Protein 1QU9 (pdb70)

B-factor: mean 9.74, std 7.06, range [3.25, 44.44]

Organism: Escherichia coli (strain K12) (NCBI:txid83333)

Secondary structure (DSSP, 8-state):
-EEE--TTS----SS-BSEEE-SSEEEEPPB-S--TTT----SSHHHHHHHHHHHHHHHHHHTT--GGGEEEEEEEES-GGGHHHHHHHHHHHHHHTT-PPPEE--B-SB-GGG-SEEEEEEEE--/-EEE--TTS----SS-BSEEE-SSEEEEPPB-S--TTT----SSHHHHHHHHHHHHHHHHHHTT--GGGEEEEEEEES-GGGHHHHHHHHHHHHHHTT-PPPEE--B-SB-GGG-SEEEEEEEE--/-EEE--TTS----SS-BSEEE-SSEEEEPPB-S--TTT----SSHHHHHHHHHHHHHHHHHHTT--GGGEEEEEEEES-GGGHHHHHHHHHHHHHHTT-PPPEE--B-SB-GGG-SEEEEEEEE--

GO terms:
  GO:0005829 cytosol (C, IDA)
  GO:0009636 response to toxic substance (P, IDA)
  GO:0032991 protein-containing complex (C, IDA)
  GO:0042802 identical protein binding (F, IDA)
  GO:0070207 protein homotrimerization (P, IDA)
  GO:0019239 deaminase activity (F, IDA)
  GO:0016020 membrane (C, HDA)

Foldseek 3Di:
DDAQADLQAAQDPPDDGQWDDPDFKIKGDWFWQQGSVPRDHDPDLLSRLVSQVSNQQRRQVSNVHGPQQWAEKEKEFQDCVCVVSSVVSLVVVCVVRVHDDHHYYYYDNADPPRTGIIMITMGGPD/DDAQADLQAAQDPPDDGQWDDPDFKIKGDWFWQQGSVPRDHDPDLLSRLVSQVSNQQRRQVSNVHGPQQWAEKEKEFQDCVCVVSSVVSLVVVCVVRVHDDHHYYYYDNADPPRTGIIMITMGGPD/DDAQADLQAAQDPPDDGQWDDPDFKIKGDWFWQQGSVPRDHDPDLLSRLVSQVSNQQRRQVSNVHGPQQWAEKEKEFQDCVCVVSSVVSLVVVCVVRVHDDHHYYYYDNADPPRTGIIMITMGGPD

Structure (mmCIF, N/CA/C/O backbone):
data_1QU9
#
_entry.id   1QU9
#
_cell.length_a   72.22
_cell.length_b   72.22
_cell.length_c   72.22
_cell.angle_alpha   90.00
_cell.angle_beta   90.00
_cell.angle_gamma   90.00
#
_symmetry.space_group_name_H-M   'P 2 2 2'
#
loop_
_entity.id
_entity.type
_entity.pdbx_description
1 polymer 'YJGF PROTEIN'
2 water water
#
loop_
_atom_site.group_PDB
_atom_site.id
_atom_site.type_symbol
_atom_site.label_atom_id
_atom_site.label_alt_id
_atom_site.label_comp_id
_atom_site.label_asym_id
_atom_site.label_entity_id
_atom_site.label_seq_id
_atom_site.pdbx_PDB_ins_code
_atom_site.Cartn_x
_atom_site.Cartn_y
_atom_site.Cartn_z
_atom_site.occupancy
_atom_site.B_iso_or_equiv
_atom_site.auth_seq_id
_atom_site.auth_comp_id
_atom_site.auth_asym_id
_atom_site.auth_atom_id
_atom_site.pdbx_PDB_model_num
ATOM 1 N N . SER A 1 2 ? 59.687 62.109 75.379 1.00 16.24 2 SER A N 1
ATOM 2 C CA . SER A 1 2 ? 58.545 61.990 74.424 1.00 15.30 2 SER A CA 1
ATOM 3 C C . SER A 1 2 ? 57.256 61.682 75.199 1.00 13.90 2 SER A C 1
ATOM 4 O O . SER A 1 2 ? 57.298 61.094 76.306 1.00 15.02 2 SER A O 1
ATOM 7 N N . LYS A 1 3 ? 56.142 62.095 74.598 1.00 12.13 3 LYS A N 1
ATOM 8 C CA . LYS A 1 3 ? 54.855 61.881 75.274 1.00 11.35 3 LYS A CA 1
ATOM 9 C C . LYS A 1 3 ? 53.732 61.619 74.285 1.00 8.65 3 LYS A C 1
ATOM 10 O O . LYS A 1 3 ? 53.724 61.974 73.102 1.00 7.83 3 LYS A O 1
ATOM 16 N N . THR A 1 4 ? 52.734 60.953 74.837 1.00 7.14 4 THR A N 1
ATOM 17 C CA . THR A 1 4 ? 51.526 60.662 74.068 1.00 6.44 4 THR A CA 1
ATOM 18 C C . THR A 1 4 ? 50.711 61.943 73.856 1.00 5.57 4 THR A C 1
ATOM 19 O O . THR A 1 4 ? 50.616 62.800 74.785 1.00 6.47 4 THR A O 1
ATOM 23 N N . ILE A 1 5 ? 50.115 62.056 72.684 1.00 4.90 5 ILE A N 1
ATOM 24 C CA . ILE A 1 5 ? 49.139 63.114 72.395 1.00 5.03 5 ILE A CA 1
ATOM 25 C C . ILE A 1 5 ? 47.762 62.401 72.500 1.00 5.26 5 ILE A C 1
ATOM 26 O O . ILE A 1 5 ? 47.535 61.375 71.875 1.00 5.95 5 ILE A O 1
ATOM 31 N N . ALA A 1 6 ? 46.901 62.990 73.340 1.00 5.80 6 ALA A N 1
ATOM 32 C CA . ALA A 1 6 ? 45.548 62.428 73.548 1.00 7.32 6 ALA A CA 1
ATOM 33 C C . ALA A 1 6 ? 44.573 63.599 73.578 1.00 7.57 6 ALA A C 1
ATOM 34 O O . ALA A 1 6 ? 44.680 64.516 74.414 1.00 10.07 6 ALA A O 1
ATOM 36 N N . THR A 1 7 ? 43.666 63.612 72.613 1.00 6.19 7 THR A N 1
ATOM 37 C CA . THR A 1 7 ? 42.676 64.681 72.481 1.00 6.55 7 THR A CA 1
ATOM 38 C C . THR A 1 7 ? 41.286 64.145 72.188 1.00 5.76 7 THR A C 1
ATOM 39 O O . THR A 1 7 ? 41.146 63.171 71.468 1.00 6.20 7 THR A O 1
ATOM 43 N N . GLU A 1 8 ? 40.282 64.754 72.807 1.00 6.37 8 GLU A N 1
ATOM 44 C CA . GLU A 1 8 ? 38.895 64.376 72.568 1.00 6.48 8 GLU A CA 1
ATOM 45 C C . GLU A 1 8 ? 38.497 64.803 71.162 1.00 6.14 8 GLU A C 1
ATOM 46 O O . GLU A 1 8 ? 37.460 64.341 70.650 1.00 6.07 8 GLU A O 1
ATOM 52 N N . ASN A 1 9 ? 39.286 65.675 70.529 1.00 6.75 9 ASN A N 1
ATOM 53 C CA . ASN A 1 9 ? 38.967 66.220 69.204 1.00 7.05 9 ASN A CA 1
ATOM 54 C C . ASN A 1 9 ? 39.238 65.308 68.025 1.00 7.06 9 ASN A C 1
ATOM 55 O O . ASN A 1 9 ? 38.959 65.680 66.872 1.00 6.95 9 ASN A O 1
ATOM 60 N N . ALA A 1 10 ? 39.839 64.140 68.250 1.00 5.82 10 ALA A N 1
ATOM 61 C CA . ALA A 1 10 ? 40.069 63.131 67.198 1.00 5.77 10 ALA A CA 1
ATOM 62 C C . ALA A 1 10 ? 39.464 61.835 67.795 1.00 6.13 10 ALA A C 1
ATOM 63 O O . ALA A 1 10 ? 39.310 61.744 69.012 1.00 5.80 10 ALA A O 1
ATOM 65 N N . PRO A 1 11 ? 39.127 60.887 66.939 1.00 6.62 11 PRO A N 1
ATOM 66 C CA . PRO A 1 11 ? 38.556 59.626 67.427 1.00 6.86 11 PRO A CA 1
ATOM 67 C C . PRO A 1 11 ? 39.432 58.991 68.470 1.00 6.78 11 PRO A C 1
ATOM 68 O O . PRO A 1 11 ? 40.681 58.925 68.299 1.00 6.19 11 PRO A O 1
ATOM 72 N N . ALA A 1 12 ? 38.830 58.469 69.527 1.00 8.21 12 ALA A N 1
ATOM 73 C CA . ALA A 1 12 ? 39.572 57.836 70.624 1.00 9.55 12 ALA A CA 1
ATOM 74 C C . ALA A 1 12 ? 40.348 56.629 70.099 1.00 10.63 12 ALA A C 1
ATOM 75 O O . ALA A 1 12 ? 39.905 55.909 69.197 1.00 9.79 12 ALA A O 1
ATOM 77 N N . ALA A 1 13 ? 41.520 56.468 70.685 1.00 11.95 13 ALA A N 1
ATOM 78 C CA . ALA A 1 13 ? 42.435 55.363 70.356 1.00 14.35 13 ALA A CA 1
ATOM 79 C C . ALA A 1 13 ? 42.006 54.159 71.201 1.00 15.86 13 ALA A C 1
ATOM 80 O O . ALA A 1 13 ? 42.446 54.077 72.361 1.00 17.22 13 ALA A O 1
ATOM 82 N N . ILE A 1 14 ? 41.192 53.335 70.571 1.00 16.89 14 ILE A N 1
ATOM 83 C CA . ILE A 1 14 ? 40.701 52.121 71.268 1.00 18.21 14 ILE A CA 1
ATOM 84 C C . ILE A 1 14 ? 41.712 50.983 71.151 1.00 18.11 14 ILE A C 1
ATOM 85 O O . ILE A 1 14 ? 42.096 50.420 72.218 1.00 19.37 14 ILE A O 1
ATOM 90 N N . GLY A 1 15 ? 42.164 50.671 69.955 1.00 17.28 15 GLY A N 1
ATOM 91 C CA . GLY A 1 15 ? 43.173 49.589 69.783 1.00 15.10 15 GLY A CA 1
ATOM 92 C C . GLY A 1 15 ? 44.499 49.929 70.474 1.00 13.16 15 GLY A C 1
ATOM 93 O O . GLY A 1 15 ? 44.655 50.901 71.233 1.00 14.07 15 GLY A O 1
ATOM 94 N N . PRO A 1 16 ? 45.491 49.082 70.180 1.00 11.29 16 PRO A N 1
ATOM 95 C CA . PRO A 1 16 ? 46.834 49.214 70.743 1.00 9.14 16 PRO A CA 1
ATOM 96 C C . PRO A 1 16 ? 47.663 50.263 70.025 1.00 8.00 16 PRO A C 1
ATOM 97 O O . PRO A 1 16 ? 48.680 49.940 69.393 1.00 6.68 16 PRO A O 1
ATOM 101 N N . TYR A 1 17 ? 47.238 51.512 70.158 1.00 6.92 17 TYR A N 1
ATOM 102 C CA . TYR A 1 17 ? 47.969 52.643 69.552 1.00 6.14 17 TYR A CA 1
ATOM 103 C C . TYR A 1 17 ? 47.559 53.900 70.301 1.00 5.54 17 TYR A C 1
ATOM 104 O O . TYR A 1 17 ? 46.568 53.863 71.069 1.00 7.15 17 TYR A O 1
ATOM 113 N N . VAL A 1 18 ? 48.285 54.974 70.101 1.00 5.53 18 VAL A N 1
ATOM 114 C CA . VAL A 1 18 ? 47.936 56.302 70.616 1.00 5.01 18 VAL A CA 1
ATOM 115 C C . VAL A 1 18 ? 47.657 57.143 69.366 1.00 5.01 18 VAL A C 1
ATOM 116 O O . VAL A 1 18 ? 48.112 56.823 68.264 1.00 5.04 18 VAL A O 1
ATOM 120 N N . GLN A 1 19 ? 46.945 58.244 69.553 1.00 4.48 19 GLN A N 1
ATOM 121 C CA . GLN A 1 19 ? 46.600 59.142 68.446 1.00 4.00 19 GLN A CA 1
ATOM 122 C C . GLN A 1 19 ? 47.834 59.775 67.805 1.00 3.80 19 GLN A C 1
ATOM 123 O O . GLN A 1 19 ? 47.857 60.035 66.598 1.00 3.75 19 GLN A O 1
ATOM 129 N N . GLY A 1 20 ? 48.826 60.101 68.629 1.00 4.08 20 GLY A N 1
ATOM 130 C CA . GLY A 1 20 ? 50.054 60.731 68.083 1.00 3.84 20 GLY A CA 1
ATOM 131 C C . GLY A 1 20 ? 51.077 60.795 69.194 1.00 3.63 20 GLY A C 1
ATOM 132 O O . GLY A 1 20 ? 50.763 60.515 70.366 1.00 3.92 20 GLY A O 1
ATOM 133 N N . VAL A 1 21 ? 52.293 61.175 68.820 1.00 3.33 21 VAL A N 1
ATOM 134 C CA . VAL A 1 21 ? 53.390 61.313 69.766 1.00 3.95 21 VAL A CA 1
ATOM 135 C C . VAL A 1 21 ? 54.047 62.676 69.576 1.00 3.79 21 VAL A C 1
ATOM 136 O O . VAL A 1 21 ? 54.224 63.146 68.449 1.00 4.94 21 VAL A O 1
ATOM 140 N N . ASP A 1 22 ? 54.402 63.260 70.702 1.00 4.14 22 ASP A N 1
ATOM 141 C CA . ASP A 1 22 ? 55.097 64.566 70.749 1.00 4.70 22 ASP A CA 1
ATOM 142 C C . ASP A 1 22 ? 56.528 64.213 71.148 1.00 4.45 22 ASP A C 1
ATOM 143 O O . ASP A 1 22 ? 56.763 63.839 72.315 1.00 5.58 22 ASP A O 1
ATOM 148 N N . LEU A 1 23 ? 57.471 64.305 70.241 1.00 4.71 23 LEU A N 1
ATOM 149 C CA . LEU A 1 23 ? 58.871 63.966 70.471 1.00 5.58 23 LEU A CA 1
ATOM 150 C C . LEU A 1 23 ? 59.745 65.149 70.823 1.00 6.38 23 LEU A C 1
ATOM 151 O O . LEU A 1 23 ? 60.979 64.983 70.882 1.00 8.55 23 LEU A O 1
ATOM 156 N N . GLY A 1 24 ? 59.166 66.286 71.039 1.00 6.72 24 GLY A N 1
ATOM 157 C CA . GLY A 1 24 ? 59.920 67.523 71.338 1.00 7.67 24 GLY A CA 1
ATOM 158 C C . GLY A 1 24 ? 59.707 68.400 70.084 1.00 7.60 24 GLY A C 1
ATOM 159 O O . GLY A 1 24 ? 58.600 68.942 69.915 1.00 8.31 24 GLY A O 1
ATOM 160 N N . ASN A 1 25 ? 60.704 68.474 69.248 1.00 7.01 25 ASN A N 1
ATOM 161 C CA . ASN A 1 25 ? 60.524 69.301 68.036 1.00 7.87 25 ASN A CA 1
ATOM 162 C C . ASN A 1 25 ? 59.570 68.622 67.049 1.00 7.17 25 ASN A C 1
ATOM 163 O O . ASN A 1 25 ? 58.790 69.317 66.371 1.00 7.79 25 ASN A O 1
ATOM 168 N N . MET A 1 26 ? 59.596 67.320 66.912 1.00 6.21 26 MET A N 1
ATOM 169 C CA . MET A 1 26 ? 58.766 66.599 65.949 1.00 5.60 26 MET A CA 1
ATOM 170 C C . MET A 1 26 ? 57.556 65.937 66.583 1.00 5.14 26 MET A C 1
ATOM 171 O O . MET A 1 26 ? 57.663 65.301 67.653 1.00 5.60 26 MET A O 1
ATOM 176 N N . ILE A 1 27 ? 56.435 66.080 65.904 1.00 4.19 27 ILE A N 1
ATOM 177 C CA . ILE A 1 27 ? 55.172 65.439 66.272 1.00 4.28 27 ILE A CA 1
ATOM 178 C C . ILE A 1 27 ? 54.845 64.446 65.142 1.00 3.82 27 ILE A C 1
ATOM 179 O O . ILE A 1 27 ? 54.992 64.828 63.960 1.00 3.92 27 ILE A O 1
ATOM 184 N N . ILE A 1 28 ? 54.416 63.256 65.496 1.00 3.50 28 ILE A N 1
ATOM 185 C CA . ILE A 1 28 ? 54.000 62.289 64.494 1.00 3.86 28 ILE A CA 1
ATOM 186 C C . ILE A 1 28 ? 52.595 61.811 64.841 1.00 3.50 28 ILE A C 1
ATOM 187 O O . ILE A 1 28 ? 52.349 61.387 66.009 1.00 4.39 28 ILE A O 1
ATOM 192 N N . THR A 1 29 ? 51.698 61.836 63.885 1.00 3.96 29 THR A N 1
ATOM 193 C CA . THR A 1 29 ? 50.363 61.295 64.117 1.00 4.14 29 THR A CA 1
ATOM 194 C C . THR A 1 29 ? 50.241 59.858 63.625 1.00 3.59 29 THR A C 1
ATOM 195 O O . THR A 1 29 ? 50.957 59.398 62.751 1.00 4.36 29 THR A O 1
ATOM 199 N N . SER A 1 30 ? 49.245 59.184 64.195 1.00 3.82 30 SER A N 1
ATOM 200 C CA . SER A 1 30 ? 48.819 57.896 63.673 1.00 3.64 30 SER A CA 1
ATOM 201 C C . SER A 1 30 ? 48.083 58.225 62.342 1.00 3.76 30 SER A C 1
ATOM 202 O O . SER A 1 30 ? 47.678 59.377 62.094 1.00 4.49 30 SER A O 1
ATOM 205 N N . GLY A 1 31 ? 47.915 57.202 61.521 1.00 3.83 31 GLY A N 1
ATOM 206 C CA . GLY A 1 31 ? 47.176 57.299 60.254 1.00 4.29 31 GLY A CA 1
ATOM 207 C C . GLY A 1 31 ? 45.727 57.583 60.617 1.00 4.32 31 GLY A C 1
ATOM 208 O O . GLY A 1 31 ? 45.108 56.714 61.268 1.00 6.10 31 GLY A O 1
ATOM 209 N N . GLN A 1 32 ? 45.164 58.708 60.248 1.00 3.41 32 GLN A N 1
ATOM 210 C CA . GLN A 1 32 ? 43.789 59.085 60.581 1.00 3.93 32 GLN A CA 1
ATOM 211 C C . GLN A 1 32 ? 42.841 58.647 59.469 1.00 3.99 32 GLN A C 1
ATOM 212 O O . GLN A 1 32 ? 43.019 58.943 58.292 1.00 4.71 32 GLN A O 1
ATOM 218 N N . ILE A 1 33 ? 41.772 58.014 59.924 1.00 5.20 33 ILE A N 1
ATOM 219 C CA . ILE A 1 33 ? 40.684 57.594 59.037 1.00 5.52 33 ILE A CA 1
ATOM 220 C C . ILE A 1 33 ? 39.527 58.558 59.277 1.00 5.61 33 ILE A C 1
ATOM 221 O O . ILE A 1 33 ? 39.471 59.271 60.308 1.00 5.33 33 ILE A O 1
ATOM 226 N N . PRO A 1 34 ? 38.606 58.600 58.333 1.00 5.57 34 PRO A N 1
ATOM 227 C CA . PRO A 1 34 ? 37.522 59.576 58.367 1.00 5.47 34 PRO A CA 1
ATOM 228 C C . PRO A 1 34 ? 36.371 59.282 59.321 1.00 5.79 34 PRO A C 1
ATOM 229 O O . PRO A 1 34 ? 35.192 59.360 58.907 1.00 7.27 34 PRO A O 1
ATOM 233 N N . VAL A 1 35 ? 36.721 58.985 60.555 1.00 5.68 35 VAL A N 1
ATOM 234 C CA . VAL A 1 35 ? 35.706 58.775 61.601 1.00 6.40 35 VAL A CA 1
ATOM 235 C C . VAL A 1 35 ? 35.492 60.117 62.295 1.00 5.88 35 VAL A C 1
ATOM 236 O O . VAL A 1 35 ? 36.425 60.824 62.677 1.00 5.93 35 VAL A O 1
ATOM 240 N N . ASN A 1 36 ? 34.209 60.449 62.453 1.00 6.56 36 ASN A N 1
ATOM 241 C CA . ASN A 1 36 ? 33.832 61.711 63.134 1.00 7.61 36 ASN A CA 1
ATOM 242 C C . ASN A 1 36 ? 34.009 61.509 64.632 1.00 7.47 36 ASN A C 1
ATOM 243 O O . ASN A 1 36 ? 33.398 60.575 65.195 1.00 8.51 36 ASN A O 1
ATOM 248 N N . PRO A 1 37 ? 34.757 62.330 65.329 1.00 7.10 37 PRO A N 1
ATOM 249 C CA . PRO A 1 37 ? 34.975 62.151 66.766 1.00 8.07 37 PRO A CA 1
ATOM 250 C C . PRO A 1 37 ? 33.759 62.412 67.622 1.00 8.69 37 PRO A C 1
ATOM 251 O O . PRO A 1 37 ? 33.731 62.001 68.790 1.00 9.39 37 PRO A O 1
ATOM 255 N N . LYS A 1 38 ? 32.797 63.140 67.088 1.00 9.24 38 LYS A N 1
ATOM 256 C CA . LYS A 1 38 ? 31.560 63.446 67.841 1.00 11.17 38 LYS A CA 1
ATOM 257 C C . LYS A 1 38 ? 30.604 62.270 67.772 1.00 11.35 38 LYS A C 1
ATOM 258 O O . LYS A 1 38 ? 30.007 61.908 68.821 1.00 12.18 38 LYS A O 1
ATOM 264 N N . THR A 1 39 ? 30.410 61.667 66.605 1.00 11.29 39 THR A N 1
ATOM 265 C CA . THR A 1 39 ? 29.447 60.585 66.426 1.00 11.38 39 THR A CA 1
ATOM 266 C C . THR A 1 39 ? 29.945 59.192 66.161 1.00 11.67 39 THR A C 1
ATOM 267 O O . THR A 1 39 ? 29.146 58.231 66.283 1.00 12.12 39 THR A O 1
ATOM 271 N N . GLY A 1 40 ? 31.191 59.069 65.724 1.00 11.14 40 GLY A N 1
ATOM 272 C CA . GLY A 1 40 ? 31.757 57.763 65.397 1.00 11.25 40 GLY A CA 1
ATOM 273 C C . GLY A 1 40 ? 31.414 57.343 63.969 1.00 11.36 40 GLY A C 1
ATOM 274 O O . GLY A 1 40 ? 31.858 56.264 63.543 1.00 12.70 40 GLY A O 1
ATOM 275 N N . GLU A 1 41 ? 30.667 58.149 63.248 1.00 11.11 41 GLU A N 1
ATOM 276 C CA . GLU A 1 41 ? 30.278 57.815 61.871 1.00 11.71 41 GLU A CA 1
ATOM 277 C C . GLU A 1 41 ? 31.296 58.245 60.833 1.00 10.19 41 GLU A C 1
ATOM 278 O O . GLU A 1 41 ? 32.099 59.139 61.111 1.00 10.11 41 GLU A O 1
ATOM 284 N N . VAL A 1 42 ? 31.202 57.633 59.670 1.00 9.39 42 VAL A N 1
ATOM 285 C CA . VAL A 1 42 ? 32.092 57.933 58.529 1.00 8.66 42 VAL A CA 1
ATOM 286 C C . VAL A 1 42 ? 31.207 58.479 57.415 1.00 8.84 42 VAL A C 1
ATOM 287 O O . VAL A 1 42 ? 30.227 57.758 57.073 1.00 8.91 42 VAL A O 1
ATOM 291 N N . PRO A 1 43 ? 31.514 59.617 56.877 1.00 8.44 43 PRO A N 1
ATOM 292 C CA . PRO A 1 43 ? 30.715 60.210 55.791 1.00 9.28 43 PRO A CA 1
ATOM 293 C C . PRO A 1 43 ? 30.918 59.367 54.546 1.00 9.79 43 PRO A C 1
ATOM 294 O O . PRO A 1 43 ? 32.000 58.768 54.342 1.00 9.85 43 PRO A O 1
ATOM 298 N N . ALA A 1 44 ? 29.882 59.303 53.711 1.00 11.00 44 ALA A N 1
ATOM 299 C CA . ALA A 1 44 ? 29.932 58.508 52.480 1.00 11.90 44 ALA A CA 1
ATOM 300 C C . ALA A 1 44 ? 30.874 59.042 51.404 1.00 12.03 44 ALA A C 1
ATOM 301 O O . ALA A 1 44 ? 31.691 58.329 50.802 1.00 13.47 44 ALA A O 1
ATOM 303 N N . ASP A 1 45 ? 30.762 60.303 51.148 1.00 11.52 45 ASP A N 1
ATOM 304 C CA . ASP A 1 45 ? 31.428 61.135 50.149 1.00 11.81 45 ASP A CA 1
ATOM 305 C C . ASP A 1 45 ? 32.946 61.109 50.292 1.00 10.80 45 ASP A C 1
ATOM 306 O O . ASP A 1 45 ? 33.415 61.365 51.424 1.00 9.73 45 ASP A O 1
ATOM 311 N N . VAL A 1 46 ? 33.695 60.863 49.235 1.00 10.67 46 VAL A N 1
ATOM 312 C CA . VAL A 1 46 ? 35.167 60.837 49.368 1.00 9.52 46 VAL A CA 1
ATOM 313 C C . VAL A 1 46 ? 35.756 62.188 49.754 1.00 7.84 46 VAL A C 1
ATOM 314 O O . VAL A 1 46 ? 36.743 62.245 50.509 1.00 7.66 46 VAL A O 1
ATOM 318 N N . ALA A 1 47 ? 35.185 63.265 49.237 1.00 7.55 47 ALA A N 1
ATOM 319 C CA . ALA A 1 47 ? 35.697 64.600 49.612 1.00 7.95 47 ALA A CA 1
ATOM 320 C C . ALA A 1 47 ? 35.497 64.795 51.114 1.00 7.45 47 ALA A C 1
ATOM 321 O O . ALA A 1 47 ? 36.408 65.283 51.831 1.00 7.40 47 ALA A O 1
ATOM 323 N N . ALA A 1 48 ? 34.327 64.432 51.602 1.00 6.86 48 ALA A N 1
ATOM 324 C CA . ALA A 1 48 ? 34.040 64.567 53.034 1.00 6.14 48 ALA A CA 1
ATOM 325 C C . ALA A 1 48 ? 34.976 63.666 53.826 1.00 5.74 48 ALA A C 1
ATOM 326 O O . ALA A 1 48 ? 35.401 64.063 54.919 1.00 5.87 48 ALA A O 1
ATOM 328 N N . GLN A 1 49 ? 35.270 62.494 53.331 1.00 5.59 49 GLN A N 1
ATOM 329 C CA . GLN A 1 49 ? 36.209 61.597 54.043 1.00 5.03 49 GLN A CA 1
ATOM 330 C C . GLN A 1 49 ? 37.590 62.247 54.116 1.00 4.68 49 GLN A C 1
ATOM 331 O O . GLN A 1 49 ? 38.233 62.234 55.172 1.00 5.23 49 GLN A O 1
ATOM 337 N N . ALA A 1 50 ? 38.029 62.786 52.982 1.00 4.71 50 ALA A N 1
ATOM 338 C CA . ALA A 1 50 ? 39.364 63.431 53.010 1.00 4.54 50 ALA A CA 1
ATOM 339 C C . ALA A 1 50 ? 39.396 64.554 54.046 1.00 4.94 50 ALA A C 1
ATOM 340 O O . ALA A 1 50 ? 40.349 64.694 54.833 1.00 4.87 50 ALA A O 1
ATOM 342 N N . ARG A 1 51 ? 38.327 65.338 54.078 1.00 5.38 51 ARG A N 1
ATOM 343 C CA . ARG A 1 51 ? 38.260 66.439 55.051 1.00 5.49 51 ARG A CA 1
ATOM 344 C C . ARG A 1 51 ? 38.200 65.950 56.478 1.00 5.04 51 ARG A C 1
ATOM 345 O O . ARG A 1 51 ? 38.845 66.565 57.349 1.00 6.12 51 ARG A O 1
ATOM 353 N N . GLN A 1 52 ? 37.460 64.896 56.762 1.00 4.75 52 GLN A N 1
ATOM 354 C CA . GLN A 1 52 ? 37.375 64.365 58.134 1.00 4.61 52 GLN A CA 1
ATOM 355 C C . GLN A 1 52 ? 38.755 63.848 58.546 1.00 4.34 52 GLN A C 1
ATOM 356 O O . GLN A 1 52 ? 39.161 64.060 59.715 1.00 4.87 52 GLN A O 1
ATOM 362 N N . SER A 1 53 ? 39.438 63.125 57.667 1.00 4.36 53 SER A N 1
ATOM 363 C CA . SER A 1 53 ? 40.796 62.658 58.016 1.00 4.64 53 SER A CA 1
ATOM 364 C C . SER A 1 53 ? 41.730 63.831 58.319 1.00 4.34 53 SER A C 1
ATOM 365 O O . SER A 1 53 ? 42.486 63.783 59.298 1.00 4.42 53 SER A O 1
ATOM 368 N N . LEU A 1 54 ? 41.672 64.858 57.494 1.00 4.12 54 LEU A N 1
ATOM 369 C CA . LEU A 1 54 ? 42.501 66.053 57.715 1.00 4.70 54 LEU A CA 1
ATOM 370 C C . LEU A 1 54 ? 42.130 66.747 59.020 1.00 3.93 54 LEU A C 1
ATOM 371 O O . LEU A 1 54 ? 43.026 67.222 59.740 1.00 4.71 54 LEU A O 1
ATOM 376 N N . ASP A 1 55 ? 40.853 66.819 59.334 1.00 4.46 55 ASP A N 1
ATOM 377 C CA . ASP A 1 55 ? 40.440 67.461 60.595 1.00 4.76 55 ASP A CA 1
ATOM 378 C C . ASP A 1 55 ? 40.976 66.648 61.777 1.00 5.09 55 ASP A C 1
ATOM 379 O O . ASP A 1 55 ? 41.316 67.240 62.801 1.00 4.83 55 ASP A O 1
ATOM 384 N N . ASN A 1 56 ? 40.966 65.338 61.607 1.00 4.45 56 ASN A N 1
ATOM 385 C CA . ASN A 1 56 ? 41.477 64.473 62.713 1.00 3.71 56 ASN A CA 1
ATOM 386 C C . ASN A 1 56 ? 42.971 64.745 62.874 1.00 3.25 56 ASN A C 1
ATOM 387 O O . ASN A 1 56 ? 43.473 64.821 64.018 1.00 4.24 56 ASN A O 1
ATOM 392 N N . VAL A 1 57 ? 43.710 64.803 61.766 1.00 4.41 57 VAL A N 1
ATOM 393 C CA . VAL A 1 57 ? 45.156 65.125 61.842 1.00 4.09 57 VAL A CA 1
ATOM 394 C C . VAL A 1 57 ? 45.322 66.462 62.535 1.00 3.73 57 VAL A C 1
ATOM 395 O O . VAL A 1 57 ? 46.150 66.644 63.454 1.00 4.05 57 VAL A O 1
ATOM 399 N N . LYS A 1 58 ? 44.563 67.461 62.121 1.00 3.78 58 LYS A N 1
ATOM 400 C CA . LYS A 1 58 ? 44.626 68.814 62.701 1.00 4.51 58 LYS A CA 1
ATOM 401 C C . LYS A 1 58 ? 44.385 68.786 64.200 1.00 4.64 58 LYS A C 1
ATOM 402 O O . LYS A 1 58 ? 45.078 69.453 64.970 1.00 4.91 58 LYS A O 1
ATOM 408 N N . ALA A 1 59 ? 43.393 68.027 64.648 1.00 4.57 59 ALA A N 1
ATOM 409 C CA . ALA A 1 59 ? 43.097 67.955 66.089 1.00 4.83 59 ALA A CA 1
ATOM 410 C C . ALA A 1 59 ? 44.313 67.483 66.884 1.00 4.63 59 ALA A C 1
ATOM 411 O O . ALA A 1 59 ? 44.584 67.996 67.993 1.00 4.41 59 ALA A O 1
ATOM 413 N N . ILE A 1 60 ? 45.015 66.485 66.365 1.00 4.27 60 ILE A N 1
ATOM 414 C CA . ILE A 1 60 ? 46.183 65.916 67.056 1.00 4.66 60 ILE A CA 1
ATOM 415 C C . ILE A 1 60 ? 47.337 66.898 67.056 1.00 3.81 60 ILE A C 1
ATOM 416 O O . ILE A 1 60 ? 48.023 67.079 68.071 1.00 4.20 60 ILE A O 1
ATOM 421 N N . VAL A 1 61 ? 47.603 67.504 65.896 1.00 3.65 61 VAL A N 1
ATOM 422 C CA . VAL A 1 61 ? 48.677 68.511 65.787 1.00 4.56 61 VAL A CA 1
ATOM 423 C C . VAL A 1 61 ? 48.400 69.698 66.702 1.00 4.22 61 VAL A C 1
ATOM 424 O O . VAL A 1 61 ? 49.299 70.160 67.411 1.00 4.43 61 VAL A O 1
ATOM 428 N N . GLU A 1 62 ? 47.153 70.151 66.723 1.00 4.43 62 GLU A N 1
ATOM 429 C CA . GLU A 1 62 ? 46.812 71.288 67.592 1.00 4.95 62 GLU A CA 1
ATOM 430 C C . GLU A 1 62 ? 46.887 70.885 69.052 1.00 5.30 62 GLU A C 1
ATOM 431 O O . GLU A 1 62 ? 47.256 71.723 69.907 1.00 5.38 62 GLU A O 1
ATOM 437 N N . ALA A 1 63 ? 46.584 69.650 69.401 1.00 5.02 63 ALA A N 1
ATOM 438 C CA . ALA A 1 63 ? 46.655 69.190 70.802 1.00 4.80 63 ALA A CA 1
ATOM 439 C C . ALA A 1 63 ? 48.101 69.229 71.281 1.00 4.67 63 ALA A C 1
ATOM 440 O O . ALA A 1 63 ? 48.351 69.284 72.498 1.00 5.23 63 ALA A O 1
ATOM 442 N N . ALA A 1 64 ? 49.063 69.195 70.374 1.00 4.95 64 ALA A N 1
ATOM 443 C CA . ALA A 1 64 ? 50.469 69.277 70.725 1.00 5.12 64 ALA A CA 1
ATOM 444 C C . ALA A 1 64 ? 50.966 70.720 70.686 1.00 5.56 64 ALA A C 1
ATOM 445 O O . ALA A 1 64 ? 52.193 70.916 70.844 1.00 6.36 64 ALA A O 1
ATOM 447 N N . GLY A 1 65 ? 50.111 71.682 70.458 1.00 5.32 65 GLY A N 1
ATOM 448 C CA . GLY A 1 65 ? 50.514 73.092 70.438 1.00 5.69 65 GLY A CA 1
ATOM 449 C C . GLY A 1 65 ? 50.980 73.563 69.073 1.00 5.00 65 GLY A C 1
ATOM 450 O O . GLY A 1 65 ? 51.580 74.662 69.029 1.00 6.60 65 GLY A O 1
ATOM 451 N N . LEU A 1 66 ? 50.731 72.813 68.006 1.00 4.89 66 LEU A N 1
ATOM 452 C CA . LEU A 1 66 ? 51.180 73.201 66.660 1.00 5.10 66 LEU A CA 1
ATOM 453 C C . LEU A 1 66 ? 49.989 73.579 65.820 1.00 5.52 66 LEU A C 1
ATOM 454 O O . LEU A 1 66 ? 48.832 73.428 66.215 1.00 6.12 66 LEU A O 1
ATOM 459 N N . LYS A 1 67 ? 50.268 74.007 64.601 1.00 5.84 67 LYS A N 1
ATOM 460 C CA . LYS A 1 67 ? 49.228 74.408 63.637 1.00 6.22 67 LYS A CA 1
ATOM 461 C C . LYS A 1 67 ? 49.343 73.532 62.402 1.00 5.40 67 LYS A C 1
ATOM 462 O O . LYS A 1 67 ? 50.377 72.892 62.130 1.00 5.50 67 LYS A O 1
ATOM 468 N N . VAL A 1 68 ? 48.260 73.571 61.611 1.00 5.45 68 VAL A N 1
ATOM 469 C CA . VAL A 1 68 ? 48.274 72.874 60.318 1.00 5.05 68 VAL A CA 1
ATOM 470 C C . VAL A 1 68 ? 49.501 73.341 59.513 1.00 5.56 68 VAL A C 1
ATOM 471 O O . VAL A 1 68 ? 50.091 72.512 58.804 1.00 5.83 68 VAL A O 1
ATOM 475 N N . GLY A 1 69 ? 49.861 74.607 59.620 1.00 5.71 69 GLY A N 1
ATOM 476 C CA . GLY A 1 69 ? 51.014 75.148 58.890 1.00 6.22 69 GLY A CA 1
ATOM 477 C C . GLY A 1 69 ? 52.347 74.533 59.314 1.00 5.67 69 GLY A C 1
ATOM 478 O O . GLY A 1 69 ? 53.347 74.754 58.601 1.00 6.75 69 GLY A O 1
ATOM 479 N N . ASP A 1 70 ? 52.380 73.824 60.435 1.00 4.83 70 ASP A N 1
ATOM 480 C CA . ASP A 1 70 ? 53.599 73.148 60.912 1.00 5.11 70 ASP A CA 1
ATOM 481 C C . ASP A 1 70 ? 53.725 71.723 60.358 1.00 4.14 70 ASP A C 1
ATOM 482 O O . ASP A 1 70 ? 54.733 71.075 60.662 1.00 4.50 70 ASP A O 1
ATOM 487 N N . ILE A 1 71 ? 52.727 71.273 59.653 1.00 4.31 71 ILE A N 1
ATOM 488 C CA . ILE A 1 71 ? 52.803 69.910 59.080 1.00 4.32 71 ILE A CA 1
ATOM 489 C C . ILE A 1 71 ? 53.793 69.964 57.903 1.00 3.98 71 ILE A C 1
ATOM 490 O O . ILE A 1 71 ? 53.583 70.796 57.004 1.00 5.01 71 ILE A O 1
ATOM 495 N N . VAL A 1 72 ? 54.776 69.082 57.918 1.00 3.47 72 VAL A N 1
ATOM 496 C CA . VAL A 1 72 ? 55.822 69.101 56.889 1.00 3.99 72 VAL A CA 1
ATOM 497 C C . VAL A 1 72 ? 55.826 67.872 56.023 1.00 3.90 72 VAL A C 1
ATOM 498 O O . VAL A 1 72 ? 56.434 67.929 54.930 1.00 4.27 72 VAL A O 1
ATOM 502 N N . LYS A 1 73 ? 55.155 66.779 56.414 1.00 3.52 73 LYS A N 1
ATOM 503 C CA . LYS A 1 73 ? 55.125 65.579 55.571 1.00 4.16 73 LYS A CA 1
ATOM 504 C C . LYS A 1 73 ? 53.841 64.797 55.868 1.00 4.31 73 LYS A C 1
ATOM 505 O O . LYS A 1 73 ? 53.541 64.631 57.077 1.00 4.84 73 LYS A O 1
ATOM 511 N N . THR A 1 74 ? 53.193 64.350 54.825 1.00 3.73 74 THR A N 1
ATOM 512 C CA . THR A 1 74 ? 52.052 63.456 55.013 1.00 3.85 74 THR A CA 1
ATOM 513 C C . THR A 1 74 ? 52.262 62.249 54.103 1.00 3.84 74 THR A C 1
ATOM 514 O O . THR A 1 74 ? 53.017 62.260 53.119 1.00 3.85 74 THR A O 1
ATOM 518 N N . THR A 1 75 ? 51.537 61.192 54.460 1.00 3.73 75 THR A N 1
ATOM 519 C CA . THR A 1 75 ? 51.389 60.053 53.559 1.00 4.09 75 THR A CA 1
ATOM 520 C C . THR A 1 75 ? 49.849 59.881 53.439 1.00 4.02 75 THR A C 1
ATOM 521 O O . THR A 1 75 ? 49.180 59.787 54.483 1.00 4.60 75 THR A O 1
ATOM 525 N N . VAL A 1 76 ? 49.388 59.859 52.221 1.00 3.79 76 VAL A N 1
ATOM 526 C CA . VAL A 1 76 ? 47.970 59.705 51.923 1.00 4.37 76 VAL A CA 1
ATOM 527 C C . VAL A 1 76 ? 47.772 58.362 51.232 1.00 4.23 76 VAL A C 1
ATOM 528 O O . VAL A 1 76 ? 48.259 58.120 50.109 1.00 5.09 76 VAL A O 1
ATOM 532 N N . PHE A 1 77 ? 47.079 57.500 51.943 1.00 3.73 77 PHE A N 1
ATOM 533 C CA . PHE A 1 77 ? 46.755 56.152 51.434 1.00 4.03 77 PHE A CA 1
ATOM 534 C C . PHE A 1 77 ? 45.307 56.221 50.948 1.00 3.31 77 PHE A C 1
ATOM 535 O O . PHE A 1 77 ? 44.458 56.607 51.785 1.00 5.04 77 PHE A O 1
ATOM 543 N N . VAL A 1 78 ? 45.018 55.872 49.713 1.00 3.70 78 VAL A N 1
ATOM 544 C CA . VAL A 1 78 ? 43.641 55.909 49.221 1.00 4.71 78 VAL A CA 1
ATOM 545 C C . VAL A 1 78 ? 43.220 54.528 48.751 1.00 4.55 78 VAL A C 1
ATOM 546 O O . VAL A 1 78 ? 44.038 53.710 48.352 1.00 4.79 78 VAL A O 1
ATOM 550 N N . LYS A 1 79 ? 41.906 54.334 48.753 1.00 5.21 79 LYS A N 1
ATOM 551 C CA . LYS A 1 79 ? 41.315 53.107 48.222 1.00 5.74 79 LYS A CA 1
ATOM 552 C C . LYS A 1 79 ? 41.199 53.200 46.696 1.00 6.17 79 LYS A C 1
ATOM 553 O O . LYS A 1 79 ? 41.240 52.134 46.034 1.00 6.76 79 LYS A O 1
ATOM 559 N N . ASP A 1 80 ? 41.078 54.376 46.123 1.00 6.31 80 ASP A N 1
ATOM 560 C CA . ASP A 1 80 ? 40.898 54.487 44.661 1.00 6.74 80 ASP A CA 1
ATOM 561 C C . ASP A 1 80 ? 41.474 55.764 44.088 1.00 6.52 80 ASP A C 1
ATOM 562 O O . ASP A 1 80 ? 40.896 56.841 44.340 1.00 7.52 80 ASP A O 1
ATOM 567 N N . LEU A 1 81 ? 42.574 55.668 43.364 1.00 6.91 81 LEU A N 1
ATOM 568 C CA . LEU A 1 81 ? 43.190 56.846 42.760 1.00 8.19 81 LEU A CA 1
ATOM 569 C C . LEU A 1 81 ? 42.250 57.501 41.754 1.00 8.43 81 LEU A C 1
ATOM 570 O O . LEU A 1 81 ? 42.540 58.657 41.386 1.00 9.36 81 LEU A O 1
ATOM 575 N N . ASN A 1 82 ? 41.191 56.839 41.326 1.00 8.67 82 ASN A N 1
ATOM 576 C CA . ASN A 1 82 ? 40.271 57.540 40.394 1.00 9.87 82 ASN A CA 1
ATOM 577 C C . ASN A 1 82 ? 39.557 58.691 41.113 1.00 10.44 82 ASN A C 1
ATOM 578 O O . ASN A 1 82 ? 39.033 59.592 40.434 1.00 11.63 82 ASN A O 1
ATOM 583 N N . ASP A 1 83 ? 39.542 58.688 42.430 1.00 10.73 83 ASP A N 1
ATOM 584 C CA . ASP A 1 83 ? 38.901 59.787 43.195 1.00 11.58 83 ASP A CA 1
ATOM 585 C C . ASP A 1 83 ? 39.956 60.809 43.606 1.00 11.57 83 ASP A C 1
ATOM 586 O O . ASP A 1 83 ? 39.650 61.760 44.366 1.00 11.86 83 ASP A O 1
ATOM 591 N N . PHE A 1 84 ? 41.173 60.688 43.112 1.00 11.64 84 PHE A N 1
ATOM 592 C CA . PHE A 1 84 ? 42.211 61.630 43.566 1.00 12.27 84 PHE A CA 1
ATOM 593 C C . PHE A 1 84 ? 42.034 63.088 43.200 1.00 11.14 84 PHE A C 1
ATOM 594 O O . PHE A 1 84 ? 42.522 63.933 43.995 1.00 10.67 84 PHE A O 1
ATOM 602 N N . ALA A 1 85 ? 41.392 63.448 42.102 1.00 10.77 85 ALA A N 1
ATOM 603 C CA . ALA A 1 85 ? 41.220 64.879 41.794 1.00 10.60 85 ALA A CA 1
ATOM 604 C C . ALA A 1 85 ? 40.407 65.535 42.914 1.00 9.89 85 ALA A C 1
ATOM 605 O O . ALA A 1 85 ? 40.689 66.653 43.346 1.00 9.55 85 ALA A O 1
ATOM 607 N N . THR A 1 86 ? 39.403 64.784 43.359 1.00 10.27 86 THR A N 1
ATOM 608 C CA . THR A 1 86 ? 38.507 65.263 44.420 1.00 10.82 86 THR A CA 1
ATOM 609 C C . THR A 1 86 ? 39.247 65.418 45.740 1.00 9.25 86 THR A C 1
ATOM 610 O O . THR A 1 86 ? 39.123 66.418 46.473 1.00 8.54 86 THR A O 1
ATOM 614 N N . VAL A 1 87 ? 40.011 64.392 46.057 1.00 8.71 87 VAL A N 1
ATOM 615 C CA . VAL A 1 87 ? 40.822 64.395 47.289 1.00 8.40 87 VAL A CA 1
ATOM 616 C C . VAL A 1 87 ? 41.809 65.555 47.232 1.00 7.98 87 VAL A C 1
ATOM 617 O O . VAL A 1 87 ? 41.965 66.265 48.236 1.00 8.35 87 VAL A O 1
ATOM 621 N N . ASN A 1 88 ? 42.472 65.711 46.109 1.00 7.83 88 ASN A N 1
ATOM 622 C CA . ASN A 1 88 ? 43.463 66.775 45.933 1.00 9.07 88 ASN A CA 1
ATOM 623 C C . ASN A 1 88 ? 42.851 68.144 46.146 1.00 8.46 88 ASN A C 1
ATOM 624 O O . ASN A 1 88 ? 43.450 69.026 46.768 1.00 7.86 88 ASN A O 1
ATOM 629 N N . ALA A 1 89 ? 41.664 68.340 45.587 1.00 7.67 89 ALA A N 1
ATOM 630 C CA . ALA A 1 89 ? 40.975 69.637 45.742 1.00 7.58 89 ALA A CA 1
ATOM 631 C C . ALA A 1 89 ? 40.678 69.934 47.212 1.00 6.88 89 ALA A C 1
ATOM 632 O O . ALA A 1 89 ? 40.867 71.066 47.682 1.00 7.11 89 ALA A O 1
ATOM 634 N N . THR A 1 90 ? 40.173 68.916 47.898 1.00 7.04 90 THR A N 1
ATOM 635 C CA . THR A 1 90 ? 39.858 69.089 49.326 1.00 7.07 90 THR A CA 1
ATOM 636 C C . THR A 1 90 ? 41.132 69.328 50.133 1.00 6.37 90 THR A C 1
ATOM 637 O O . THR A 1 90 ? 41.163 70.183 51.031 1.00 6.22 90 THR A O 1
ATOM 641 N N . TYR A 1 91 ? 42.164 68.549 49.837 1.00 6.16 91 TYR A N 1
ATOM 642 C CA . TYR A 1 91 ? 43.451 68.653 50.539 1.00 5.79 91 TYR A CA 1
ATOM 643 C C . TYR A 1 91 ? 44.026 70.048 50.341 1.00 5.81 91 TYR A C 1
ATOM 644 O O . TYR A 1 91 ? 44.488 70.724 51.278 1.00 6.66 91 TYR A O 1
ATOM 653 N N . GLU A 1 92 ? 44.002 70.502 49.095 1.00 6.05 92 GLU A N 1
ATOM 654 C CA . GLU A 1 92 ? 44.514 71.841 48.771 1.00 6.75 92 GLU A CA 1
ATOM 655 C C . GLU A 1 92 ? 43.765 72.917 49.548 1.00 6.71 92 GLU A C 1
ATOM 656 O O . GLU A 1 92 ? 44.350 73.846 50.151 1.00 7.08 92 GLU A O 1
ATOM 662 N N . ALA A 1 93 ? 42.434 72.824 49.534 1.00 6.56 93 ALA A N 1
ATOM 663 C CA . ALA A 1 93 ? 41.573 73.786 50.239 1.00 7.09 93 ALA A CA 1
ATOM 664 C C . ALA A 1 93 ? 41.900 73.817 51.726 1.00 6.90 93 ALA A C 1
ATOM 665 O O . ALA A 1 93 ? 42.030 74.895 52.313 1.00 7.00 93 ALA A O 1
ATOM 667 N N . PHE A 1 94 ? 42.042 72.618 52.302 1.00 6.67 94 PHE A N 1
ATOM 668 C CA . PHE A 1 94 ? 42.332 72.516 53.752 1.00 6.61 94 PHE A CA 1
ATOM 669 C C . PHE A 1 94 ? 43.597 73.288 54.131 1.00 5.97 94 PHE A C 1
ATOM 670 O O . PHE A 1 94 ? 43.607 74.054 55.105 1.00 6.59 94 PHE A O 1
ATOM 678 N N . PHE A 1 95 ? 44.675 73.086 53.389 1.00 5.98 95 PHE A N 1
ATOM 679 C CA . PHE A 1 95 ? 45.951 73.781 53.651 1.00 6.00 95 PHE A CA 1
ATOM 680 C C . PHE A 1 95 ? 45.784 75.281 53.417 1.00 6.18 95 PHE A C 1
ATOM 681 O O . PHE A 1 95 ? 46.266 76.101 54.226 1.00 6.81 95 PHE A O 1
ATOM 689 N N . THR A 1 96 ? 45.112 75.622 52.319 1.00 6.49 96 THR A N 1
ATOM 690 C CA . THR A 1 96 ? 44.897 77.053 52.019 1.00 8.11 96 THR A CA 1
ATOM 691 C C . THR A 1 96 ? 44.112 77.732 53.131 1.00 7.33 96 THR A C 1
ATOM 692 O O . THR A 1 96 ? 44.429 78.891 53.504 1.00 7.70 96 THR A O 1
ATOM 696 N N . GLU A 1 97 ? 43.106 77.060 53.665 1.00 7.31 97 GLU A N 1
ATOM 697 C CA . GLU A 1 97 ? 42.266 77.615 54.743 1.00 8.29 97 GLU A CA 1
ATOM 698 C C . GLU A 1 97 ? 43.102 77.942 55.957 1.00 7.86 97 GLU A C 1
ATOM 699 O O . GLU A 1 97 ? 42.748 78.850 56.745 1.00 9.08 97 GLU A O 1
ATOM 705 N N . HIS A 1 98 ? 44.220 77.252 56.159 1.00 7.67 98 HIS A N 1
ATOM 706 C CA . HIS A 1 98 ? 45.097 77.458 57.305 1.00 7.40 98 HIS A CA 1
ATOM 707 C C . HIS A 1 98 ? 46.321 78.282 56.958 1.00 7.94 98 HIS A C 1
ATOM 708 O O . HIS A 1 98 ? 47.288 78.280 57.751 1.00 8.19 98 HIS A O 1
ATOM 715 N N . ASN A 1 99 ? 46.291 78.931 55.806 1.00 8.01 99 ASN A N 1
ATOM 716 C CA . ASN A 1 99 ? 47.423 79.752 55.341 1.00 8.93 99 ASN A CA 1
ATOM 717 C C . ASN A 1 99 ? 48.728 78.974 55.499 1.00 7.82 99 ASN A C 1
ATOM 718 O O . ASN A 1 99 ? 49.777 79.517 55.928 1.00 8.81 99 ASN A O 1
ATOM 723 N N . ALA A 1 100 ? 48.690 77.711 55.106 1.00 7.10 100 ALA A N 1
ATOM 724 C CA . ALA A 1 100 ? 49.808 76.792 55.270 1.00 7.43 100 ALA A CA 1
ATOM 725 C C . ALA A 1 100 ? 50.563 76.441 54.005 1.00 8.24 100 ALA A C 1
ATOM 726 O O . ALA A 1 100 ? 49.904 76.191 52.988 1.00 9.53 100 ALA A O 1
ATOM 728 N N . THR A 1 101 ? 51.880 76.411 54.110 1.00 7.83 101 THR A N 1
ATOM 729 C CA . THR A 1 101 ? 52.694 75.927 52.985 1.00 8.26 101 THR A CA 1
ATOM 730 C C . THR A 1 101 ? 52.331 74.436 52.883 1.00 7.07 101 THR A C 1
ATOM 731 O O . THR A 1 101 ? 52.184 73.774 53.936 1.00 7.16 101 THR A O 1
ATOM 735 N N . PHE A 1 102 ? 52.245 73.911 51.687 1.00 6.83 102 PHE A N 1
ATOM 736 C CA . PHE A 1 102 ? 51.894 72.488 51.556 1.00 6.82 102 PHE A CA 1
ATOM 737 C C . PHE A 1 102 ? 53.025 71.584 52.049 1.00 6.10 102 PHE A C 1
ATOM 738 O O . PHE A 1 102 ? 54.203 71.847 51.781 1.00 6.28 102 PHE A O 1
ATOM 746 N N . PRO A 1 103 ? 52.655 70.515 52.750 1.00 6.23 103 PRO A N 1
ATOM 747 C CA . PRO A 1 103 ? 53.723 69.588 53.188 1.00 6.02 103 PRO A CA 1
ATOM 748 C C . PRO A 1 103 ? 54.299 68.798 52.008 1.00 4.53 103 PRO A C 1
ATOM 749 O O . PRO A 1 103 ? 53.729 68.719 50.898 1.00 4.36 103 PRO A O 1
ATOM 753 N N . ALA A 1 104 ? 55.432 68.152 52.268 1.00 4.08 104 ALA A N 1
ATOM 754 C CA . ALA A 1 104 ? 55.928 67.093 51.379 1.00 3.99 104 ALA A CA 1
ATOM 755 C C . ALA A 1 104 ? 54.866 65.961 51.514 1.00 3.68 104 ALA A C 1
ATOM 756 O O . ALA A 1 104 ? 54.135 65.862 52.531 1.00 4.10 104 ALA A O 1
ATOM 758 N N . ARG A 1 105 ? 54.754 65.116 50.488 1.00 4.14 105 ARG A N 1
ATOM 759 C CA . ARG A 1 105 ? 53.701 64.091 50.483 1.00 4.07 105 ARG A CA 1
ATOM 760 C C . ARG A 1 105 ? 54.037 62.865 49.676 1.00 3.75 105 ARG A C 1
ATOM 761 O O . ARG A 1 105 ? 54.784 62.974 48.671 1.00 3.67 105 ARG A O 1
ATOM 769 N N . SER A 1 106 ? 53.519 61.735 50.143 1.00 3.97 106 SER A N 1
ATOM 770 C CA . SER A 1 106 ? 53.565 60.496 49.356 1.00 4.51 106 SER A CA 1
ATOM 771 C C . SER A 1 106 ? 52.082 60.072 49.212 1.00 4.12 106 SER A C 1
ATOM 772 O O . SER A 1 106 ? 51.289 60.266 50.144 1.00 4.73 106 SER A O 1
ATOM 787 N N . VAL A 1 108 ? 49.572 56.859 47.551 1.00 4.59 108 VAL A N 1
ATOM 788 C CA . VAL A 1 108 ? 49.485 55.529 46.918 1.00 4.55 108 VAL A CA 1
ATOM 789 C C . VAL A 1 108 ? 48.074 55.005 47.075 1.00 4.55 108 VAL A C 1
ATOM 790 O O . VAL A 1 108 ? 47.373 55.353 48.046 1.00 4.69 108 VAL A O 1
ATOM 794 N N . GLU A 1 109 ? 47.680 54.097 46.183 1.00 4.88 109 GLU A N 1
ATOM 795 C CA . GLU A 1 109 ? 46.413 53.393 46.293 1.00 4.49 109 GLU A CA 1
ATOM 796 C C . GLU A 1 109 ? 46.709 52.038 46.954 1.00 4.13 109 GLU A C 1
ATOM 797 O O . GLU A 1 109 ? 47.528 51.280 46.405 1.00 5.16 109 GLU A O 1
ATOM 803 N N . VAL A 1 110 ? 46.081 51.785 48.087 1.00 4.12 110 VAL A N 1
ATOM 804 C CA . VAL A 1 110 ? 46.266 50.496 48.778 1.00 5.16 110 VAL A CA 1
ATOM 805 C C . VAL A 1 110 ? 45.106 49.561 48.429 1.00 4.97 110 VAL A C 1
ATOM 806 O O . VAL A 1 110 ? 44.159 49.994 47.748 1.00 5.83 110 VAL A O 1
ATOM 810 N N . ALA A 1 111 ? 45.198 48.309 48.840 1.00 5.19 111 ALA A N 1
ATOM 811 C CA . ALA A 1 111 ? 44.126 47.352 48.558 1.00 5.46 111 ALA A CA 1
ATOM 812 C C . ALA A 1 111 ? 42.900 47.562 49.429 1.00 5.34 111 ALA A C 1
ATOM 813 O O . ALA A 1 111 ? 41.750 47.334 48.964 1.00 6.46 111 ALA A O 1
ATOM 815 N N . ARG A 1 112 ? 43.091 47.959 50.685 1.00 5.42 112 ARG A N 1
ATOM 816 C CA . ARG A 1 112 ? 41.972 48.127 51.619 1.00 5.97 112 ARG A CA 1
ATOM 817 C C . ARG A 1 112 ? 42.478 48.900 52.817 1.00 5.15 112 ARG A C 1
ATOM 818 O O . ARG A 1 112 ? 43.687 48.874 53.130 1.00 5.33 112 ARG A O 1
ATOM 826 N N . LEU A 1 113 ? 41.571 49.596 53.475 1.00 5.16 113 LEU A N 1
ATOM 827 C CA . LEU A 1 113 ? 41.860 50.392 54.662 1.00 5.23 113 LEU A CA 1
ATOM 828 C C . LEU A 1 113 ? 40.958 49.961 55.800 1.00 5.70 113 LEU A C 1
ATOM 829 O O . LEU A 1 113 ? 39.890 49.350 55.580 1.00 6.10 113 LEU A O 1
ATOM 834 N N . PRO A 1 114 ? 41.361 50.268 57.024 1.00 6.67 114 PRO A N 1
ATOM 835 C CA . PRO A 1 114 ? 40.539 49.934 58.195 1.00 7.38 114 PRO A CA 1
ATOM 836 C C . PRO A 1 114 ? 39.124 50.475 57.984 1.00 7.04 114 PRO A C 1
ATOM 837 O O . PRO A 1 114 ? 38.861 51.586 57.489 1.00 7.08 114 PRO A O 1
ATOM 841 N N . LYS A 1 115 ? 38.152 49.650 58.370 1.00 7.96 115 LYS A N 1
ATOM 842 C CA . LYS A 1 115 ? 36.717 49.953 58.299 1.00 9.22 115 LYS A CA 1
ATOM 843 C C . LYS A 1 115 ? 36.276 50.209 56.876 1.00 9.21 115 LYS A C 1
ATOM 844 O O . LYS A 1 115 ? 35.203 50.835 56.725 1.00 9.21 115 LYS A O 1
ATOM 850 N N . ASP A 1 116 ? 37.020 49.783 55.882 1.00 8.41 116 ASP A N 1
ATOM 851 C CA . ASP A 1 116 ? 36.653 50.010 54.481 1.00 8.14 116 ASP A CA 1
ATOM 852 C C . ASP A 1 116 ? 36.537 51.491 54.137 1.00 7.11 116 ASP A C 1
ATOM 853 O O . ASP A 1 116 ? 35.783 51.846 53.192 1.00 8.04 116 ASP A O 1
ATOM 858 N N . VAL A 1 117 ? 37.303 52.340 54.811 1.00 6.39 117 VAL A N 1
ATOM 859 C CA . VAL A 1 117 ? 37.277 53.781 54.470 1.00 5.93 117 VAL A CA 1
ATOM 860 C C . VAL A 1 117 ? 37.988 53.972 53.123 1.00 5.45 117 VAL A C 1
ATOM 861 O O . VAL A 1 117 ? 38.671 53.077 52.615 1.00 5.92 117 VAL A O 1
ATOM 865 N N . LYS A 1 118 ? 37.861 55.159 52.599 1.00 5.60 118 LYS A N 1
ATOM 866 C CA . LYS A 1 118 ? 38.448 55.494 51.309 1.00 5.78 118 LYS A CA 1
ATOM 867 C C . LYS A 1 118 ? 39.794 56.190 51.421 1.00 5.20 118 LYS A C 1
ATOM 868 O O . LYS A 1 118 ? 40.449 56.351 50.398 1.00 4.89 118 LYS A O 1
ATOM 874 N N . ILE A 1 119 ? 40.201 56.595 52.620 1.00 4.72 119 ILE A N 1
ATOM 875 C CA . ILE A 1 119 ? 41.442 57.347 52.805 1.00 4.45 119 ILE A CA 1
ATOM 876 C C . ILE A 1 119 ? 41.948 57.236 54.233 1.00 4.59 119 ILE A C 1
ATOM 877 O O . ILE A 1 119 ? 41.151 57.090 55.158 1.00 4.61 119 ILE A O 1
ATOM 882 N N . GLU A 1 120 ? 43.266 57.294 54.361 1.00 4.02 120 GLU A N 1
ATOM 883 C CA . GLU A 1 120 ? 43.938 57.295 55.668 1.00 3.81 120 GLU A CA 1
ATOM 884 C C . GLU A 1 120 ? 45.119 58.249 55.491 1.00 3.77 120 GLU A C 1
ATOM 885 O O . GLU A 1 120 ? 45.874 58.112 54.507 1.00 4.01 120 GLU A O 1
ATOM 891 N N . ILE A 1 121 ? 45.302 59.173 56.418 1.00 3.35 121 ILE A N 1
ATOM 892 C CA . ILE A 1 121 ? 46.382 60.161 56.304 1.00 3.57 121 ILE A CA 1
ATOM 893 C C . ILE A 1 121 ? 47.173 60.255 57.596 1.00 3.38 121 ILE A C 1
ATOM 894 O O . ILE A 1 121 ? 46.614 60.488 58.665 1.00 3.55 121 ILE A O 1
ATOM 899 N N . GLU A 1 122 ? 48.487 60.086 57.456 1.00 3.62 122 GLU A N 1
ATOM 900 C CA . GLU A 1 122 ? 49.396 60.249 58.594 1.00 3.82 122 GLU A CA 1
ATOM 901 C C . GLU A 1 122 ? 50.201 61.524 58.342 1.00 3.47 122 GLU A C 1
ATOM 902 O O . GLU A 1 122 ? 50.402 61.924 57.176 1.00 3.81 122 GLU A O 1
ATOM 908 N N . ALA A 1 123 ? 50.651 62.151 59.418 1.00 4.17 123 ALA A N 1
ATOM 909 C CA . ALA A 1 123 ? 51.377 63.409 59.272 1.00 4.16 123 ALA A CA 1
ATOM 910 C C . ALA A 1 123 ? 52.493 63.570 60.271 1.00 3.85 123 ALA A C 1
ATOM 911 O O . ALA A 1 123 ? 52.469 62.978 61.371 1.00 4.0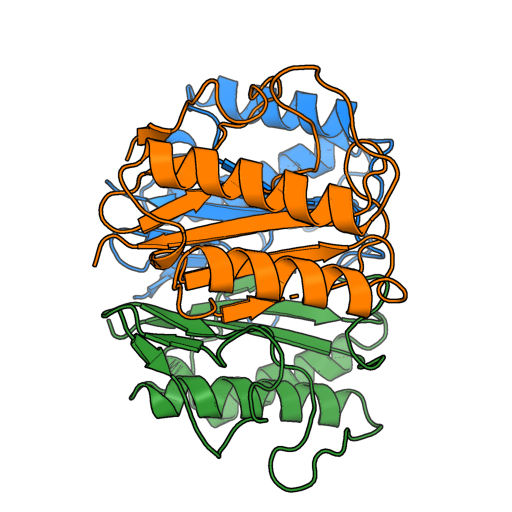5 123 ALA A O 1
ATOM 913 N N . ILE A 1 124 ? 53.494 64.325 59.869 1.00 3.64 124 ILE A N 1
ATOM 914 C CA . ILE A 1 124 ? 54.631 64.724 60.674 1.00 4.00 124 ILE A CA 1
ATOM 915 C C . ILE A 1 124 ? 54.613 66.259 60.714 1.00 3.37 124 ILE A C 1
ATOM 916 O O . ILE A 1 124 ? 54.497 66.855 59.620 1.00 3.97 124 ILE A O 1
ATOM 921 N N . ALA A 1 125 ? 54.752 66.842 61.880 1.00 3.70 125 ALA A N 1
ATOM 922 C CA . ALA A 1 125 ? 54.808 68.301 62.068 1.00 4.32 125 ALA A CA 1
ATOM 923 C C . ALA A 1 125 ? 56.028 68.635 62.930 1.00 3.88 125 ALA A C 1
ATOM 924 O O . ALA A 1 125 ? 56.523 67.777 63.665 1.00 4.96 125 ALA A O 1
ATOM 926 N N . VAL A 1 126 ? 56.521 69.872 62.787 1.00 4.73 126 VAL A N 1
ATOM 927 C CA . VAL A 1 126 ? 57.683 70.287 63.588 1.00 5.32 126 VAL A CA 1
ATOM 928 C C . VAL A 1 126 ? 57.397 71.648 64.218 1.00 5.65 126 VAL A C 1
ATOM 929 O O . VAL A 1 126 ? 56.687 72.479 63.670 1.00 6.01 126 VAL A O 1
ATOM 933 N N . ARG A 1 127 ? 58.004 71.813 65.384 1.00 5.90 127 ARG A N 1
ATOM 934 C CA . ARG A 1 127 ? 57.867 73.105 66.095 1.00 8.86 127 ARG A CA 1
ATOM 935 C C . ARG A 1 127 ? 58.748 74.200 65.483 1.00 10.67 127 ARG A C 1
ATOM 936 O O . ARG A 1 127 ? 58.297 75.374 65.521 1.00 12.25 127 ARG A O 1
ATOM 944 N N . ARG A 1 128 ? 59.905 73.836 65.001 1.00 12.46 128 ARG A N 1
ATOM 945 C CA . ARG A 1 128 ? 60.872 74.766 64.407 1.00 14.89 128 ARG A CA 1
ATOM 946 C C . ARG A 1 128 ? 61.127 74.505 62.918 1.00 16.10 128 ARG A C 1
ATOM 947 O O . ARG A 1 128 ? 61.112 73.288 62.583 1.00 17.58 128 ARG A O 1
ATOM 950 N N . SER B 1 2 ? 62.109 75.379 59.687 1.00 16.24 2 SER B N 1
ATOM 951 C CA . SER B 1 2 ? 61.990 74.424 58.545 1.00 15.30 2 SER B CA 1
ATOM 952 C C . SER B 1 2 ? 61.682 75.199 57.256 1.00 13.90 2 SER B C 1
ATOM 953 O O . SER B 1 2 ? 61.094 76.306 57.298 1.00 15.02 2 SER B O 1
ATOM 956 N N . LYS B 1 3 ? 62.095 74.598 56.142 1.00 12.13 3 LYS B N 1
ATOM 957 C CA . LYS B 1 3 ? 61.881 75.274 54.855 1.00 11.35 3 LYS B CA 1
ATOM 958 C C . LYS B 1 3 ? 61.619 74.285 53.732 1.00 8.65 3 LYS B C 1
ATOM 959 O O . LYS B 1 3 ? 61.974 73.102 53.724 1.00 7.83 3 LYS B O 1
ATOM 965 N N . THR B 1 4 ? 60.953 74.837 52.734 1.00 7.14 4 THR B N 1
ATOM 966 C CA . THR B 1 4 ? 60.662 74.068 51.526 1.00 6.44 4 THR B CA 1
ATOM 967 C C . THR B 1 4 ? 61.943 73.856 50.711 1.00 5.57 4 THR B C 1
ATOM 968 O O . THR B 1 4 ? 62.800 74.785 50.616 1.00 6.47 4 THR B O 1
ATOM 972 N N . ILE B 1 5 ? 62.056 72.684 50.115 1.00 4.90 5 ILE B N 1
ATOM 973 C CA . ILE B 1 5 ? 63.114 72.395 49.139 1.00 5.03 5 ILE B CA 1
ATOM 974 C C . ILE B 1 5 ? 62.401 72.500 47.762 1.00 5.26 5 ILE B C 1
ATOM 975 O O . ILE B 1 5 ? 61.375 71.875 47.535 1.00 5.95 5 ILE B O 1
ATOM 980 N N . ALA B 1 6 ? 62.990 73.340 46.901 1.00 5.80 6 ALA B N 1
ATOM 981 C CA . ALA B 1 6 ? 62.428 73.548 45.548 1.00 7.32 6 ALA B CA 1
ATOM 982 C C . ALA B 1 6 ? 63.599 73.578 44.573 1.00 7.57 6 ALA B C 1
ATOM 983 O O . ALA B 1 6 ? 64.516 74.414 44.680 1.00 10.07 6 ALA B O 1
ATOM 985 N N . THR B 1 7 ? 63.612 72.613 43.666 1.00 6.19 7 THR B N 1
ATOM 986 C CA . THR B 1 7 ? 64.681 72.481 42.676 1.00 6.55 7 THR B CA 1
ATOM 987 C C . THR B 1 7 ? 64.145 72.188 41.286 1.00 5.76 7 THR B C 1
ATOM 988 O O . THR B 1 7 ? 63.171 71.468 41.146 1.00 6.20 7 THR B O 1
ATOM 992 N N . GLU B 1 8 ? 64.754 72.807 40.282 1.00 6.37 8 GLU B N 1
ATOM 993 C CA . GLU B 1 8 ? 64.376 72.568 38.895 1.00 6.48 8 GLU B CA 1
ATOM 994 C C . GLU B 1 8 ? 64.803 71.162 38.497 1.00 6.14 8 GLU B C 1
ATOM 995 O O . GLU B 1 8 ? 64.341 70.650 37.460 1.00 6.07 8 GLU B O 1
ATOM 1001 N N . ASN B 1 9 ? 65.675 70.529 39.286 1.00 6.75 9 ASN B N 1
ATOM 1002 C CA . ASN B 1 9 ? 66.220 69.204 38.967 1.00 7.05 9 ASN B CA 1
ATOM 1003 C C . ASN B 1 9 ? 65.308 68.025 39.238 1.00 7.06 9 ASN B C 1
ATOM 1004 O O . ASN B 1 9 ? 65.680 66.872 38.959 1.00 6.95 9 ASN B O 1
ATOM 1009 N N . ALA B 1 10 ? 64.140 68.250 39.839 1.00 5.82 10 ALA B N 1
ATOM 1010 C CA . ALA B 1 10 ? 63.131 67.198 40.069 1.00 5.77 10 ALA B CA 1
ATOM 1011 C C . ALA B 1 10 ? 61.835 67.795 39.464 1.00 6.13 10 ALA B C 1
ATOM 1012 O O . ALA B 1 10 ? 61.744 69.012 39.310 1.00 5.80 10 ALA B O 1
ATOM 1014 N N . PRO B 1 11 ? 60.887 66.939 39.127 1.00 6.62 11 PRO B N 1
ATOM 1015 C CA . PRO B 1 11 ? 59.626 67.427 38.556 1.00 6.86 11 PRO B CA 1
ATOM 1016 C C . PRO B 1 11 ? 58.991 68.470 39.432 1.00 6.78 11 PRO B C 1
ATOM 1017 O O . PRO B 1 11 ? 58.925 68.299 40.681 1.00 6.19 11 PRO B O 1
ATOM 1021 N N . ALA B 1 12 ? 58.469 69.527 38.830 1.00 8.21 12 ALA B N 1
ATOM 1022 C CA . ALA B 1 12 ? 57.836 70.624 39.572 1.00 9.55 12 ALA B CA 1
ATOM 1023 C C . ALA B 1 12 ? 56.629 70.099 40.348 1.00 10.63 12 ALA B C 1
ATOM 1024 O O . ALA B 1 12 ? 55.909 69.197 39.905 1.00 9.79 12 ALA B O 1
ATOM 1026 N N . ALA B 1 13 ? 56.468 70.685 41.520 1.00 11.95 13 ALA B N 1
ATOM 1027 C CA . ALA B 1 13 ? 55.363 70.356 42.435 1.00 14.35 13 ALA B CA 1
ATOM 1028 C C . ALA B 1 13 ? 54.159 71.201 42.006 1.00 15.86 13 ALA B C 1
ATOM 1029 O O . ALA B 1 13 ? 54.077 72.361 42.446 1.00 17.22 13 ALA B O 1
ATOM 1031 N N . ILE B 1 14 ? 53.335 70.571 41.192 1.00 16.89 14 ILE B N 1
ATOM 1032 C CA . ILE B 1 14 ? 52.121 71.268 40.701 1.00 18.21 14 ILE B CA 1
ATOM 1033 C C . ILE B 1 14 ? 50.983 71.151 41.712 1.00 18.11 14 ILE B C 1
ATOM 1034 O O . ILE B 1 14 ? 50.420 72.218 42.096 1.00 19.37 14 ILE B O 1
ATOM 1039 N N . GLY B 1 15 ? 50.671 69.955 42.164 1.00 17.28 15 GLY B N 1
ATOM 1040 C CA . GLY B 1 15 ? 49.589 69.783 43.173 1.00 15.10 15 GLY B CA 1
ATOM 1041 C C . GLY B 1 15 ? 49.929 70.474 44.499 1.00 13.16 15 GLY B C 1
ATOM 1042 O O . GLY B 1 15 ? 50.901 71.233 44.655 1.00 14.07 15 GLY B O 1
ATOM 1043 N N . PRO B 1 16 ? 49.082 70.180 45.491 1.00 11.29 16 PRO B N 1
ATOM 1044 C CA . PRO B 1 16 ? 49.214 70.743 46.834 1.00 9.14 16 PRO B CA 1
ATOM 1045 C C . PRO B 1 16 ? 50.263 70.025 47.663 1.00 8.00 16 PRO B C 1
ATOM 1046 O O . PRO B 1 16 ? 49.940 69.393 48.680 1.00 6.68 16 PRO B O 1
ATOM 1050 N N . TYR B 1 17 ? 51.512 70.158 47.238 1.00 6.92 17 TYR B N 1
ATOM 1051 C CA . TYR B 1 17 ? 52.643 69.552 47.969 1.00 6.14 17 TYR B CA 1
ATOM 1052 C C . TYR B 1 17 ? 53.900 70.301 47.559 1.00 5.54 17 TYR B C 1
ATOM 1053 O O . TYR B 1 17 ? 53.863 71.069 46.568 1.00 7.15 17 TYR B O 1
ATOM 1062 N N . VAL B 1 18 ? 54.974 70.101 48.285 1.00 5.53 18 VAL B N 1
ATOM 1063 C CA . VAL B 1 18 ? 56.302 70.616 47.936 1.00 5.01 18 VAL B CA 1
ATOM 1064 C C . VAL B 1 18 ? 57.143 69.366 47.657 1.00 5.01 18 VAL B C 1
ATOM 1065 O O . VAL B 1 18 ? 56.823 68.264 48.112 1.00 5.04 18 VAL B O 1
ATOM 1069 N N . GLN B 1 19 ? 58.244 69.553 46.945 1.00 4.48 19 GLN B N 1
ATOM 1070 C CA . GLN B 1 19 ? 59.142 68.446 46.600 1.00 4.00 19 GLN B CA 1
ATOM 1071 C C . GLN B 1 19 ? 59.775 67.805 47.834 1.00 3.80 19 GLN B C 1
ATOM 1072 O O . GLN B 1 19 ? 60.035 66.598 47.857 1.00 3.75 19 GLN B O 1
ATOM 1078 N N . GLY B 1 20 ? 60.101 68.629 48.826 1.00 4.08 20 GLY B N 1
ATOM 1079 C CA . GLY B 1 20 ? 60.731 68.083 50.054 1.00 3.84 20 GLY B CA 1
ATOM 1080 C C . GLY B 1 20 ? 60.795 69.194 51.077 1.00 3.63 20 GLY B C 1
ATOM 1081 O O . GLY B 1 20 ? 60.515 70.366 50.763 1.00 3.92 20 GLY B O 1
ATOM 1082 N N . VAL B 1 21 ? 61.175 68.820 52.293 1.00 3.33 21 VAL B N 1
ATOM 1083 C CA . VAL B 1 21 ? 61.313 69.766 53.390 1.00 3.95 21 VAL B CA 1
ATOM 1084 C C . VAL B 1 21 ? 62.676 69.576 54.047 1.00 3.79 21 VAL B C 1
ATOM 1085 O O . VAL B 1 21 ? 63.146 68.449 54.224 1.00 4.94 21 VAL B O 1
ATOM 1089 N N . ASP B 1 22 ? 63.260 70.702 54.402 1.00 4.14 22 ASP B N 1
ATOM 1090 C CA . ASP B 1 22 ? 64.566 70.749 55.097 1.00 4.70 22 ASP B CA 1
ATOM 1091 C C . ASP B 1 22 ? 64.213 71.148 56.528 1.00 4.45 22 ASP B C 1
ATOM 1092 O O . ASP B 1 22 ? 63.839 72.315 56.763 1.00 5.58 22 ASP B O 1
ATOM 1097 N N . LEU B 1 23 ? 64.305 70.241 57.471 1.00 4.71 23 LEU B N 1
ATOM 1098 C CA . LEU B 1 23 ? 63.966 70.471 58.871 1.00 5.58 23 LEU B CA 1
ATOM 1099 C C . LEU B 1 23 ? 65.149 70.823 59.745 1.00 6.38 23 LEU B C 1
ATOM 1100 O O . LEU B 1 23 ? 64.983 70.882 60.979 1.00 8.55 23 LEU B O 1
ATOM 1105 N N . GLY B 1 24 ? 66.286 71.039 59.166 1.00 6.72 24 GLY B N 1
ATOM 1106 C CA . GLY B 1 24 ? 67.523 71.338 59.920 1.00 7.67 24 GLY B CA 1
ATOM 1107 C C . GLY B 1 24 ? 68.400 70.084 59.707 1.00 7.60 24 GLY B C 1
ATOM 1108 O O . GLY B 1 24 ? 68.942 69.915 58.600 1.00 8.31 24 GLY B O 1
ATOM 1109 N N . ASN B 1 25 ? 68.474 69.248 60.704 1.00 7.01 25 ASN B N 1
ATOM 1110 C CA . ASN B 1 25 ? 69.301 68.036 60.524 1.00 7.87 25 ASN B CA 1
ATOM 1111 C C . ASN B 1 25 ? 68.622 67.049 59.570 1.00 7.17 25 ASN B C 1
ATOM 1112 O O . ASN B 1 25 ? 69.317 66.371 58.790 1.00 7.79 25 ASN B O 1
ATOM 1117 N N . MET B 1 26 ? 67.320 66.912 59.596 1.00 6.21 26 MET B N 1
ATOM 1118 C CA . MET B 1 26 ? 66.599 65.949 58.766 1.00 5.60 26 MET B CA 1
ATOM 1119 C C . MET B 1 26 ? 65.937 66.583 57.556 1.00 5.14 26 MET B C 1
ATOM 1120 O O . MET B 1 26 ? 65.301 67.653 57.663 1.00 5.60 26 MET B O 1
ATOM 1125 N N . ILE B 1 27 ? 66.080 65.904 56.435 1.00 4.19 27 ILE B N 1
ATOM 1126 C CA . ILE B 1 27 ? 65.439 66.272 55.172 1.00 4.28 27 ILE B CA 1
ATOM 1127 C C . ILE B 1 27 ? 64.446 65.142 54.845 1.00 3.82 27 ILE B C 1
ATOM 1128 O O . ILE B 1 27 ? 64.828 63.960 54.992 1.00 3.92 27 ILE B O 1
ATOM 1133 N N . ILE B 1 28 ? 63.256 65.496 54.416 1.00 3.50 28 ILE B N 1
ATOM 1134 C CA . ILE B 1 28 ? 62.289 64.494 54.000 1.00 3.86 28 ILE B CA 1
ATOM 1135 C C . ILE B 1 28 ? 61.811 64.841 52.595 1.00 3.50 28 ILE B C 1
ATOM 1136 O O . ILE B 1 28 ? 61.387 66.009 52.349 1.00 4.39 28 ILE B O 1
ATOM 1141 N N . THR B 1 29 ? 61.836 63.885 51.698 1.00 3.96 29 THR B N 1
ATOM 1142 C CA . THR B 1 29 ? 61.295 64.117 50.363 1.00 4.14 29 THR B CA 1
ATOM 1143 C C . THR B 1 29 ? 59.858 63.625 50.241 1.00 3.59 29 THR B C 1
ATOM 1144 O O . THR B 1 29 ? 59.398 62.751 50.957 1.00 4.36 29 THR B O 1
ATOM 1148 N N . SER B 1 30 ? 59.184 64.195 49.245 1.00 3.82 30 SER B N 1
ATOM 1149 C CA . SER B 1 30 ? 57.896 63.673 48.819 1.00 3.64 30 SER B CA 1
ATOM 1150 C C . SER B 1 30 ? 58.225 62.342 48.083 1.00 3.76 30 SER B C 1
ATOM 1151 O O . SER B 1 30 ? 59.377 62.094 47.678 1.00 4.49 30 SER B O 1
ATOM 1154 N N . GLY B 1 31 ? 57.202 61.521 47.915 1.00 3.83 31 GLY B N 1
ATOM 1155 C CA . GLY B 1 31 ? 57.299 60.254 47.176 1.00 4.29 31 GLY B CA 1
ATOM 1156 C C . GLY B 1 31 ? 57.583 60.617 45.727 1.00 4.32 31 GLY B C 1
ATOM 1157 O O . GLY B 1 31 ? 56.714 61.268 45.108 1.00 6.10 31 GLY B O 1
ATOM 1158 N N . GLN B 1 32 ? 58.708 60.248 45.164 1.00 3.41 32 GLN B N 1
ATOM 1159 C CA . GLN B 1 32 ? 59.085 60.581 43.789 1.00 3.93 32 GLN B CA 1
ATOM 1160 C C . GLN B 1 32 ? 58.647 59.469 42.841 1.00 3.99 32 GLN B C 1
ATOM 1161 O O . GLN B 1 32 ? 58.943 58.292 43.019 1.00 4.71 32 GLN B O 1
ATOM 1167 N N . ILE B 1 33 ? 58.014 59.924 41.772 1.00 5.20 33 ILE B N 1
ATOM 1168 C CA . ILE B 1 33 ? 57.594 59.037 40.684 1.00 5.52 33 ILE B CA 1
ATOM 1169 C C . ILE B 1 33 ? 58.558 59.277 39.527 1.00 5.61 33 ILE B C 1
ATOM 1170 O O . ILE B 1 33 ? 59.271 60.308 39.471 1.00 5.33 33 ILE B O 1
ATOM 1175 N N . PRO B 1 34 ? 58.600 58.333 38.606 1.00 5.57 34 PRO B N 1
ATOM 1176 C CA . PRO B 1 34 ? 59.576 58.367 37.522 1.00 5.47 34 PRO B CA 1
ATOM 1177 C C . PRO B 1 34 ? 59.282 59.321 36.371 1.00 5.79 34 PRO B C 1
ATOM 1178 O O . PRO B 1 34 ? 59.360 58.907 35.192 1.00 7.27 34 PRO B O 1
ATOM 1182 N N . VAL B 1 35 ? 58.985 60.555 36.721 1.00 5.68 35 VAL B N 1
ATOM 1183 C CA . VAL B 1 35 ? 58.775 61.601 35.706 1.00 6.40 35 VAL B CA 1
ATOM 1184 C C . VAL B 1 35 ? 60.117 62.295 35.492 1.00 5.88 35 VAL B C 1
ATOM 1185 O O . VAL B 1 35 ? 60.824 62.677 36.425 1.00 5.93 35 VAL B O 1
ATOM 1189 N N . ASN B 1 36 ? 60.449 62.453 34.209 1.00 6.56 36 ASN B N 1
ATOM 1190 C CA . ASN B 1 36 ? 61.711 63.134 33.832 1.00 7.61 36 ASN B CA 1
ATOM 1191 C C . ASN B 1 36 ? 61.509 64.632 34.009 1.00 7.47 36 ASN B C 1
ATOM 1192 O O . ASN B 1 36 ? 60.575 65.195 33.398 1.00 8.51 36 ASN B O 1
ATOM 1197 N N . PRO B 1 37 ? 62.330 65.329 34.757 1.00 7.10 37 PRO B N 1
ATOM 1198 C CA . PRO B 1 37 ? 62.151 66.766 34.975 1.00 8.07 37 PRO B CA 1
ATOM 1199 C C . PRO B 1 37 ? 62.412 67.622 33.759 1.00 8.69 37 PRO B C 1
ATOM 1200 O O . PRO B 1 37 ? 62.001 68.790 33.731 1.00 9.39 37 PRO B O 1
ATOM 1204 N N . LYS B 1 38 ? 63.140 67.088 32.797 1.00 9.24 38 LYS B N 1
ATOM 1205 C CA . LYS B 1 38 ? 63.446 67.841 31.560 1.00 11.17 38 LYS B CA 1
ATOM 1206 C C . LYS B 1 38 ? 62.270 67.772 30.604 1.00 11.35 38 LYS B C 1
ATOM 1207 O O . LYS B 1 38 ? 61.908 68.821 30.007 1.00 12.18 38 LYS B O 1
ATOM 1213 N N . THR B 1 39 ? 61.667 66.605 30.410 1.00 11.29 39 THR B N 1
ATOM 1214 C CA . THR B 1 39 ? 60.585 66.426 29.447 1.00 11.38 39 THR B CA 1
ATOM 1215 C C . THR B 1 39 ? 59.192 66.161 29.945 1.00 11.67 39 THR B C 1
ATOM 1216 O O . THR B 1 39 ? 58.231 66.283 29.146 1.00 12.12 39 THR B O 1
ATOM 1220 N N . GLY B 1 40 ? 59.069 65.724 31.191 1.00 11.14 40 GLY B N 1
ATOM 1221 C CA . GLY B 1 40 ? 57.763 65.397 31.757 1.00 11.25 40 GLY B CA 1
ATOM 1222 C C . GLY B 1 40 ? 57.343 63.969 31.414 1.00 11.36 40 GLY B C 1
ATOM 1223 O O . GLY B 1 40 ? 56.264 63.543 31.858 1.00 12.70 40 GLY B O 1
ATOM 1224 N N . GLU B 1 41 ? 58.149 63.248 30.667 1.00 11.11 41 GLU B N 1
ATOM 1225 C CA . GLU B 1 41 ? 57.815 61.871 30.278 1.00 11.71 41 GLU B CA 1
ATOM 1226 C C . GLU B 1 41 ? 58.245 60.833 31.296 1.00 10.19 41 GLU B C 1
ATOM 1227 O O . GLU B 1 41 ? 59.139 61.111 32.099 1.00 10.11 41 GLU B O 1
ATOM 1233 N N . VAL B 1 42 ? 57.633 59.670 31.202 1.00 9.39 42 VAL B N 1
ATOM 1234 C CA . VAL B 1 42 ? 57.933 58.529 32.092 1.00 8.66 42 VAL B CA 1
ATOM 1235 C C . VAL B 1 42 ? 58.479 57.415 31.207 1.00 8.84 42 VAL B C 1
ATOM 1236 O O . VAL B 1 42 ? 57.758 57.073 30.227 1.00 8.91 42 VAL B O 1
ATOM 1240 N N . PRO B 1 43 ? 59.617 56.877 31.514 1.00 8.44 43 PRO B N 1
ATOM 1241 C CA . PRO B 1 43 ? 60.210 55.791 30.715 1.00 9.28 43 PRO B CA 1
ATOM 1242 C C . PRO B 1 43 ? 59.367 54.546 30.918 1.00 9.79 43 PRO B C 1
ATOM 1243 O O . PRO B 1 43 ? 58.768 54.342 32.000 1.00 9.85 43 PRO B O 1
ATOM 1247 N N . ALA B 1 44 ? 59.303 53.711 29.882 1.00 11.00 44 ALA B N 1
ATOM 1248 C CA . ALA B 1 44 ? 58.508 52.480 29.932 1.00 11.90 44 ALA B CA 1
ATOM 1249 C C . ALA B 1 44 ? 59.042 51.404 30.874 1.00 12.03 44 ALA B C 1
ATOM 1250 O O . ALA B 1 44 ? 58.329 50.802 31.691 1.00 13.47 44 ALA B O 1
ATOM 1252 N N . ASP B 1 45 ? 60.303 51.148 30.762 1.00 11.52 45 ASP B N 1
ATOM 1253 C CA . ASP B 1 45 ? 61.135 50.149 31.428 1.00 11.81 45 ASP B CA 1
ATOM 1254 C C . ASP B 1 45 ? 61.109 50.292 32.946 1.00 10.80 45 ASP B C 1
ATOM 1255 O O . ASP B 1 45 ? 61.365 51.424 33.415 1.00 9.73 45 ASP B O 1
ATOM 1260 N N . VAL B 1 46 ? 60.863 49.235 33.695 1.00 10.67 46 VAL B N 1
ATOM 1261 C CA . VAL B 1 46 ? 60.837 49.368 35.167 1.00 9.52 46 VAL B CA 1
ATOM 1262 C C . VAL B 1 46 ? 62.188 49.754 35.756 1.00 7.84 46 VAL B C 1
ATOM 1263 O O . VAL B 1 46 ? 62.245 50.509 36.743 1.00 7.66 46 VAL B O 1
ATOM 1267 N N . ALA B 1 47 ? 63.265 49.237 35.185 1.00 7.55 47 ALA B N 1
ATOM 1268 C CA . ALA B 1 47 ? 64.600 49.612 35.697 1.00 7.95 47 ALA B CA 1
ATOM 1269 C C . ALA B 1 47 ? 64.795 51.114 35.497 1.00 7.45 47 ALA B C 1
ATOM 1270 O O . ALA B 1 47 ? 65.283 51.831 36.408 1.00 7.40 47 ALA B O 1
ATOM 1272 N N . ALA B 1 48 ? 64.432 51.602 34.327 1.00 6.86 48 ALA B N 1
ATOM 1273 C CA . ALA B 1 48 ? 64.567 53.034 34.040 1.00 6.14 48 ALA B CA 1
ATOM 1274 C C . ALA B 1 48 ? 63.666 53.826 34.976 1.00 5.74 48 ALA B C 1
ATOM 1275 O O . ALA B 1 48 ? 64.063 54.919 35.401 1.00 5.87 48 ALA B O 1
ATOM 1277 N N . GLN B 1 49 ? 62.494 53.331 35.270 1.00 5.59 49 GLN B N 1
ATOM 1278 C CA . GLN B 1 49 ? 61.597 54.043 36.209 1.00 5.03 49 GLN B CA 1
ATOM 1279 C C . GLN B 1 49 ? 62.247 54.116 37.590 1.00 4.68 49 GLN B C 1
ATOM 1280 O O . GLN B 1 49 ? 62.234 55.172 38.233 1.00 5.23 49 GLN B O 1
ATOM 1286 N N . ALA B 1 50 ? 62.786 52.982 38.029 1.00 4.71 50 ALA B N 1
ATOM 1287 C CA . ALA B 1 50 ? 63.431 53.010 39.364 1.00 4.54 50 ALA B CA 1
ATOM 1288 C C . ALA B 1 50 ? 64.554 54.046 39.396 1.00 4.94 50 ALA B C 1
ATOM 1289 O O . ALA B 1 50 ? 64.694 54.833 40.349 1.00 4.87 50 ALA B O 1
ATOM 1291 N N . ARG B 1 51 ? 65.338 54.078 38.327 1.00 5.38 51 ARG B N 1
ATOM 1292 C CA . ARG B 1 51 ? 66.439 55.051 38.260 1.00 5.49 51 ARG B CA 1
ATOM 1293 C C . ARG B 1 51 ? 65.950 56.478 38.200 1.00 5.04 51 ARG B C 1
ATOM 1294 O O . ARG B 1 51 ? 66.565 57.349 38.845 1.00 6.12 51 ARG B O 1
ATOM 1302 N N . GLN B 1 52 ? 64.896 56.762 37.460 1.00 4.75 52 GLN B N 1
ATOM 1303 C CA . GLN B 1 52 ? 64.365 58.134 37.375 1.00 4.61 52 GLN B CA 1
ATOM 1304 C C . GLN B 1 52 ? 63.848 58.546 38.755 1.00 4.34 52 GLN B C 1
ATOM 1305 O O . GLN B 1 52 ? 64.060 59.715 39.161 1.00 4.87 52 GLN B O 1
ATOM 1311 N N . SER B 1 53 ? 63.125 57.667 39.438 1.00 4.36 53 SER B N 1
ATOM 1312 C CA . SER B 1 53 ? 62.658 58.016 40.796 1.00 4.64 53 SER B CA 1
ATOM 1313 C C . SER B 1 53 ? 63.831 58.319 41.730 1.00 4.34 53 SER B C 1
ATOM 1314 O O . SER B 1 53 ? 63.783 59.298 42.486 1.00 4.42 53 SER B O 1
ATOM 1317 N N . LEU B 1 54 ? 64.858 57.494 41.672 1.00 4.12 54 LEU B N 1
ATOM 1318 C CA . LEU B 1 54 ? 66.053 57.715 42.501 1.00 4.70 54 LEU B CA 1
ATOM 1319 C C . LEU B 1 54 ? 66.747 59.020 42.130 1.00 3.93 54 LEU B C 1
ATOM 1320 O O . LEU B 1 54 ? 67.222 59.740 43.026 1.00 4.71 54 LEU B O 1
ATOM 1325 N N . ASP B 1 55 ? 66.819 59.334 40.853 1.00 4.46 55 ASP B N 1
ATOM 1326 C CA . ASP B 1 55 ? 67.461 60.595 40.440 1.00 4.76 55 ASP B CA 1
ATOM 1327 C C . ASP B 1 55 ? 66.648 61.777 40.976 1.00 5.09 55 ASP B C 1
ATOM 1328 O O . ASP B 1 55 ? 67.240 62.801 41.316 1.00 4.83 55 ASP B O 1
ATOM 1333 N N . ASN B 1 56 ? 65.338 61.607 40.966 1.00 4.45 56 ASN B N 1
ATOM 1334 C CA . ASN B 1 56 ? 64.473 62.713 41.477 1.00 3.71 56 ASN B CA 1
ATOM 1335 C C . ASN B 1 56 ? 64.745 62.874 42.971 1.00 3.25 56 ASN B C 1
ATOM 1336 O O . ASN B 1 56 ? 64.821 64.018 43.473 1.00 4.24 56 ASN B O 1
ATOM 1341 N N . VAL B 1 57 ? 64.803 61.766 43.710 1.00 4.41 57 VAL B N 1
ATOM 1342 C CA . VAL B 1 57 ? 65.125 61.842 45.156 1.00 4.09 57 VAL B CA 1
ATOM 1343 C C . VAL B 1 57 ? 66.462 62.535 45.322 1.00 3.73 57 VAL B C 1
ATOM 1344 O O . VAL B 1 57 ? 66.644 63.454 46.150 1.00 4.05 57 VAL B O 1
ATOM 1348 N N . LYS B 1 58 ? 67.461 62.121 44.563 1.00 3.78 58 LYS B N 1
ATOM 1349 C CA . LYS B 1 58 ? 68.814 62.701 44.626 1.00 4.51 58 LYS B CA 1
ATOM 1350 C C . LYS B 1 58 ? 68.786 64.200 44.385 1.00 4.64 58 LYS B C 1
ATOM 1351 O O . LYS B 1 58 ? 69.453 64.970 45.078 1.00 4.91 58 LYS B O 1
ATOM 1357 N N . ALA B 1 59 ? 68.027 64.648 43.393 1.00 4.57 59 ALA B N 1
ATOM 1358 C CA . ALA B 1 59 ? 67.955 66.089 43.097 1.00 4.83 59 ALA B CA 1
ATOM 1359 C C . ALA B 1 59 ? 67.483 66.884 44.313 1.00 4.63 59 ALA B C 1
ATOM 1360 O O . ALA B 1 59 ? 67.996 67.993 44.584 1.00 4.41 59 ALA B O 1
ATOM 1362 N N . ILE B 1 60 ? 66.485 66.365 45.015 1.00 4.27 60 ILE B N 1
ATOM 1363 C CA . ILE B 1 60 ? 65.916 67.056 46.183 1.00 4.66 60 ILE B CA 1
ATOM 1364 C C . ILE B 1 60 ? 66.898 67.056 47.337 1.00 3.81 60 ILE B C 1
ATOM 1365 O O . ILE B 1 60 ? 67.079 68.071 48.023 1.00 4.20 60 ILE B O 1
ATOM 1370 N N . VAL B 1 61 ? 67.504 65.896 47.603 1.00 3.65 61 VAL B N 1
ATOM 1371 C CA . VAL B 1 61 ? 68.511 65.787 48.677 1.00 4.56 61 VAL B CA 1
ATOM 1372 C C . VAL B 1 61 ? 69.698 66.702 48.400 1.00 4.22 61 VAL B C 1
ATOM 1373 O O . VAL B 1 61 ? 70.160 67.411 49.299 1.00 4.43 61 VAL B O 1
ATOM 1377 N N . GLU B 1 62 ? 70.151 66.723 47.153 1.00 4.43 62 GLU B N 1
ATOM 1378 C CA . GLU B 1 62 ? 71.288 67.592 46.812 1.00 4.95 62 GLU B CA 1
ATOM 1379 C C . GLU B 1 62 ? 70.885 69.052 46.887 1.00 5.30 62 GLU B C 1
ATOM 1380 O O . GLU B 1 62 ? 71.723 69.907 47.256 1.00 5.38 62 GLU B O 1
ATOM 1386 N N . ALA B 1 63 ? 69.650 69.401 46.584 1.00 5.02 63 ALA B N 1
ATOM 1387 C CA . ALA B 1 63 ? 69.190 70.802 46.655 1.00 4.80 63 ALA B CA 1
ATOM 1388 C C . ALA B 1 63 ? 69.229 71.281 48.101 1.00 4.67 63 ALA B C 1
ATOM 1389 O O . ALA B 1 63 ? 69.284 72.498 48.351 1.00 5.23 63 ALA B O 1
ATOM 1391 N N . ALA B 1 64 ? 69.195 70.374 49.063 1.00 4.95 64 ALA B N 1
ATOM 1392 C CA . ALA B 1 64 ? 69.277 70.725 50.469 1.00 5.12 64 ALA B CA 1
ATOM 1393 C C . ALA B 1 64 ? 70.720 70.686 50.966 1.00 5.56 64 ALA B C 1
ATOM 1394 O O . ALA B 1 64 ? 70.916 70.844 52.193 1.00 6.36 64 ALA B O 1
ATOM 1396 N N . GLY B 1 65 ? 71.682 70.458 50.111 1.00 5.32 65 GLY B N 1
ATOM 1397 C CA . GLY B 1 65 ? 73.092 70.438 50.514 1.00 5.69 65 GLY B CA 1
ATOM 1398 C C . GLY B 1 65 ? 73.563 69.073 50.980 1.00 5.00 65 GLY B C 1
ATOM 1399 O O . GLY B 1 65 ? 74.662 69.029 51.580 1.00 6.60 65 GLY B O 1
ATOM 1400 N N . LEU B 1 66 ? 72.813 68.006 50.731 1.00 4.89 66 LEU B N 1
ATOM 1401 C CA . LEU B 1 66 ? 73.201 66.660 51.180 1.00 5.10 66 LEU B CA 1
ATOM 1402 C C . LEU B 1 66 ? 73.579 65.820 49.989 1.00 5.52 66 LEU B C 1
ATOM 1403 O O . LEU B 1 66 ? 73.428 66.215 48.832 1.00 6.12 66 LEU B O 1
ATOM 1408 N N . LYS B 1 67 ? 74.007 64.601 50.268 1.00 5.84 67 LYS B N 1
ATOM 1409 C CA . LYS B 1 67 ? 74.408 63.637 49.228 1.00 6.22 67 LYS B CA 1
ATOM 1410 C C . LYS B 1 67 ? 73.532 62.402 49.343 1.00 5.40 67 LYS B C 1
ATOM 1411 O O . LYS B 1 67 ? 72.892 62.130 50.377 1.00 5.50 67 LYS B O 1
ATOM 1417 N N . VAL B 1 68 ? 73.571 61.611 48.260 1.00 5.45 68 VAL B N 1
ATOM 1418 C CA . VAL B 1 68 ? 72.874 60.318 48.274 1.00 5.05 68 VAL B CA 1
ATOM 1419 C C . VAL B 1 68 ? 73.341 59.513 49.501 1.00 5.56 68 VAL B C 1
ATOM 1420 O O . VAL B 1 68 ? 72.512 58.804 50.091 1.00 5.83 68 VAL B O 1
ATOM 1424 N N . GLY B 1 69 ? 74.607 59.620 49.861 1.00 5.71 69 GLY B N 1
ATOM 1425 C CA . GLY B 1 69 ? 75.148 58.890 51.014 1.00 6.22 69 GLY B CA 1
ATOM 1426 C C . GLY B 1 69 ? 74.533 59.314 52.347 1.00 5.67 69 GLY B C 1
ATOM 1427 O O . GLY B 1 69 ? 74.754 58.601 53.347 1.00 6.75 69 GLY B O 1
ATOM 1428 N N . ASP B 1 70 ? 73.824 60.435 52.380 1.00 4.83 70 ASP B N 1
ATOM 1429 C CA . ASP B 1 70 ? 73.148 60.912 53.599 1.00 5.11 70 ASP B CA 1
ATOM 1430 C C . ASP B 1 70 ? 71.723 60.358 53.725 1.00 4.14 70 ASP B C 1
ATOM 1431 O O . ASP B 1 70 ? 71.075 60.662 54.733 1.00 4.50 70 ASP B O 1
ATOM 1436 N N . ILE B 1 71 ? 71.273 59.653 52.727 1.00 4.31 71 ILE B N 1
ATOM 1437 C CA . ILE B 1 71 ? 69.910 59.080 52.803 1.00 4.32 71 ILE B CA 1
ATOM 1438 C C . ILE B 1 71 ? 69.964 57.903 53.793 1.00 3.98 71 ILE B C 1
ATOM 1439 O O . ILE B 1 71 ? 70.796 57.004 53.583 1.00 5.01 71 ILE B O 1
ATOM 1444 N N . VAL B 1 72 ? 69.082 57.918 54.776 1.00 3.47 72 VAL B N 1
ATOM 1445 C CA . VAL B 1 72 ? 69.101 56.889 55.822 1.00 3.99 72 VAL B CA 1
ATOM 1446 C C . VAL B 1 72 ? 67.872 56.023 55.826 1.00 3.90 72 VAL B C 1
ATOM 1447 O O . VAL B 1 72 ? 67.929 54.930 56.434 1.00 4.27 72 VAL B O 1
ATOM 1451 N N . LYS B 1 73 ? 66.779 56.414 55.155 1.00 3.52 73 LYS B N 1
ATOM 1452 C CA . LYS B 1 73 ? 65.579 55.571 55.125 1.00 4.16 73 LYS B CA 1
ATOM 1453 C C . LYS B 1 73 ? 64.797 55.868 53.841 1.00 4.31 73 LYS B C 1
ATOM 1454 O O . LYS B 1 73 ? 64.631 57.077 53.541 1.00 4.84 73 LYS B O 1
ATOM 1460 N N . THR B 1 74 ? 64.350 54.825 53.193 1.00 3.73 74 THR B N 1
ATOM 1461 C CA . THR B 1 74 ? 63.456 55.013 52.052 1.00 3.85 74 THR B CA 1
ATOM 1462 C C . THR B 1 74 ? 62.249 54.103 52.262 1.00 3.84 74 THR B C 1
ATOM 1463 O O . THR B 1 74 ? 62.260 53.119 53.017 1.00 3.85 74 THR B O 1
ATOM 1467 N N . THR B 1 75 ? 61.192 54.460 51.537 1.00 3.73 75 THR B N 1
ATOM 1468 C CA . THR B 1 75 ? 60.053 53.559 51.389 1.00 4.09 75 THR B CA 1
ATOM 1469 C C . THR B 1 75 ? 59.881 53.439 49.849 1.00 4.02 75 THR B C 1
ATOM 1470 O O . THR B 1 75 ? 59.787 54.483 49.180 1.00 4.60 75 THR B O 1
ATOM 1474 N N . VAL B 1 76 ? 59.859 52.221 49.388 1.00 3.79 76 VAL B N 1
ATOM 1475 C CA . VAL B 1 76 ? 59.705 51.923 47.970 1.00 4.37 76 VAL B CA 1
ATOM 1476 C C . VAL B 1 76 ? 58.362 51.232 47.772 1.00 4.23 76 VAL B C 1
ATOM 1477 O O . VAL B 1 76 ? 58.120 50.109 48.259 1.00 5.09 76 VAL B O 1
ATOM 1481 N N . PHE B 1 77 ? 57.500 51.943 47.079 1.00 3.73 77 PHE B N 1
ATOM 1482 C CA . PHE B 1 77 ? 56.152 51.434 46.755 1.00 4.03 77 PHE B CA 1
ATOM 1483 C C . PHE B 1 77 ? 56.221 50.948 45.307 1.00 3.31 77 PHE B C 1
ATOM 1484 O O . PHE B 1 77 ? 56.607 51.785 44.458 1.00 5.04 77 PHE B O 1
ATOM 1492 N N . VAL B 1 78 ? 55.872 49.713 45.018 1.00 3.70 78 VAL B N 1
ATOM 1493 C CA . VAL B 1 78 ? 55.909 49.221 43.641 1.00 4.71 78 VAL B CA 1
ATOM 1494 C C . VAL B 1 78 ? 54.528 48.751 43.220 1.00 4.55 78 VAL B C 1
ATOM 1495 O O . VAL B 1 78 ? 53.710 48.352 44.038 1.00 4.79 78 VAL B O 1
ATOM 1499 N N . LYS B 1 79 ? 54.334 48.753 41.906 1.00 5.21 79 LYS B N 1
ATOM 1500 C CA . LYS B 1 79 ? 53.107 48.222 41.315 1.00 5.74 79 LYS B CA 1
ATOM 1501 C C . LYS B 1 79 ? 53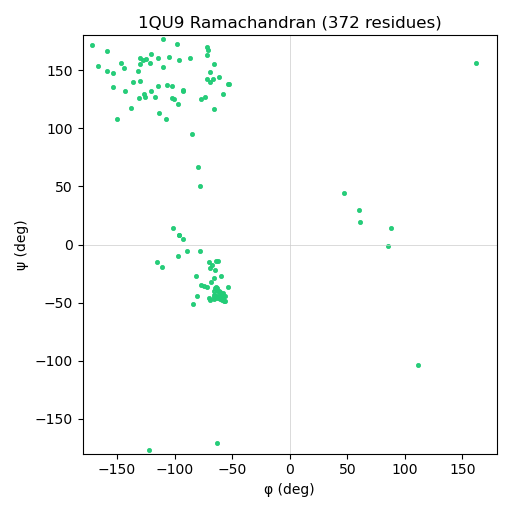.200 46.696 41.199 1.00 6.17 79 LYS B C 1
ATOM 1502 O O . LYS B 1 79 ? 52.134 46.034 41.240 1.00 6.76 79 LYS B O 1
ATOM 1508 N N . ASP B 1 80 ? 54.376 46.123 41.078 1.00 6.31 80 ASP B N 1
ATOM 1509 C CA . ASP B 1 80 ? 54.487 44.661 40.898 1.00 6.74 80 ASP B CA 1
ATOM 1510 C C . ASP B 1 80 ? 55.764 44.088 41.474 1.00 6.52 80 ASP B C 1
ATOM 1511 O O . ASP B 1 80 ? 56.841 44.340 40.896 1.00 7.52 80 ASP B O 1
ATOM 1516 N N . LEU B 1 81 ? 55.668 43.364 42.574 1.00 6.91 81 LEU B N 1
ATOM 1517 C CA . LEU B 1 81 ? 56.846 42.760 43.190 1.00 8.19 81 LEU B CA 1
ATOM 1518 C C . LEU B 1 81 ? 57.501 41.754 42.250 1.00 8.43 81 LEU B C 1
ATOM 1519 O O . LEU B 1 81 ? 58.657 41.386 42.540 1.00 9.36 81 LEU B O 1
ATOM 1524 N N . ASN B 1 82 ? 56.839 41.326 41.191 1.00 8.67 82 ASN B N 1
ATOM 1525 C CA . ASN B 1 82 ? 57.540 40.394 40.271 1.00 9.87 82 ASN B CA 1
ATOM 1526 C C . ASN B 1 82 ? 58.691 41.113 39.557 1.00 10.44 82 ASN B C 1
ATOM 1527 O O . ASN B 1 82 ? 59.592 40.434 39.033 1.00 11.63 82 ASN B O 1
ATOM 1532 N N . ASP B 1 83 ? 58.688 42.430 39.542 1.00 10.73 83 ASP B N 1
ATOM 1533 C CA . ASP B 1 83 ? 59.787 43.195 38.901 1.00 11.58 83 ASP B CA 1
ATOM 1534 C C . ASP B 1 83 ? 60.809 43.606 39.956 1.00 11.57 83 ASP B C 1
ATOM 1535 O O . ASP B 1 83 ? 61.760 44.366 39.650 1.00 11.86 83 ASP B O 1
ATOM 1540 N N . PHE B 1 84 ? 60.688 43.112 41.173 1.00 11.64 84 PHE B N 1
ATOM 1541 C CA . PHE B 1 84 ? 61.630 43.566 42.211 1.00 12.27 84 PHE B CA 1
ATOM 1542 C C . PHE B 1 84 ? 63.088 43.200 42.034 1.00 11.14 84 PHE B C 1
ATOM 1543 O O . PHE B 1 84 ? 63.933 43.995 42.522 1.00 10.67 84 PHE B O 1
ATOM 1551 N N . ALA B 1 85 ? 63.448 42.102 41.392 1.00 10.77 85 ALA B N 1
ATOM 1552 C CA . ALA B 1 85 ? 64.879 41.794 41.220 1.00 10.60 85 ALA B CA 1
ATOM 1553 C C . ALA B 1 85 ? 65.535 42.914 40.407 1.00 9.89 85 ALA B C 1
ATOM 1554 O O . ALA B 1 85 ? 66.653 43.346 40.689 1.00 9.55 85 ALA B O 1
ATOM 1556 N N . THR B 1 86 ? 64.784 43.359 39.403 1.00 10.27 86 THR B N 1
ATOM 1557 C CA . THR B 1 86 ? 65.263 44.420 38.507 1.00 10.82 86 THR B CA 1
ATOM 1558 C C . THR B 1 86 ? 65.418 45.740 39.247 1.00 9.25 86 THR B C 1
ATOM 1559 O O . THR B 1 86 ? 66.418 46.473 39.123 1.00 8.54 86 THR B O 1
ATOM 1563 N N . VAL B 1 87 ? 64.392 46.057 40.011 1.00 8.71 87 VAL B N 1
ATOM 1564 C CA . VAL B 1 87 ? 64.395 47.289 40.822 1.00 8.40 87 VAL B CA 1
ATOM 1565 C C . VAL B 1 87 ? 65.555 47.232 41.809 1.00 7.98 87 VAL B C 1
ATOM 1566 O O . VAL B 1 87 ? 66.265 48.236 41.965 1.00 8.35 87 VAL B O 1
ATOM 1570 N N . ASN B 1 88 ? 65.711 46.109 42.472 1.00 7.83 88 ASN B N 1
ATOM 1571 C CA . ASN B 1 88 ? 66.775 45.933 43.463 1.00 9.07 88 ASN B CA 1
ATOM 1572 C C . ASN B 1 88 ? 68.144 46.146 42.851 1.00 8.46 88 ASN B C 1
ATOM 1573 O O . ASN B 1 88 ? 69.026 46.768 43.450 1.00 7.86 88 ASN B O 1
ATOM 1578 N N . ALA B 1 89 ? 68.340 45.587 41.664 1.00 7.67 89 ALA B N 1
ATOM 1579 C CA . ALA B 1 89 ? 69.637 45.742 40.975 1.00 7.58 89 ALA B CA 1
ATOM 1580 C C . ALA B 1 89 ? 69.934 47.212 40.678 1.00 6.88 89 ALA B C 1
ATOM 1581 O O . ALA B 1 89 ? 71.066 47.682 40.867 1.00 7.11 89 ALA B O 1
ATOM 1583 N N . THR B 1 90 ? 68.916 47.898 40.173 1.00 7.04 90 THR B N 1
ATOM 1584 C CA . THR B 1 90 ? 69.089 49.326 39.858 1.00 7.07 90 THR B CA 1
ATOM 1585 C C . THR B 1 90 ? 69.328 50.133 41.132 1.00 6.37 90 THR B C 1
ATOM 1586 O O . THR B 1 90 ? 70.183 51.031 41.163 1.00 6.22 90 THR B O 1
ATOM 1590 N N . TYR B 1 91 ? 68.549 49.837 42.164 1.00 6.16 91 TYR B N 1
ATOM 1591 C CA . TYR B 1 91 ? 68.653 50.539 43.451 1.00 5.79 91 TYR B CA 1
ATOM 1592 C C . TYR B 1 91 ? 70.048 50.341 44.026 1.00 5.81 91 TYR B C 1
ATOM 1593 O O . TYR B 1 91 ? 70.724 51.278 44.488 1.00 6.66 91 TYR B O 1
ATOM 1602 N N . GLU B 1 92 ? 70.502 49.095 44.002 1.00 6.05 92 GLU B N 1
ATOM 1603 C CA . GLU B 1 92 ? 71.841 48.771 44.514 1.00 6.75 92 GLU B CA 1
ATOM 1604 C C . GLU B 1 92 ? 72.917 49.548 43.765 1.00 6.71 92 GLU B C 1
ATOM 1605 O O . GLU B 1 92 ? 73.846 50.151 44.350 1.00 7.08 92 GLU B O 1
ATOM 1611 N N . ALA B 1 93 ? 72.824 49.534 42.434 1.00 6.56 93 ALA B N 1
ATOM 1612 C CA . ALA B 1 93 ? 73.786 50.239 41.573 1.00 7.09 93 ALA B CA 1
ATOM 1613 C C . ALA B 1 93 ? 73.817 51.726 41.900 1.00 6.90 93 ALA B C 1
ATOM 1614 O O . ALA B 1 93 ? 74.895 52.313 42.030 1.00 7.00 93 ALA B O 1
ATOM 1616 N N . PHE B 1 94 ? 72.618 52.302 42.042 1.00 6.67 94 PHE B N 1
ATOM 1617 C CA . PHE B 1 94 ? 72.516 53.752 42.332 1.00 6.61 94 PHE B CA 1
ATOM 1618 C C . PHE B 1 94 ? 73.288 54.131 43.597 1.00 5.97 94 PHE B C 1
ATOM 1619 O O . PHE B 1 94 ? 74.054 55.105 43.607 1.00 6.59 94 PHE B O 1
ATOM 1627 N N . PHE B 1 95 ? 73.086 53.389 44.675 1.00 5.98 95 PHE B N 1
ATOM 1628 C CA . PHE B 1 95 ? 73.781 53.651 45.951 1.00 6.00 95 PHE B CA 1
ATOM 1629 C C . PHE B 1 95 ? 75.281 53.417 45.784 1.00 6.18 95 PHE B C 1
ATOM 1630 O O . PHE B 1 95 ? 76.101 54.226 46.266 1.00 6.81 95 PHE B O 1
ATOM 1638 N N . THR B 1 96 ? 75.622 52.319 45.112 1.00 6.49 96 THR B N 1
ATOM 1639 C CA . THR B 1 96 ? 77.053 52.019 44.897 1.00 8.11 96 THR B CA 1
ATOM 1640 C C . THR B 1 96 ? 77.732 53.131 44.112 1.00 7.33 96 THR B C 1
ATOM 1641 O O . THR B 1 96 ? 78.891 53.504 44.429 1.00 7.70 96 THR B O 1
ATOM 1645 N N . GLU B 1 97 ? 77.060 53.665 43.106 1.00 7.31 97 GLU B N 1
ATOM 1646 C CA . GLU B 1 97 ? 77.615 54.743 42.266 1.00 8.29 97 GLU B CA 1
ATOM 1647 C C . GLU B 1 97 ? 77.942 55.957 43.102 1.00 7.86 97 GLU B C 1
ATOM 1648 O O . GLU B 1 97 ? 78.850 56.745 42.748 1.00 9.08 97 GLU B O 1
ATOM 1654 N N . HIS B 1 98 ? 77.252 56.159 44.220 1.00 7.67 98 HIS B N 1
ATOM 1655 C CA . HIS B 1 98 ? 77.458 57.305 45.097 1.00 7.40 98 HIS B CA 1
ATOM 1656 C C . HIS B 1 98 ? 78.282 56.958 46.321 1.00 7.94 98 HIS B C 1
ATOM 1657 O O . HIS B 1 98 ? 78.280 57.751 47.288 1.00 8.19 98 HIS B O 1
ATOM 1664 N N . ASN B 1 99 ? 78.931 55.806 46.291 1.00 8.01 99 ASN B N 1
ATOM 1665 C CA . ASN B 1 99 ? 79.752 55.341 47.423 1.00 8.93 99 ASN B CA 1
ATOM 1666 C C . ASN B 1 99 ? 78.974 55.499 48.728 1.00 7.82 99 ASN B C 1
ATOM 1667 O O . ASN B 1 99 ? 79.517 55.928 49.777 1.00 8.81 99 ASN B O 1
ATOM 1672 N N . ALA B 1 100 ? 77.711 55.106 48.690 1.00 7.10 100 ALA B N 1
ATOM 1673 C CA . ALA B 1 100 ? 76.792 55.270 49.808 1.00 7.43 100 ALA B CA 1
ATOM 1674 C C . ALA B 1 100 ? 76.441 54.005 50.563 1.00 8.24 100 ALA B C 1
ATOM 1675 O O . ALA B 1 100 ? 76.191 52.988 49.904 1.00 9.53 100 ALA B O 1
ATOM 1677 N N . THR B 1 101 ? 76.411 54.110 51.880 1.00 7.83 101 THR B N 1
ATOM 1678 C CA . THR B 1 101 ? 75.927 52.985 52.694 1.00 8.26 101 THR B CA 1
ATOM 1679 C C . THR B 1 101 ? 74.436 52.883 52.331 1.00 7.07 101 THR B C 1
ATOM 1680 O O . THR B 1 101 ? 73.774 53.936 52.184 1.00 7.16 101 THR B O 1
ATOM 1684 N N . PHE B 1 102 ? 73.911 51.687 52.245 1.00 6.83 102 PHE B N 1
ATOM 1685 C CA . PHE B 1 102 ? 72.488 51.556 51.894 1.00 6.82 102 PHE B CA 1
ATOM 1686 C C . PHE B 1 102 ? 71.584 52.049 53.025 1.00 6.10 102 PHE B C 1
ATOM 1687 O O . PHE B 1 102 ? 71.847 51.781 54.203 1.00 6.28 102 PHE B O 1
ATOM 1695 N N . PRO B 1 103 ? 70.515 52.750 52.655 1.00 6.23 103 PRO B N 1
ATOM 1696 C CA . PRO B 1 103 ? 69.588 53.188 53.723 1.00 6.02 103 PRO B CA 1
ATOM 1697 C C . PRO B 1 103 ? 68.798 52.008 54.299 1.00 4.53 103 PRO B C 1
ATOM 1698 O O . PRO B 1 103 ? 68.719 50.898 53.729 1.00 4.36 103 PRO B O 1
ATOM 1702 N N . ALA B 1 104 ? 68.152 52.268 55.432 1.00 4.08 104 ALA B N 1
ATOM 1703 C CA . ALA B 1 104 ? 67.093 51.379 55.928 1.00 3.99 104 ALA B CA 1
ATOM 1704 C C . ALA B 1 104 ? 65.961 51.514 54.866 1.00 3.68 104 ALA B C 1
ATOM 1705 O O . ALA B 1 104 ? 65.862 52.531 54.135 1.00 4.10 104 ALA B O 1
ATOM 1707 N N . ARG B 1 105 ? 65.116 50.488 54.754 1.00 4.14 105 ARG B N 1
ATOM 1708 C CA . ARG B 1 105 ? 64.091 50.483 53.701 1.00 4.07 105 ARG B CA 1
ATOM 1709 C C . ARG B 1 105 ? 62.865 49.676 54.037 1.00 3.75 105 ARG B C 1
ATOM 1710 O O . ARG B 1 105 ? 62.974 48.671 54.784 1.00 3.67 105 ARG B O 1
ATOM 1718 N N . SER B 1 106 ? 61.735 50.143 53.519 1.00 3.97 106 SER B N 1
ATOM 1719 C CA . SER B 1 106 ? 60.496 49.356 53.565 1.00 4.51 106 SER B CA 1
ATOM 1720 C C . SER B 1 106 ? 60.072 49.212 52.082 1.00 4.12 106 SER B C 1
ATOM 1721 O O . SER B 1 106 ? 60.266 50.144 51.289 1.00 4.73 106 SER B O 1
ATOM 1736 N N . VAL B 1 108 ? 56.859 47.551 49.572 1.00 4.59 108 VAL B N 1
ATOM 1737 C CA . VAL B 1 108 ? 55.529 46.918 49.485 1.00 4.55 108 VAL B CA 1
ATOM 1738 C C . VAL B 1 108 ? 55.005 47.075 48.074 1.00 4.55 108 VAL B C 1
ATOM 1739 O O . VAL B 1 108 ? 55.353 48.046 47.373 1.00 4.69 108 VAL B O 1
ATOM 1743 N N . GLU B 1 109 ? 54.097 46.183 47.680 1.00 4.88 109 GLU B N 1
ATOM 1744 C CA . GLU B 1 109 ? 53.393 46.293 46.413 1.00 4.49 109 GLU B CA 1
ATOM 1745 C C . GLU B 1 109 ? 52.038 46.954 46.709 1.00 4.13 109 GLU B C 1
ATOM 1746 O O . GLU B 1 109 ? 51.280 46.405 47.528 1.00 5.16 109 GLU B O 1
ATOM 1752 N N . VAL B 1 110 ? 51.785 48.087 46.081 1.00 4.12 110 VAL B N 1
ATOM 1753 C CA . VAL B 1 110 ? 50.496 48.778 46.266 1.00 5.16 110 VAL B CA 1
ATOM 1754 C C . VAL B 1 110 ? 49.561 48.429 45.106 1.00 4.97 110 VAL B C 1
ATOM 1755 O O . VAL B 1 110 ? 49.994 47.748 44.159 1.00 5.83 110 VAL B O 1
ATOM 1759 N N . ALA B 1 111 ? 48.309 48.840 45.198 1.00 5.19 111 ALA B N 1
ATOM 1760 C CA . ALA B 1 111 ? 47.352 48.558 44.126 1.00 5.46 111 ALA B CA 1
ATOM 1761 C C . ALA B 1 111 ? 47.562 49.429 42.900 1.00 5.34 111 ALA B C 1
ATOM 1762 O O . ALA B 1 111 ? 47.334 48.964 41.750 1.00 6.46 111 ALA B O 1
ATOM 1764 N N . ARG B 1 112 ? 47.959 50.685 43.091 1.00 5.42 112 ARG B N 1
ATOM 1765 C CA . ARG B 1 112 ? 48.127 51.619 41.972 1.00 5.97 112 ARG B CA 1
ATOM 1766 C C . ARG B 1 112 ? 48.900 52.817 42.478 1.00 5.15 112 ARG B C 1
ATOM 1767 O O . ARG B 1 112 ? 48.874 53.130 43.687 1.00 5.33 112 ARG B O 1
ATOM 1775 N N . LEU B 1 113 ? 49.596 53.475 41.571 1.00 5.16 113 LEU B N 1
ATOM 1776 C CA . LEU B 1 113 ? 50.392 54.662 41.860 1.00 5.23 113 LEU B CA 1
ATOM 1777 C C . LEU B 1 113 ? 49.961 55.800 40.958 1.00 5.70 113 LEU B C 1
ATOM 1778 O O . LEU B 1 113 ? 49.350 55.580 39.890 1.00 6.10 113 LEU B O 1
ATOM 1783 N N . PRO B 1 114 ? 50.268 57.024 41.361 1.00 6.67 114 PRO B N 1
ATOM 1784 C CA . PRO B 1 114 ? 49.934 58.195 40.539 1.00 7.38 114 PRO B CA 1
ATOM 1785 C C . PRO B 1 114 ? 50.475 57.984 39.124 1.00 7.04 114 PRO B C 1
ATOM 1786 O O . PRO B 1 114 ? 51.586 57.489 38.861 1.00 7.08 114 PRO B O 1
ATOM 1790 N N . LYS B 1 115 ? 49.650 58.370 38.152 1.00 7.96 115 LYS B N 1
ATOM 1791 C CA . LYS B 1 115 ? 49.953 58.299 36.717 1.00 9.22 115 LYS B CA 1
ATOM 1792 C C . LYS B 1 115 ? 50.209 56.876 36.276 1.00 9.21 115 LYS B C 1
ATOM 1793 O O . LYS B 1 115 ? 50.835 56.725 35.203 1.00 9.21 115 LYS B O 1
ATOM 1799 N N . ASP B 1 116 ? 49.783 55.882 37.020 1.00 8.41 116 ASP B N 1
ATOM 1800 C CA . ASP B 1 116 ? 50.010 54.481 36.653 1.00 8.14 116 ASP B CA 1
ATOM 1801 C C . ASP B 1 116 ? 51.491 54.137 36.537 1.00 7.11 116 ASP B C 1
ATOM 1802 O O . ASP B 1 116 ? 51.846 53.192 35.783 1.00 8.04 116 ASP B O 1
ATOM 1807 N N . VAL B 1 117 ? 52.340 54.811 37.303 1.00 6.39 117 VAL B N 1
ATOM 1808 C CA . VAL B 1 117 ? 53.781 54.470 37.277 1.00 5.93 117 VAL B CA 1
ATOM 1809 C C . VAL B 1 117 ? 53.972 53.123 37.988 1.00 5.45 117 VAL B C 1
ATOM 1810 O O . VAL B 1 117 ? 53.077 52.615 38.671 1.00 5.92 117 VAL B O 1
ATOM 1814 N N . LYS B 1 118 ? 55.159 52.599 37.861 1.00 5.60 118 LYS B N 1
ATOM 1815 C CA . LYS B 1 118 ? 55.494 51.309 38.448 1.00 5.78 118 LYS B CA 1
ATOM 1816 C C . LYS B 1 118 ? 56.190 51.421 39.794 1.00 5.20 118 LYS B C 1
ATOM 1817 O O . LYS B 1 118 ? 56.351 50.398 40.449 1.00 4.89 118 LYS B O 1
ATOM 1823 N N . ILE B 1 119 ? 56.595 52.620 40.201 1.00 4.72 119 ILE B N 1
ATOM 1824 C CA . ILE B 1 119 ? 57.347 52.805 41.442 1.00 4.45 119 ILE B CA 1
ATOM 1825 C C . ILE B 1 119 ? 57.236 54.233 41.948 1.00 4.59 119 ILE B C 1
ATOM 1826 O O . ILE B 1 119 ? 57.090 55.158 41.151 1.00 4.61 119 ILE B O 1
ATOM 1831 N N . GLU B 1 120 ? 57.294 54.361 43.266 1.00 4.02 120 GLU B N 1
ATOM 1832 C CA . GLU B 1 120 ? 57.295 55.668 43.938 1.00 3.81 120 GLU B CA 1
ATOM 1833 C C . GLU B 1 120 ? 58.249 55.491 45.119 1.00 3.77 120 GLU B C 1
ATOM 1834 O O . GLU B 1 120 ? 58.112 54.507 45.874 1.00 4.01 120 GLU B O 1
ATOM 1840 N N . ILE B 1 121 ? 59.173 56.418 45.302 1.00 3.35 121 ILE B N 1
ATOM 1841 C CA . ILE B 1 121 ? 60.161 56.304 46.382 1.00 3.57 121 ILE B CA 1
ATOM 1842 C C . ILE B 1 121 ? 60.255 57.596 47.173 1.00 3.38 121 ILE B C 1
ATOM 1843 O O . ILE B 1 121 ? 60.488 58.665 46.614 1.00 3.55 121 ILE B O 1
ATOM 1848 N N . GLU B 1 122 ? 60.086 57.456 48.487 1.00 3.62 122 GLU B N 1
ATOM 1849 C CA . GLU B 1 122 ? 60.249 58.594 49.396 1.00 3.82 122 GLU B CA 1
ATOM 1850 C C . GLU B 1 122 ? 61.524 58.342 50.201 1.00 3.47 122 GLU B C 1
ATOM 1851 O O . GLU B 1 122 ? 61.924 57.176 50.402 1.00 3.81 122 GLU B O 1
ATOM 1857 N N . ALA B 1 123 ? 62.151 59.418 50.651 1.00 4.17 123 ALA B N 1
ATOM 1858 C CA . ALA B 1 123 ? 63.409 59.272 51.377 1.00 4.16 123 ALA B CA 1
ATOM 1859 C C . ALA B 1 123 ? 63.570 60.271 52.493 1.00 3.85 123 ALA B C 1
ATOM 1860 O O . ALA B 1 123 ? 62.978 61.371 52.469 1.00 4.05 123 ALA B O 1
ATOM 1862 N N . ILE B 1 124 ? 64.325 59.869 53.494 1.00 3.64 124 ILE B N 1
ATOM 1863 C CA . ILE B 1 124 ? 64.724 60.674 54.631 1.00 4.00 124 ILE B CA 1
ATOM 1864 C C . ILE B 1 124 ? 66.259 60.714 54.613 1.00 3.37 124 ILE B C 1
ATOM 1865 O O . ILE B 1 124 ? 66.855 59.620 54.497 1.00 3.97 124 ILE B O 1
ATOM 1870 N N . ALA B 1 125 ? 66.842 61.880 54.752 1.00 3.70 125 ALA B N 1
ATOM 1871 C CA . ALA B 1 125 ? 68.301 62.068 54.808 1.00 4.32 125 ALA B CA 1
ATOM 1872 C C . ALA B 1 125 ? 68.635 62.930 56.028 1.00 3.88 125 ALA B C 1
ATOM 1873 O O . ALA B 1 125 ? 67.777 63.665 56.523 1.00 4.96 125 ALA B O 1
ATOM 1875 N N . VAL B 1 126 ? 69.872 62.787 56.521 1.00 4.73 126 VAL B N 1
ATOM 1876 C CA . VAL B 1 126 ? 70.287 63.588 57.683 1.00 5.32 126 VAL B CA 1
ATOM 1877 C C . VAL B 1 126 ? 71.648 64.218 57.397 1.00 5.65 126 VAL B C 1
ATOM 1878 O O . VAL B 1 126 ? 72.479 63.670 56.687 1.00 6.01 126 VAL B O 1
ATOM 1882 N N . ARG B 1 127 ? 71.813 65.384 58.004 1.00 5.90 127 ARG B N 1
ATOM 1883 C CA . ARG B 1 127 ? 73.105 66.095 57.867 1.00 8.86 127 ARG B CA 1
ATOM 1884 C C . ARG B 1 127 ? 74.200 65.483 58.748 1.00 10.67 127 ARG B C 1
ATOM 1885 O O . ARG B 1 127 ? 75.374 65.521 58.297 1.00 12.25 127 ARG B O 1
ATOM 1893 N N . ARG B 1 128 ? 73.836 65.001 59.905 1.00 12.46 128 ARG B N 1
ATOM 1894 C CA . ARG B 1 128 ? 74.766 64.407 60.872 1.00 14.89 128 ARG B CA 1
ATOM 1895 C C . ARG B 1 128 ? 74.505 62.918 61.127 1.00 16.10 128 ARG B C 1
ATOM 1896 O O . ARG B 1 128 ? 73.288 62.583 61.112 1.00 17.58 128 ARG B O 1
ATOM 1899 N N . SER C 1 2 ? 75.379 59.687 62.109 1.00 16.24 2 SER C N 1
ATOM 1900 C CA . SER C 1 2 ? 74.424 58.545 61.990 1.00 15.30 2 SER C CA 1
ATOM 1901 C C . SER C 1 2 ? 75.199 57.256 61.682 1.00 13.90 2 SER C C 1
ATOM 1902 O O . SER C 1 2 ? 76.306 57.298 61.094 1.00 15.02 2 SER C O 1
ATOM 1905 N N . LYS C 1 3 ? 74.598 56.142 62.095 1.00 12.13 3 LYS C N 1
ATOM 1906 C CA . LYS C 1 3 ? 75.274 54.855 61.881 1.00 11.35 3 LYS C CA 1
ATOM 1907 C C . LYS C 1 3 ? 74.285 53.732 61.619 1.00 8.65 3 LYS C C 1
ATOM 1908 O O . LYS C 1 3 ? 73.102 53.724 61.974 1.00 7.83 3 LYS C O 1
ATOM 1914 N N . THR C 1 4 ? 74.837 52.734 60.953 1.00 7.14 4 THR C N 1
ATOM 1915 C CA . THR C 1 4 ? 74.068 51.526 60.662 1.00 6.44 4 THR C CA 1
ATOM 1916 C C . THR C 1 4 ? 73.856 50.711 61.943 1.00 5.57 4 THR C C 1
ATOM 1917 O O . THR C 1 4 ? 74.785 50.616 62.800 1.00 6.47 4 THR C O 1
ATOM 1921 N N . ILE C 1 5 ? 72.684 50.115 62.056 1.00 4.90 5 ILE C N 1
ATOM 1922 C CA . ILE C 1 5 ? 72.395 49.139 63.114 1.00 5.03 5 ILE C CA 1
ATOM 1923 C C . ILE C 1 5 ? 72.500 47.762 62.401 1.00 5.26 5 ILE C C 1
ATOM 1924 O O . ILE C 1 5 ? 71.875 47.535 61.375 1.00 5.95 5 ILE C O 1
ATOM 1929 N N . ALA C 1 6 ? 73.340 46.901 62.990 1.00 5.80 6 ALA C N 1
ATOM 1930 C CA . ALA C 1 6 ? 73.548 45.548 62.428 1.00 7.32 6 ALA C CA 1
ATOM 1931 C C . ALA C 1 6 ? 73.578 44.573 63.599 1.00 7.57 6 ALA C C 1
ATOM 1932 O O . ALA C 1 6 ? 74.414 44.680 64.516 1.00 10.07 6 ALA C O 1
ATOM 1934 N N . THR C 1 7 ? 72.613 43.666 63.612 1.00 6.19 7 THR C N 1
ATOM 1935 C CA . THR C 1 7 ? 72.481 42.676 64.681 1.00 6.55 7 THR C CA 1
ATOM 1936 C C . THR C 1 7 ? 72.188 41.286 64.145 1.00 5.76 7 THR C C 1
ATOM 1937 O O . THR C 1 7 ? 71.468 41.146 63.171 1.00 6.20 7 THR C O 1
ATOM 1941 N N . GLU C 1 8 ? 72.807 40.282 64.754 1.00 6.37 8 GLU C N 1
ATOM 1942 C CA . GLU C 1 8 ? 72.568 38.895 64.376 1.00 6.48 8 GLU C CA 1
ATOM 1943 C C . GLU C 1 8 ? 71.162 38.497 64.803 1.00 6.14 8 GLU C C 1
ATOM 1944 O O . GLU C 1 8 ? 70.650 37.460 64.341 1.00 6.07 8 GLU C O 1
ATOM 1950 N N . ASN C 1 9 ? 70.529 39.286 65.675 1.00 6.75 9 ASN C N 1
ATOM 1951 C CA . ASN C 1 9 ? 69.204 38.967 66.220 1.00 7.05 9 ASN C CA 1
ATOM 1952 C C . ASN C 1 9 ? 68.025 39.238 65.308 1.00 7.06 9 ASN C C 1
ATOM 1953 O O . ASN C 1 9 ? 66.872 38.959 65.680 1.00 6.95 9 ASN C O 1
ATOM 1958 N N . ALA C 1 10 ? 68.250 39.839 64.140 1.00 5.82 10 ALA C N 1
ATOM 1959 C CA . ALA C 1 10 ? 67.198 40.069 63.131 1.00 5.77 10 ALA C CA 1
ATOM 1960 C C . ALA C 1 10 ? 67.795 39.464 61.835 1.00 6.13 10 ALA C C 1
ATOM 1961 O O . ALA C 1 10 ? 69.012 39.310 61.744 1.00 5.80 10 ALA C O 1
ATOM 1963 N N . PRO C 1 11 ? 66.939 39.127 60.887 1.00 6.62 11 PRO C N 1
ATOM 1964 C CA . PRO C 1 11 ? 67.427 38.556 59.626 1.00 6.86 11 PRO C CA 1
ATOM 1965 C C . PRO C 1 11 ? 68.470 39.432 58.991 1.00 6.78 11 PRO C C 1
ATOM 1966 O O . PRO C 1 11 ? 68.299 40.681 58.925 1.00 6.19 11 PRO C O 1
ATOM 1970 N N . ALA C 1 12 ? 69.527 38.830 58.469 1.00 8.21 12 ALA C N 1
ATOM 1971 C CA . ALA C 1 12 ? 70.624 39.572 57.836 1.00 9.55 12 ALA C CA 1
ATOM 1972 C C . ALA C 1 12 ? 70.099 40.348 56.629 1.00 10.63 12 ALA C C 1
ATOM 1973 O O . ALA C 1 12 ? 69.197 39.905 55.909 1.00 9.79 12 ALA C O 1
ATOM 1975 N N . ALA C 1 13 ? 70.685 41.520 56.468 1.00 11.95 13 ALA C N 1
ATOM 1976 C CA . ALA C 1 13 ? 70.356 42.435 55.363 1.00 14.35 13 ALA C CA 1
ATOM 1977 C C . ALA C 1 13 ? 71.201 42.006 54.159 1.00 15.86 13 ALA C C 1
ATOM 1978 O O . ALA C 1 13 ? 72.361 42.446 54.077 1.00 17.22 13 ALA C O 1
ATOM 1980 N N . ILE C 1 14 ? 70.571 41.192 53.335 1.00 16.89 14 ILE C N 1
ATOM 1981 C CA . ILE C 1 14 ? 71.268 40.701 52.121 1.00 18.21 14 ILE C CA 1
ATOM 1982 C C . ILE C 1 14 ? 71.151 41.712 50.983 1.00 18.11 14 ILE C C 1
ATOM 1983 O O . ILE C 1 14 ? 72.218 42.096 50.420 1.00 19.37 14 ILE C O 1
ATOM 1988 N N . GLY C 1 15 ? 69.955 42.164 50.671 1.00 17.28 15 GLY C N 1
ATOM 1989 C CA . GLY C 1 15 ? 69.783 43.173 49.589 1.00 15.10 15 GLY C CA 1
ATOM 1990 C C . GLY C 1 15 ? 70.474 44.499 49.929 1.00 13.16 15 GLY C C 1
ATOM 1991 O O . GLY C 1 15 ? 71.233 44.655 50.901 1.00 14.07 15 GLY C O 1
ATOM 1992 N N . PRO C 1 16 ? 70.180 45.491 49.082 1.00 11.29 16 PRO C N 1
ATOM 1993 C CA . PRO C 1 16 ? 70.743 46.834 49.214 1.00 9.14 16 PRO C CA 1
ATOM 1994 C C . PRO C 1 16 ? 70.025 47.663 50.263 1.00 8.00 16 PRO C C 1
ATOM 1995 O O . PRO C 1 16 ? 69.393 48.680 49.940 1.00 6.68 16 PRO C O 1
ATOM 1999 N N . TYR C 1 17 ? 70.158 47.238 51.512 1.00 6.92 17 TYR C N 1
ATOM 2000 C CA . TYR C 1 17 ? 69.552 47.969 52.643 1.00 6.14 17 TYR C CA 1
ATOM 2001 C C . TYR C 1 17 ? 70.301 47.559 53.900 1.00 5.54 17 TYR C C 1
ATOM 2002 O O . TYR C 1 17 ? 71.069 46.568 53.863 1.00 7.15 17 TYR C O 1
ATOM 2011 N N . VAL C 1 18 ? 70.101 48.285 54.974 1.00 5.53 18 VAL C N 1
ATOM 2012 C CA . VAL C 1 18 ? 70.616 47.936 56.302 1.00 5.01 18 VAL C CA 1
ATOM 2013 C C . VAL C 1 18 ? 69.366 47.657 57.143 1.00 5.01 18 VAL C C 1
ATOM 2014 O O . VAL C 1 18 ? 68.264 48.112 56.823 1.00 5.04 18 VAL C O 1
ATOM 2018 N N . GLN C 1 19 ? 69.553 46.945 58.244 1.00 4.48 19 GLN C N 1
ATOM 2019 C CA . GLN C 1 19 ? 68.446 46.600 59.142 1.00 4.00 19 GLN C CA 1
ATOM 2020 C C . GLN C 1 19 ? 67.805 47.834 59.775 1.00 3.80 19 GLN C C 1
ATOM 2021 O O . GLN C 1 19 ? 66.598 47.857 60.035 1.00 3.75 19 GLN C O 1
ATOM 2027 N N . GLY C 1 20 ? 68.629 48.826 60.101 1.00 4.08 20 GLY C N 1
ATOM 2028 C CA . GLY C 1 20 ? 68.083 50.054 60.731 1.00 3.84 20 GLY C CA 1
ATOM 2029 C C . GLY C 1 20 ? 69.194 51.077 60.795 1.00 3.63 20 GLY C C 1
ATOM 2030 O O . GLY C 1 20 ? 70.366 50.763 60.515 1.00 3.92 20 GLY C O 1
ATOM 2031 N N . VAL C 1 21 ? 68.820 52.293 61.175 1.00 3.33 21 VAL C N 1
ATOM 2032 C CA . VAL C 1 21 ? 69.766 53.390 61.313 1.00 3.95 21 VAL C CA 1
ATOM 2033 C C . VAL C 1 21 ? 69.576 54.047 62.676 1.00 3.79 21 VAL C C 1
ATOM 2034 O O . VAL C 1 21 ? 68.449 54.224 63.146 1.00 4.94 21 VAL C O 1
ATOM 2038 N N . ASP C 1 22 ? 70.702 54.402 63.260 1.00 4.14 22 ASP C N 1
ATOM 2039 C CA . ASP C 1 22 ? 70.749 55.097 64.566 1.00 4.70 22 ASP C CA 1
ATOM 2040 C C . ASP C 1 22 ? 71.148 56.528 64.213 1.00 4.45 22 ASP C C 1
ATOM 2041 O O . ASP C 1 22 ? 72.315 56.763 63.839 1.00 5.58 22 ASP C O 1
ATOM 2046 N N . LEU C 1 23 ? 70.241 57.471 64.305 1.00 4.71 23 LEU C N 1
ATOM 2047 C CA . LEU C 1 23 ? 70.471 58.871 63.966 1.00 5.58 23 LEU C CA 1
ATOM 2048 C C . LEU C 1 23 ? 70.823 59.745 65.149 1.00 6.38 23 LEU C C 1
ATOM 2049 O O . LEU C 1 23 ? 70.882 60.979 64.983 1.00 8.55 23 LEU C O 1
ATOM 2054 N N . GLY C 1 24 ? 71.039 59.166 66.286 1.00 6.72 24 GLY C N 1
ATOM 2055 C CA . GLY C 1 24 ? 71.338 59.920 67.523 1.00 7.67 24 GLY C CA 1
ATOM 2056 C C . GLY C 1 24 ? 70.084 59.707 68.400 1.00 7.60 24 GLY C C 1
ATOM 2057 O O . GLY C 1 24 ? 69.915 58.600 68.942 1.00 8.31 24 GLY C O 1
ATOM 2058 N N . ASN C 1 25 ? 69.248 60.704 68.474 1.00 7.01 25 ASN C N 1
ATOM 2059 C CA . ASN C 1 25 ? 68.036 60.524 69.301 1.00 7.87 25 ASN C CA 1
ATOM 2060 C C . ASN C 1 25 ? 67.049 59.570 68.622 1.00 7.17 25 ASN C C 1
ATOM 2061 O O . ASN C 1 25 ? 66.371 58.790 69.317 1.00 7.79 25 ASN C O 1
ATOM 2066 N N . MET C 1 26 ? 66.912 59.596 67.320 1.00 6.21 26 MET C N 1
ATOM 2067 C CA . MET C 1 26 ? 65.949 58.766 66.599 1.00 5.60 26 MET C CA 1
ATOM 2068 C C . MET C 1 26 ? 66.583 57.556 65.937 1.00 5.14 26 MET C C 1
ATOM 2069 O O . MET C 1 26 ? 67.653 57.663 65.301 1.00 5.60 26 MET C O 1
ATOM 2074 N N . ILE C 1 27 ? 65.904 56.435 66.080 1.00 4.19 27 ILE C N 1
ATOM 2075 C CA . ILE C 1 27 ? 66.272 55.172 65.439 1.00 4.28 27 ILE C CA 1
ATOM 2076 C C . ILE C 1 27 ? 65.142 54.845 64.446 1.00 3.82 27 ILE C C 1
ATOM 2077 O O . ILE C 1 27 ? 63.960 54.992 64.828 1.00 3.92 27 ILE C O 1
ATOM 2082 N N . ILE C 1 28 ? 65.496 54.416 63.256 1.00 3.50 28 ILE C N 1
ATOM 2083 C CA . ILE C 1 28 ? 64.494 54.000 62.289 1.00 3.86 28 ILE C CA 1
ATOM 2084 C C . ILE C 1 28 ? 64.841 52.595 61.811 1.00 3.50 28 ILE C C 1
ATOM 2085 O O . ILE C 1 28 ? 66.009 52.349 61.387 1.00 4.39 28 ILE C O 1
ATOM 2090 N N . THR C 1 29 ? 63.885 51.698 61.836 1.00 3.96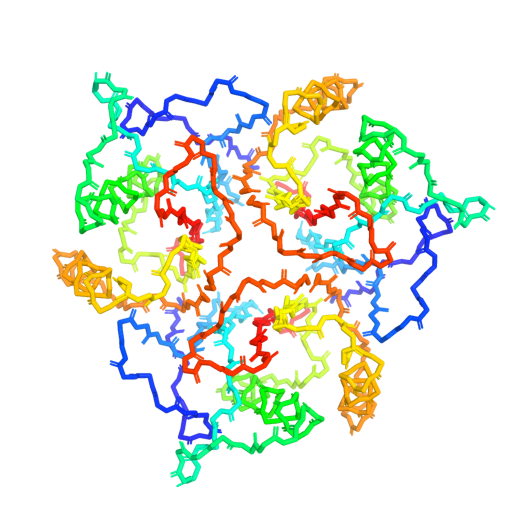 29 THR C N 1
ATOM 2091 C CA . THR C 1 29 ? 64.117 50.363 61.295 1.00 4.14 29 THR C CA 1
ATOM 2092 C C . THR C 1 29 ? 63.625 50.241 59.858 1.00 3.59 29 THR C C 1
ATOM 2093 O O . THR C 1 29 ? 62.751 50.957 59.398 1.00 4.36 29 THR C O 1
ATOM 2097 N N . SER C 1 30 ? 64.195 49.245 59.184 1.00 3.82 30 SER C N 1
ATOM 2098 C CA . SER C 1 30 ? 63.673 48.819 57.896 1.00 3.64 30 SER C CA 1
ATOM 2099 C C . SER C 1 30 ? 62.342 48.083 58.225 1.00 3.76 30 SER C C 1
ATOM 2100 O O . SER C 1 30 ? 62.094 47.678 59.377 1.00 4.49 30 SER C O 1
ATOM 2103 N N . GLY C 1 31 ? 61.521 47.915 57.202 1.00 3.83 31 GLY C N 1
ATOM 2104 C CA . GLY C 1 31 ? 60.254 47.176 57.299 1.00 4.29 31 GLY C CA 1
ATOM 2105 C C . GLY C 1 31 ? 60.617 45.727 57.583 1.00 4.32 31 GLY C C 1
ATOM 2106 O O . GLY C 1 31 ? 61.268 45.108 56.714 1.00 6.10 31 GLY C O 1
ATOM 2107 N N . GLN C 1 32 ? 60.248 45.164 58.708 1.00 3.41 32 GLN C N 1
ATOM 2108 C CA . GLN C 1 32 ? 60.581 43.789 59.085 1.00 3.93 32 GLN C CA 1
ATOM 2109 C C . GLN C 1 32 ? 59.469 42.841 58.647 1.00 3.99 32 GLN C C 1
ATOM 2110 O O . GLN C 1 32 ? 58.292 43.019 58.943 1.00 4.71 32 GLN C O 1
ATOM 2116 N N . ILE C 1 33 ? 59.924 41.772 58.014 1.00 5.20 33 ILE C N 1
ATOM 2117 C CA . ILE C 1 33 ? 59.037 40.684 57.594 1.00 5.52 33 ILE C CA 1
ATOM 2118 C C . ILE C 1 33 ? 59.277 39.527 58.558 1.00 5.61 33 ILE C C 1
ATOM 2119 O O . ILE C 1 33 ? 60.308 39.471 59.271 1.00 5.33 33 ILE C O 1
ATOM 2124 N N . PRO C 1 34 ? 58.333 38.606 58.600 1.00 5.57 34 PRO C N 1
ATOM 2125 C CA . PRO C 1 34 ? 58.367 37.522 59.576 1.00 5.47 34 PRO C CA 1
ATOM 2126 C C . PRO C 1 34 ? 59.321 36.371 59.282 1.00 5.79 34 PRO C C 1
ATOM 2127 O O . PRO C 1 34 ? 58.907 35.192 59.360 1.00 7.27 34 PRO C O 1
ATOM 2131 N N . VAL C 1 35 ? 60.555 36.721 58.985 1.00 5.68 35 VAL C N 1
ATOM 2132 C CA . VAL C 1 35 ? 61.601 35.706 58.775 1.00 6.40 35 VAL C CA 1
ATOM 2133 C C . VAL C 1 35 ? 62.295 35.492 60.117 1.00 5.88 35 VAL C C 1
ATOM 2134 O O . VAL C 1 35 ? 62.677 36.425 60.824 1.00 5.93 35 VAL C O 1
ATOM 2138 N N . ASN C 1 36 ? 62.453 34.209 60.449 1.00 6.56 36 ASN C N 1
ATOM 2139 C CA . ASN C 1 36 ? 63.134 33.832 61.711 1.00 7.61 36 ASN C CA 1
ATOM 2140 C C . ASN C 1 36 ? 64.632 34.009 61.509 1.00 7.47 36 ASN C C 1
ATOM 2141 O O . ASN C 1 36 ? 65.195 33.398 60.575 1.00 8.51 36 ASN C O 1
ATOM 2146 N N . PRO C 1 37 ? 65.329 34.757 62.330 1.00 7.10 37 PRO C N 1
ATOM 2147 C CA . PRO C 1 37 ? 66.766 34.975 62.151 1.00 8.07 37 PRO C CA 1
ATOM 2148 C C . PRO C 1 37 ? 67.622 33.759 62.412 1.00 8.69 37 PRO C C 1
ATOM 2149 O O . PRO C 1 37 ? 68.790 33.731 62.001 1.00 9.39 37 PRO C O 1
ATOM 2153 N N . LYS C 1 38 ? 67.088 32.797 63.140 1.00 9.24 38 LYS C N 1
ATOM 2154 C CA . LYS C 1 38 ? 67.841 31.560 63.446 1.00 11.17 38 LYS C CA 1
ATOM 2155 C C . LYS C 1 38 ? 67.772 30.604 62.270 1.00 11.35 38 LYS C C 1
ATOM 2156 O O . LYS C 1 38 ? 68.821 30.007 61.908 1.00 12.18 38 LYS C O 1
ATOM 2162 N N . THR C 1 39 ? 66.605 30.410 61.667 1.00 11.29 39 THR C N 1
ATOM 2163 C CA . THR C 1 39 ? 66.426 29.447 60.585 1.00 11.38 39 THR C CA 1
ATOM 2164 C C . THR C 1 39 ? 66.161 29.945 59.192 1.00 11.67 39 THR C C 1
ATOM 2165 O O . THR C 1 39 ? 66.283 29.146 58.231 1.00 12.12 39 THR C O 1
ATOM 2169 N N . GLY C 1 40 ? 65.724 31.191 59.069 1.00 11.14 40 GLY C N 1
ATOM 2170 C CA . GLY C 1 40 ? 65.397 31.757 57.763 1.00 11.25 40 GLY C CA 1
ATOM 2171 C C . GLY C 1 40 ? 63.969 31.414 57.343 1.00 11.36 40 GLY C C 1
ATOM 2172 O O . GLY C 1 40 ? 63.543 31.858 56.264 1.00 12.70 40 GLY C O 1
ATOM 2173 N N . GLU C 1 41 ? 63.248 30.667 58.149 1.00 11.11 41 GLU C N 1
ATOM 2174 C CA . GLU C 1 41 ? 61.871 30.278 57.815 1.00 11.71 41 GLU C CA 1
ATOM 2175 C C . GLU C 1 41 ? 60.833 31.296 58.245 1.00 10.19 41 GLU C C 1
ATOM 2176 O O . GLU C 1 41 ? 61.111 32.099 59.139 1.00 10.11 41 GLU C O 1
ATOM 2182 N N . VAL C 1 42 ? 59.670 31.202 57.633 1.00 9.39 42 VAL C N 1
ATOM 2183 C CA . VAL C 1 42 ? 58.529 32.092 57.933 1.00 8.66 42 VAL C CA 1
ATOM 2184 C C . VAL C 1 42 ? 57.415 31.207 58.479 1.00 8.84 42 VAL C C 1
ATOM 2185 O O . VAL C 1 42 ? 57.073 30.227 57.758 1.00 8.91 42 VAL C O 1
ATOM 2189 N N . PRO C 1 43 ? 56.877 31.514 59.617 1.00 8.44 43 PRO C N 1
ATOM 2190 C CA . PRO C 1 43 ? 55.791 30.715 60.210 1.00 9.28 43 PRO C CA 1
ATOM 2191 C C . PRO C 1 43 ? 54.546 30.918 59.367 1.00 9.79 43 PRO C C 1
ATOM 2192 O O . PRO C 1 43 ? 54.342 32.000 58.768 1.00 9.85 43 PRO C O 1
ATOM 2196 N N . ALA C 1 44 ? 53.711 29.882 59.303 1.00 11.00 44 ALA C N 1
ATOM 2197 C CA . ALA C 1 44 ? 52.480 29.932 58.508 1.00 11.90 44 ALA C CA 1
ATOM 2198 C C . ALA C 1 44 ? 51.404 30.874 59.042 1.00 12.03 44 ALA C C 1
ATOM 2199 O O . ALA C 1 44 ? 50.802 31.691 58.329 1.00 13.47 44 ALA C O 1
ATOM 2201 N N . ASP C 1 45 ? 51.148 30.762 60.303 1.00 11.52 45 ASP C N 1
ATOM 2202 C CA . ASP C 1 45 ? 50.149 31.428 61.135 1.00 11.81 45 ASP C CA 1
ATOM 2203 C C . ASP C 1 45 ? 50.292 32.946 61.109 1.00 10.80 45 ASP C C 1
ATOM 2204 O O . ASP C 1 45 ? 51.424 33.415 61.365 1.00 9.73 45 ASP C O 1
ATOM 2209 N N . VAL C 1 46 ? 49.235 33.695 60.863 1.00 10.67 46 VAL C N 1
ATOM 2210 C CA . VAL C 1 46 ? 49.368 35.167 60.837 1.00 9.52 46 VAL C CA 1
ATOM 2211 C C . VAL C 1 46 ? 49.754 35.756 62.188 1.00 7.84 46 VAL C C 1
ATOM 2212 O O . VAL C 1 46 ? 50.509 36.743 62.245 1.00 7.66 46 VAL C O 1
ATOM 2216 N N . ALA C 1 47 ? 49.237 35.185 63.265 1.00 7.55 47 ALA C N 1
ATOM 2217 C CA . ALA C 1 47 ? 49.612 35.697 64.600 1.00 7.95 47 ALA C CA 1
ATOM 2218 C C . ALA C 1 47 ? 51.114 35.497 64.795 1.00 7.45 47 ALA C C 1
ATOM 2219 O O . ALA C 1 47 ? 51.831 36.408 65.283 1.00 7.40 47 ALA C O 1
ATOM 2221 N N . ALA C 1 48 ? 51.602 34.327 64.432 1.00 6.86 48 ALA C N 1
ATOM 2222 C CA . ALA C 1 48 ? 53.034 34.040 64.567 1.00 6.14 48 ALA C CA 1
ATOM 2223 C C . ALA C 1 48 ? 53.826 34.976 63.666 1.00 5.74 48 ALA C C 1
ATOM 2224 O O . ALA C 1 48 ? 54.919 35.401 64.063 1.00 5.87 48 ALA C O 1
ATOM 2226 N N . GLN C 1 49 ? 53.331 35.270 62.494 1.00 5.59 49 GLN C N 1
ATOM 2227 C CA . GLN C 1 49 ? 54.043 36.209 61.597 1.00 5.03 49 GLN C CA 1
ATOM 2228 C C . GLN C 1 49 ? 54.116 37.590 62.247 1.00 4.68 49 GLN C C 1
ATOM 2229 O O . GLN C 1 49 ? 55.172 38.233 62.234 1.00 5.23 49 GLN C O 1
ATOM 2235 N N . ALA C 1 50 ? 52.982 38.029 62.786 1.00 4.71 50 ALA C N 1
ATOM 2236 C CA . ALA C 1 50 ? 53.010 39.364 63.431 1.00 4.54 50 ALA C CA 1
ATOM 2237 C C . ALA C 1 50 ? 54.046 39.396 64.554 1.00 4.94 50 ALA C C 1
ATOM 2238 O O . ALA C 1 50 ? 54.833 40.349 64.694 1.00 4.87 50 ALA C O 1
ATOM 2240 N N . ARG C 1 51 ? 54.078 38.327 65.338 1.00 5.38 51 ARG C N 1
ATOM 2241 C CA . ARG C 1 51 ? 55.051 38.260 66.439 1.00 5.49 51 ARG C CA 1
ATOM 2242 C C . ARG C 1 51 ? 56.478 38.200 65.950 1.00 5.04 51 ARG C C 1
ATOM 2243 O O . ARG C 1 51 ? 57.349 38.845 66.565 1.00 6.12 51 ARG C O 1
ATOM 2251 N N . GLN C 1 52 ? 56.762 37.460 64.896 1.00 4.75 52 GLN C N 1
ATOM 2252 C CA . GLN C 1 52 ? 58.134 37.375 64.365 1.00 4.61 52 GLN C CA 1
ATOM 2253 C C . GLN C 1 52 ? 58.546 38.755 63.848 1.00 4.34 52 GLN C C 1
ATOM 2254 O O . GLN C 1 52 ? 59.715 39.161 64.060 1.00 4.87 52 GLN C O 1
ATOM 2260 N N . SER C 1 53 ? 57.667 39.438 63.125 1.00 4.36 53 SER C N 1
ATOM 2261 C CA . SER C 1 53 ? 58.016 40.796 62.658 1.00 4.64 53 SER C CA 1
ATOM 2262 C C . SER C 1 53 ? 58.319 41.730 63.831 1.00 4.34 53 SER C C 1
ATOM 2263 O O . SER C 1 53 ? 59.298 42.486 63.783 1.00 4.42 53 SER C O 1
ATOM 2266 N N . LEU C 1 54 ? 57.494 41.672 64.858 1.00 4.12 54 LEU C N 1
ATOM 2267 C CA . LEU C 1 54 ? 57.715 42.501 66.053 1.00 4.70 54 LEU C CA 1
ATOM 2268 C C . LEU C 1 54 ? 59.020 42.130 66.747 1.00 3.93 54 LEU C C 1
ATOM 2269 O O . LEU C 1 54 ? 59.740 43.026 67.222 1.00 4.71 54 LEU C O 1
ATOM 2274 N N . ASP C 1 55 ? 59.334 40.853 66.819 1.00 4.46 55 ASP C N 1
ATOM 2275 C CA . ASP C 1 55 ? 60.595 40.440 67.461 1.00 4.76 55 ASP C CA 1
ATOM 2276 C C . ASP C 1 55 ? 61.777 40.976 66.648 1.00 5.09 55 ASP C C 1
ATOM 2277 O O . ASP C 1 55 ? 62.801 41.316 67.240 1.00 4.83 55 ASP C O 1
ATOM 2282 N N . ASN C 1 56 ? 61.607 40.966 65.338 1.00 4.45 56 ASN C N 1
ATOM 2283 C CA . ASN C 1 56 ? 62.713 41.477 64.473 1.00 3.71 56 ASN C CA 1
ATOM 2284 C C . ASN C 1 56 ? 62.874 42.971 64.745 1.00 3.25 56 ASN C C 1
ATOM 2285 O O . ASN C 1 56 ? 64.018 43.473 64.821 1.00 4.24 56 ASN C O 1
ATOM 2290 N N . VAL C 1 57 ? 61.766 43.710 64.803 1.00 4.41 57 VAL C N 1
ATOM 2291 C CA . VAL C 1 57 ? 61.842 45.156 65.125 1.00 4.09 57 VAL C CA 1
ATOM 2292 C C . VAL C 1 57 ? 62.535 45.322 66.462 1.00 3.73 57 VAL C C 1
ATOM 2293 O O . VAL C 1 57 ? 63.454 46.150 66.644 1.00 4.05 57 VAL C O 1
ATOM 2297 N N . LYS C 1 58 ? 62.121 44.563 67.461 1.00 3.78 58 LYS C N 1
ATOM 2298 C CA . LYS C 1 58 ? 62.701 44.626 68.814 1.00 4.51 58 LYS C CA 1
ATOM 2299 C C . LYS C 1 58 ? 64.200 44.385 68.786 1.00 4.64 58 LYS C C 1
ATOM 2300 O O . LYS C 1 58 ? 64.970 45.078 69.453 1.00 4.91 58 LYS C O 1
ATOM 2306 N N . ALA C 1 59 ? 64.648 43.393 68.027 1.00 4.57 59 ALA C N 1
ATOM 2307 C CA . ALA C 1 59 ? 66.089 43.097 67.955 1.00 4.83 59 ALA C CA 1
ATOM 2308 C C . ALA C 1 59 ? 66.884 44.313 67.483 1.00 4.63 59 ALA C C 1
ATOM 2309 O O . ALA C 1 59 ? 67.993 44.584 67.996 1.00 4.41 59 ALA C O 1
ATOM 2311 N N . ILE C 1 60 ? 66.365 45.015 66.485 1.00 4.27 60 ILE C N 1
ATOM 2312 C CA . ILE C 1 60 ? 67.056 46.183 65.916 1.00 4.66 60 ILE C CA 1
ATOM 2313 C C . ILE C 1 60 ? 67.056 47.337 66.898 1.00 3.81 60 ILE C C 1
ATOM 2314 O O . ILE C 1 60 ? 68.071 48.023 67.079 1.00 4.20 60 ILE C O 1
ATOM 2319 N N . VAL C 1 61 ? 65.896 47.603 67.504 1.00 3.65 61 VAL C N 1
ATOM 2320 C CA . VAL C 1 61 ? 65.787 48.677 68.511 1.00 4.56 61 VAL C CA 1
ATOM 2321 C C . VAL C 1 61 ? 66.702 48.400 69.698 1.00 4.22 61 VAL C C 1
ATOM 2322 O O . VAL C 1 61 ? 67.411 49.299 70.160 1.00 4.43 61 VAL C O 1
ATOM 2326 N N . GLU C 1 62 ? 66.723 47.153 70.151 1.00 4.43 62 GLU C N 1
ATOM 2327 C CA . GLU C 1 62 ? 67.592 46.812 71.288 1.00 4.95 62 GLU C CA 1
ATOM 2328 C C . GLU C 1 62 ? 69.052 46.887 70.885 1.00 5.30 62 GLU C C 1
ATOM 2329 O O . GLU C 1 62 ? 69.907 47.256 71.723 1.00 5.38 62 GLU C O 1
ATOM 2335 N N . ALA C 1 63 ? 69.401 46.584 69.650 1.00 5.02 63 ALA C N 1
ATOM 2336 C CA . ALA C 1 63 ? 70.802 46.655 69.190 1.00 4.80 63 ALA C CA 1
ATOM 2337 C C . ALA C 1 63 ? 71.281 48.101 69.229 1.00 4.67 63 ALA C C 1
ATOM 2338 O O . ALA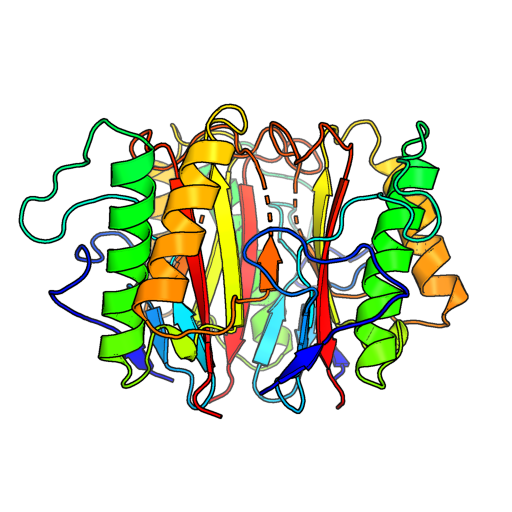 C 1 63 ? 72.498 48.351 69.284 1.00 5.23 63 ALA C O 1
ATOM 2340 N N . ALA C 1 64 ? 70.374 49.063 69.195 1.00 4.95 64 ALA C N 1
ATOM 2341 C CA . ALA C 1 64 ? 70.725 50.469 69.277 1.00 5.12 64 ALA C CA 1
ATOM 2342 C C . ALA C 1 64 ? 70.686 50.966 70.720 1.00 5.56 64 ALA C C 1
ATOM 2343 O O . ALA C 1 64 ? 70.844 52.193 70.916 1.00 6.36 64 ALA C O 1
ATOM 2345 N N . GLY C 1 65 ? 70.458 50.111 71.682 1.00 5.32 65 GLY C N 1
ATOM 2346 C CA . GLY C 1 65 ? 70.438 50.514 73.092 1.00 5.69 65 GLY C CA 1
ATOM 2347 C C . GLY C 1 65 ? 69.073 50.980 73.563 1.00 5.00 65 GLY C C 1
ATOM 2348 O O . GLY C 1 65 ? 69.029 51.580 74.662 1.00 6.60 65 GLY C O 1
ATOM 2349 N N . LEU C 1 66 ? 68.006 50.731 72.813 1.00 4.89 66 LEU C N 1
ATOM 2350 C CA . LEU C 1 66 ? 66.660 51.180 73.201 1.00 5.10 66 LEU C CA 1
ATOM 2351 C C . LEU C 1 66 ? 65.820 49.989 73.579 1.00 5.52 66 LEU C C 1
ATOM 2352 O O . LEU C 1 66 ? 66.215 48.832 73.428 1.00 6.12 66 LEU C O 1
ATOM 2357 N N . LYS C 1 67 ? 64.601 50.268 74.007 1.00 5.84 67 LYS C N 1
ATOM 2358 C CA . LYS C 1 67 ? 63.637 49.228 74.408 1.00 6.22 67 LYS C CA 1
ATOM 2359 C C . LYS C 1 67 ? 62.402 49.343 73.532 1.00 5.40 67 LYS C C 1
ATOM 2360 O O . LYS C 1 67 ? 62.130 50.377 72.892 1.00 5.50 67 LYS C O 1
ATOM 2366 N N . VAL C 1 68 ? 61.611 48.260 73.571 1.00 5.45 68 VAL C N 1
ATOM 2367 C CA . VAL C 1 68 ? 60.318 48.274 72.874 1.00 5.05 68 VAL C CA 1
ATOM 2368 C C . VAL C 1 68 ? 59.513 49.501 73.341 1.00 5.56 68 VAL C C 1
ATOM 2369 O O . VAL C 1 68 ? 58.804 50.091 72.512 1.00 5.83 68 VAL C O 1
ATOM 2373 N N . GLY C 1 69 ? 59.620 49.861 74.607 1.00 5.71 69 GLY C N 1
ATOM 2374 C CA . GLY C 1 69 ? 58.890 51.014 75.148 1.00 6.22 69 GLY C CA 1
ATOM 2375 C C . GLY C 1 69 ? 59.314 52.347 74.533 1.00 5.67 69 GLY C C 1
ATOM 2376 O O . GLY C 1 69 ? 58.601 53.347 74.754 1.00 6.75 69 GLY C O 1
ATOM 2377 N N . ASP C 1 70 ? 60.435 52.380 73.824 1.00 4.83 70 ASP C N 1
ATOM 2378 C CA . ASP C 1 70 ? 60.912 53.599 73.148 1.00 5.11 70 ASP C CA 1
ATOM 2379 C C . ASP C 1 70 ? 60.358 53.725 71.723 1.00 4.14 70 ASP C C 1
ATOM 2380 O O . ASP C 1 70 ? 60.662 54.733 71.075 1.00 4.50 70 ASP C O 1
ATOM 2385 N N . ILE C 1 71 ? 59.653 52.727 71.273 1.00 4.31 71 ILE C N 1
ATOM 2386 C CA . ILE C 1 71 ? 59.080 52.803 69.910 1.00 4.32 71 ILE C CA 1
ATOM 2387 C C . ILE C 1 71 ? 57.903 53.793 69.964 1.00 3.98 71 ILE C C 1
ATOM 2388 O O . ILE C 1 71 ? 57.004 53.583 70.796 1.00 5.01 71 ILE C O 1
ATOM 2393 N N . VAL C 1 72 ? 57.918 54.776 69.082 1.00 3.47 72 VAL C N 1
ATOM 2394 C CA . VAL C 1 72 ? 56.889 55.822 69.101 1.00 3.99 72 VAL C CA 1
ATOM 2395 C C . VAL C 1 72 ? 56.023 55.826 67.872 1.00 3.90 72 VAL C C 1
ATOM 2396 O O . VAL C 1 72 ? 54.930 56.434 67.929 1.00 4.27 72 VAL C O 1
ATOM 2400 N N . LYS C 1 73 ? 56.414 55.155 66.779 1.00 3.52 73 LYS C N 1
ATOM 2401 C CA . LYS C 1 73 ? 55.571 55.125 65.579 1.00 4.16 73 LYS C CA 1
ATOM 2402 C C . LYS C 1 73 ? 55.868 53.841 64.797 1.00 4.31 73 LYS C C 1
ATOM 2403 O O . LYS C 1 73 ? 57.077 53.541 64.631 1.00 4.84 73 LYS C O 1
ATOM 2409 N N . THR C 1 74 ? 54.825 53.193 64.350 1.00 3.73 74 THR C N 1
ATOM 2410 C CA . THR C 1 74 ? 55.013 52.052 63.456 1.00 3.85 74 THR C CA 1
ATOM 2411 C C . THR C 1 74 ? 54.103 52.262 62.249 1.00 3.84 74 THR C C 1
ATOM 2412 O O . THR C 1 74 ? 53.119 53.017 62.260 1.00 3.85 74 THR C O 1
ATOM 2416 N N . THR C 1 75 ? 54.460 51.537 61.192 1.00 3.73 75 THR C N 1
ATOM 2417 C CA . THR C 1 75 ? 53.559 51.389 60.053 1.00 4.09 75 THR C CA 1
ATOM 2418 C C . THR C 1 75 ? 53.439 49.849 59.881 1.00 4.02 75 THR C C 1
ATOM 2419 O O . THR C 1 75 ? 54.483 49.180 59.787 1.00 4.60 75 THR C O 1
ATOM 2423 N N . VAL C 1 76 ? 52.221 49.388 59.859 1.00 3.79 76 VAL C N 1
ATOM 2424 C CA . VAL C 1 76 ? 51.923 47.970 59.705 1.00 4.37 76 VAL C CA 1
ATOM 2425 C C . VAL C 1 76 ? 51.232 47.772 58.362 1.00 4.23 76 VAL C C 1
ATOM 2426 O O . VAL C 1 76 ? 50.109 48.259 58.120 1.00 5.09 76 VAL C O 1
ATOM 2430 N N . PHE C 1 77 ? 51.943 47.079 57.500 1.00 3.73 77 PHE C N 1
ATOM 2431 C CA . PHE C 1 77 ? 51.434 46.755 56.152 1.00 4.03 77 PHE C CA 1
ATOM 2432 C C . PHE C 1 77 ? 50.948 45.307 56.221 1.00 3.31 77 PHE C C 1
ATOM 2433 O O . PHE C 1 77 ? 51.785 44.458 56.607 1.00 5.04 77 PHE C O 1
ATOM 2441 N N . VAL C 1 78 ? 49.713 45.018 55.872 1.00 3.70 78 VAL C N 1
ATOM 2442 C CA . VAL C 1 78 ? 49.221 43.641 55.909 1.00 4.71 78 VAL C CA 1
ATOM 2443 C C . VAL C 1 78 ? 48.751 43.220 54.528 1.00 4.55 78 VAL C C 1
ATOM 2444 O O . VAL C 1 78 ? 48.352 44.038 53.710 1.00 4.79 78 VAL C O 1
ATOM 2448 N N . LYS C 1 79 ? 48.753 41.906 54.334 1.00 5.21 79 LYS C N 1
ATOM 2449 C CA . LYS C 1 79 ? 48.222 41.315 53.107 1.00 5.74 79 LYS C CA 1
ATOM 2450 C C . LYS C 1 79 ? 46.696 41.199 53.200 1.00 6.17 79 LYS C C 1
ATOM 2451 O O . LYS C 1 79 ? 46.034 41.240 52.134 1.00 6.76 79 LYS C O 1
ATOM 2457 N N . ASP C 1 80 ? 46.123 41.078 54.376 1.00 6.31 80 ASP C N 1
ATOM 2458 C CA . ASP C 1 80 ? 44.661 40.898 54.487 1.00 6.74 80 ASP C CA 1
ATOM 2459 C C . ASP C 1 80 ? 44.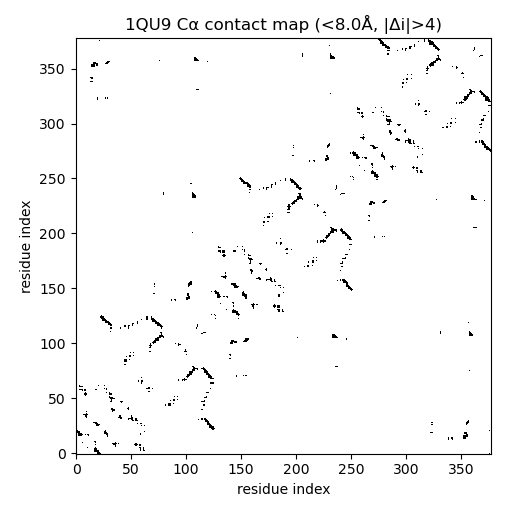088 41.474 55.764 1.00 6.52 80 ASP C C 1
ATOM 2460 O O . ASP C 1 80 ? 44.340 40.896 56.841 1.00 7.52 80 ASP C O 1
ATOM 2465 N N . LEU C 1 81 ? 43.364 42.574 55.668 1.00 6.91 81 LEU C N 1
ATOM 2466 C CA . LEU C 1 81 ? 42.760 43.190 56.846 1.00 8.19 81 LEU C CA 1
ATOM 2467 C C . LEU C 1 81 ? 41.754 42.250 57.501 1.00 8.43 81 LEU C C 1
ATOM 2468 O O . LEU C 1 81 ? 41.386 42.540 58.657 1.00 9.36 81 LEU C O 1
ATOM 2473 N N . ASN C 1 82 ? 41.326 41.191 56.839 1.00 8.67 82 ASN C N 1
ATOM 2474 C CA . ASN C 1 82 ? 40.394 40.271 57.540 1.00 9.87 82 ASN C CA 1
ATOM 2475 C C . ASN C 1 82 ? 41.113 39.557 58.691 1.00 10.44 82 ASN C C 1
ATOM 2476 O O . ASN C 1 82 ? 40.434 39.033 59.592 1.00 11.63 82 ASN C O 1
ATOM 2481 N N . ASP C 1 83 ? 42.430 39.542 58.688 1.00 10.73 83 ASP C N 1
ATOM 2482 C CA . ASP C 1 83 ? 43.195 38.901 59.787 1.00 11.58 83 ASP C CA 1
ATOM 2483 C C . ASP C 1 83 ? 43.606 39.956 60.809 1.00 11.57 83 ASP C C 1
ATOM 2484 O O . ASP C 1 83 ? 44.366 39.650 61.760 1.00 11.86 83 ASP C O 1
ATOM 2489 N N . PHE C 1 84 ? 43.112 41.173 60.688 1.00 11.64 84 PHE C N 1
ATOM 2490 C CA . PHE C 1 84 ? 43.566 42.211 61.630 1.00 12.27 84 PHE C CA 1
ATOM 2491 C C . PHE C 1 84 ? 43.200 42.034 63.088 1.00 11.14 84 PHE C C 1
ATOM 2492 O O . PHE C 1 84 ? 43.995 42.522 63.933 1.00 10.67 84 PHE C O 1
ATOM 2500 N N . ALA C 1 85 ? 42.102 41.392 63.448 1.00 10.77 85 ALA C N 1
ATOM 2501 C CA . ALA C 1 85 ? 41.794 41.220 64.879 1.00 10.60 85 ALA C CA 1
ATOM 2502 C C . ALA C 1 85 ? 42.914 40.407 65.535 1.00 9.89 85 ALA C C 1
ATOM 2503 O O . ALA C 1 85 ? 43.346 40.689 66.653 1.00 9.55 85 ALA C O 1
ATOM 2505 N N . THR C 1 86 ? 43.359 39.403 64.784 1.00 10.27 86 THR C N 1
ATOM 2506 C CA . THR C 1 86 ? 44.420 38.507 65.263 1.00 10.82 86 THR C CA 1
ATOM 2507 C C . THR C 1 86 ? 45.740 39.247 65.418 1.00 9.25 86 THR C C 1
ATOM 2508 O O . THR C 1 86 ? 46.473 39.123 66.418 1.00 8.54 86 THR C O 1
ATOM 2512 N N . VAL C 1 87 ? 46.057 40.011 64.392 1.00 8.71 87 VAL C N 1
ATOM 2513 C CA . VAL C 1 87 ? 47.289 40.822 64.395 1.00 8.40 87 VAL C CA 1
ATOM 2514 C C . VAL C 1 87 ? 47.232 41.809 65.555 1.00 7.98 87 VAL C C 1
ATOM 2515 O O . VAL C 1 87 ? 48.236 41.965 66.265 1.00 8.35 87 VAL C O 1
ATOM 2519 N N . ASN C 1 88 ? 46.109 42.472 65.711 1.00 7.83 88 ASN C N 1
ATOM 2520 C CA . ASN C 1 88 ? 45.933 43.463 66.775 1.00 9.07 88 ASN C CA 1
ATOM 2521 C C . ASN C 1 88 ? 46.146 42.851 68.144 1.00 8.46 88 ASN C C 1
ATOM 2522 O O . ASN C 1 88 ? 46.768 43.450 69.026 1.00 7.86 88 ASN C O 1
ATOM 2527 N N . ALA C 1 89 ? 45.587 41.664 68.340 1.00 7.67 89 ALA C N 1
ATOM 2528 C CA . ALA C 1 89 ? 45.742 40.975 69.637 1.00 7.58 89 ALA C CA 1
ATOM 2529 C C . ALA C 1 89 ? 47.212 40.678 69.934 1.00 6.88 89 ALA C C 1
ATOM 2530 O O . ALA C 1 89 ? 47.682 40.867 71.066 1.00 7.11 89 ALA C O 1
ATOM 2532 N N . THR C 1 90 ? 47.898 40.173 68.916 1.00 7.04 90 THR C N 1
ATOM 2533 C CA . THR C 1 90 ? 49.326 39.858 69.089 1.00 7.07 90 THR C CA 1
ATOM 2534 C C . THR C 1 90 ? 50.133 41.132 69.328 1.00 6.37 90 THR C C 1
ATOM 2535 O O . THR C 1 90 ? 51.031 41.163 70.183 1.00 6.22 90 THR C O 1
ATOM 2539 N N . TYR C 1 91 ? 49.837 42.164 68.549 1.00 6.16 91 TYR C N 1
ATOM 2540 C CA . TYR C 1 91 ? 50.539 43.451 68.653 1.00 5.79 91 TYR C CA 1
ATOM 2541 C C . TYR C 1 91 ? 50.341 44.026 70.048 1.00 5.81 91 TYR C C 1
ATOM 2542 O O . TYR C 1 91 ? 51.278 44.488 70.724 1.00 6.66 91 TYR C O 1
ATOM 2551 N N . GLU C 1 92 ? 49.095 44.002 70.502 1.00 6.05 92 GLU C N 1
ATOM 2552 C CA . GLU C 1 92 ? 48.771 44.514 71.841 1.00 6.75 92 GLU C CA 1
ATOM 2553 C C . GLU C 1 92 ? 49.548 43.765 72.917 1.00 6.71 92 GLU C C 1
ATOM 2554 O O . GLU C 1 92 ? 50.151 44.350 73.846 1.00 7.08 92 GLU C O 1
ATOM 2560 N N . ALA C 1 93 ? 49.534 42.434 72.824 1.00 6.56 93 ALA C N 1
ATOM 2561 C CA . ALA C 1 93 ? 50.239 41.573 73.786 1.00 7.09 93 ALA C CA 1
ATOM 2562 C C . ALA C 1 93 ? 51.726 41.900 73.817 1.00 6.90 93 ALA C C 1
ATOM 2563 O O . ALA C 1 93 ? 52.313 42.030 74.895 1.00 7.00 93 ALA C O 1
ATOM 2565 N N . PHE C 1 94 ? 52.302 42.042 72.618 1.00 6.67 94 PHE C N 1
ATOM 2566 C CA . PHE C 1 94 ? 53.752 42.332 72.516 1.00 6.61 94 PHE C CA 1
ATOM 2567 C C . PHE C 1 94 ? 54.131 43.597 73.288 1.00 5.97 94 PHE C C 1
ATOM 2568 O O . PHE C 1 94 ? 55.105 43.607 74.054 1.00 6.59 94 PHE C O 1
ATOM 2576 N N . PHE C 1 95 ? 53.389 44.675 73.086 1.00 5.98 95 PHE C N 1
ATOM 2577 C CA . PHE C 1 95 ? 53.651 45.951 73.781 1.00 6.00 95 PHE C CA 1
ATOM 2578 C C . PHE C 1 95 ? 53.417 45.784 75.281 1.00 6.18 95 PHE C C 1
ATOM 2579 O O . PHE C 1 95 ? 54.226 46.266 76.101 1.00 6.81 95 PHE C O 1
ATOM 2587 N N . THR C 1 96 ? 52.319 45.112 75.622 1.00 6.49 96 THR C N 1
ATOM 2588 C CA . THR C 1 96 ? 52.019 44.897 77.053 1.00 8.11 96 THR C CA 1
ATOM 2589 C C . THR C 1 96 ? 53.131 44.112 77.732 1.00 7.33 96 THR C C 1
ATOM 2590 O O . THR C 1 96 ? 53.504 44.429 78.891 1.00 7.70 96 THR C O 1
ATOM 2594 N N . GLU C 1 97 ? 53.665 43.106 77.060 1.00 7.31 97 GLU C N 1
ATOM 2595 C CA . GLU C 1 97 ? 54.743 42.266 77.615 1.00 8.29 97 GLU C CA 1
ATOM 2596 C C . GLU C 1 97 ? 55.957 43.102 77.942 1.00 7.86 97 GLU C C 1
ATOM 2597 O O . GLU C 1 97 ? 56.745 42.748 78.850 1.00 9.08 97 GLU C O 1
ATOM 2603 N N . HIS C 1 98 ? 56.159 44.220 77.252 1.00 7.67 98 HIS C N 1
ATOM 2604 C CA . HIS C 1 98 ? 57.305 45.097 77.458 1.00 7.40 98 HIS C CA 1
ATOM 2605 C C . HIS C 1 98 ? 56.958 46.321 78.282 1.00 7.94 98 HIS C C 1
ATOM 2606 O O . HIS C 1 98 ? 57.751 47.288 78.280 1.00 8.19 98 HIS C O 1
ATOM 2613 N N . ASN C 1 99 ? 55.806 46.291 78.931 1.00 8.01 99 ASN C N 1
ATOM 2614 C CA . ASN C 1 99 ? 55.341 47.423 79.752 1.00 8.93 99 ASN C CA 1
ATOM 2615 C C . ASN C 1 99 ? 55.499 48.728 78.974 1.00 7.82 99 ASN C C 1
ATOM 2616 O O . ASN C 1 99 ? 55.928 49.777 79.517 1.00 8.81 99 ASN C O 1
ATOM 2621 N N . ALA C 1 100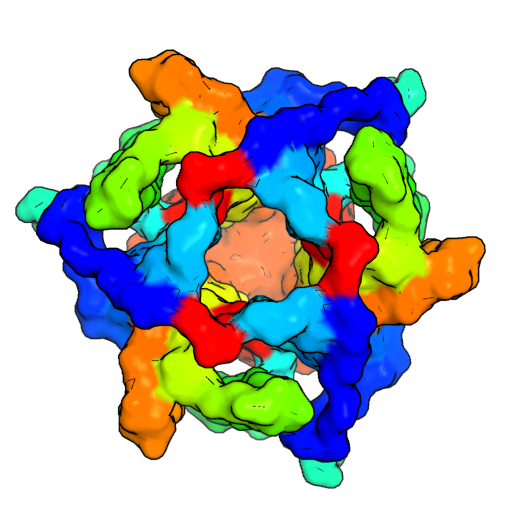 ? 55.106 48.690 77.711 1.00 7.10 100 ALA C N 1
ATOM 2622 C CA . ALA C 1 100 ? 55.270 49.808 76.792 1.00 7.43 100 ALA C CA 1
ATOM 2623 C C . ALA C 1 100 ? 54.005 50.563 76.441 1.00 8.24 100 ALA C C 1
ATOM 2624 O O . ALA C 1 100 ? 52.988 49.904 76.191 1.00 9.53 100 ALA C O 1
ATOM 2626 N N . THR C 1 101 ? 54.110 51.880 76.411 1.00 7.83 101 THR C N 1
ATOM 2627 C CA . THR C 1 101 ? 52.985 52.694 75.927 1.00 8.26 101 THR C CA 1
ATOM 2628 C C . THR C 1 101 ? 52.883 52.331 74.436 1.00 7.07 101 THR C C 1
ATOM 2629 O O . THR C 1 101 ? 53.936 52.184 73.774 1.00 7.16 101 THR C O 1
ATOM 2633 N N . PHE C 1 102 ? 51.687 52.245 73.911 1.00 6.83 102 PHE C N 1
ATOM 2634 C CA . PHE C 1 102 ? 51.556 51.894 72.488 1.00 6.82 102 PHE C CA 1
ATOM 2635 C C . PHE C 1 102 ? 52.049 53.025 71.584 1.00 6.10 102 PHE C C 1
ATOM 2636 O O . PHE C 1 102 ? 51.781 54.203 71.847 1.00 6.28 102 PHE C O 1
ATOM 2644 N N . PRO C 1 103 ? 52.750 52.655 70.515 1.00 6.23 103 PRO C N 1
ATOM 2645 C CA . PRO C 1 103 ? 53.188 53.723 69.588 1.00 6.02 103 PRO C CA 1
ATOM 2646 C C . PRO C 1 103 ? 52.008 54.299 68.798 1.00 4.53 103 PRO C C 1
ATOM 2647 O O . PRO C 1 103 ? 50.898 53.729 68.719 1.00 4.36 103 PRO C O 1
ATOM 2651 N N . ALA C 1 104 ? 52.268 55.432 68.152 1.00 4.08 104 ALA C N 1
ATOM 2652 C CA . ALA C 1 104 ? 51.379 55.928 67.093 1.00 3.99 104 ALA C CA 1
ATOM 2653 C C . ALA C 1 104 ? 51.514 54.866 65.961 1.00 3.68 104 ALA C C 1
ATOM 2654 O O . ALA C 1 104 ? 52.531 54.135 65.862 1.00 4.10 104 ALA C O 1
ATOM 2656 N N . ARG C 1 105 ? 50.488 54.754 65.116 1.00 4.14 105 ARG C N 1
ATOM 2657 C CA . ARG C 1 105 ? 50.483 53.701 64.091 1.00 4.07 105 ARG C CA 1
ATOM 2658 C C . ARG C 1 105 ? 49.676 54.037 62.865 1.00 3.75 105 ARG C C 1
ATOM 2659 O O . ARG C 1 105 ? 48.671 54.784 62.974 1.00 3.67 105 ARG C O 1
ATOM 2667 N N . SER C 1 106 ? 50.143 53.519 61.735 1.00 3.97 106 SER C N 1
ATOM 2668 C CA . SER C 1 106 ? 49.356 53.565 60.496 1.00 4.51 106 SER C CA 1
ATOM 2669 C C . SER C 1 106 ? 49.212 52.082 60.072 1.00 4.12 106 SER C C 1
ATOM 2670 O O . SER C 1 106 ? 50.144 51.289 60.266 1.00 4.73 106 SER C O 1
ATOM 2685 N N . VAL C 1 108 ? 47.551 49.572 56.859 1.00 4.59 108 VAL C N 1
ATOM 2686 C CA . VAL C 1 108 ? 46.918 49.485 55.529 1.00 4.55 108 VAL C CA 1
ATOM 2687 C C . VAL C 1 108 ? 47.075 48.074 55.005 1.00 4.55 108 VAL C C 1
ATOM 2688 O O . VAL C 1 108 ? 48.046 47.373 55.353 1.00 4.69 108 VAL C O 1
ATOM 2692 N N . GLU C 1 109 ? 46.183 47.680 54.097 1.00 4.88 109 GLU C N 1
ATOM 2693 C CA . GLU C 1 109 ? 46.293 46.413 53.393 1.00 4.49 109 GLU C CA 1
ATOM 2694 C C . GLU C 1 109 ? 46.954 46.709 52.038 1.00 4.13 109 GLU C C 1
ATOM 2695 O O . GLU C 1 109 ? 46.405 47.528 51.280 1.00 5.16 109 GLU C O 1
ATOM 2701 N N . VAL C 1 110 ? 48.087 46.081 51.785 1.00 4.12 110 VAL C N 1
ATOM 2702 C CA . VAL C 1 110 ? 48.778 46.266 50.496 1.00 5.16 110 VAL C CA 1
ATOM 2703 C C . VAL C 1 110 ? 48.429 45.106 49.561 1.00 4.97 110 VAL C C 1
ATOM 2704 O O . VAL C 1 110 ? 47.748 44.159 49.994 1.00 5.83 110 VAL C O 1
ATOM 2708 N N . ALA C 1 111 ? 48.840 45.198 48.309 1.00 5.19 111 ALA C N 1
ATOM 2709 C CA . ALA C 1 111 ? 48.558 44.126 47.352 1.00 5.46 111 ALA C CA 1
ATOM 2710 C C . ALA C 1 111 ? 49.429 42.900 47.562 1.00 5.34 111 ALA C C 1
ATOM 2711 O O . ALA C 1 111 ? 48.964 41.750 47.334 1.00 6.46 111 ALA C O 1
ATOM 2713 N N . ARG C 1 112 ? 50.685 43.091 47.959 1.00 5.42 112 ARG C N 1
ATOM 2714 C CA . ARG C 1 112 ? 51.619 41.972 48.127 1.00 5.97 112 ARG C CA 1
ATOM 2715 C C . ARG C 1 112 ? 52.817 42.478 48.900 1.00 5.15 112 ARG C C 1
ATOM 2716 O O . ARG C 1 112 ? 53.130 43.687 48.874 1.00 5.33 112 ARG C O 1
ATOM 2724 N N . LEU C 1 113 ? 53.475 41.571 49.596 1.00 5.16 113 LEU C N 1
ATOM 2725 C CA . LEU C 1 113 ? 54.662 41.860 50.392 1.00 5.23 113 LEU C CA 1
ATOM 2726 C C . LEU C 1 113 ? 55.800 40.958 49.961 1.00 5.70 113 LEU C C 1
ATOM 2727 O O . LEU C 1 113 ? 55.580 39.890 49.350 1.00 6.10 113 LEU C O 1
ATOM 2732 N N . PRO C 1 114 ? 57.024 41.361 50.268 1.00 6.67 114 PRO C N 1
ATOM 2733 C CA . PRO C 1 114 ? 58.195 40.539 49.934 1.00 7.38 114 PRO C CA 1
ATOM 2734 C C . PRO C 1 114 ? 57.984 39.124 50.475 1.00 7.04 114 PRO C C 1
ATOM 2735 O O . PRO C 1 114 ? 57.489 38.861 51.586 1.00 7.08 114 PRO C O 1
ATOM 2739 N N . LYS C 1 115 ? 58.370 38.152 49.650 1.00 7.96 115 LYS C N 1
ATOM 2740 C CA . LYS C 1 115 ? 58.299 36.717 49.953 1.00 9.22 115 LYS C CA 1
ATOM 2741 C C . LYS C 1 115 ? 56.876 36.276 50.209 1.00 9.21 115 LYS C C 1
ATOM 2742 O O . LYS C 1 115 ? 56.725 35.203 50.835 1.00 9.21 115 LYS C O 1
ATOM 2748 N N . ASP C 1 116 ? 55.882 37.020 49.783 1.00 8.41 116 ASP C N 1
ATOM 2749 C CA . ASP C 1 116 ? 54.481 36.653 50.010 1.00 8.14 116 ASP C CA 1
ATOM 2750 C C . ASP C 1 116 ? 54.137 36.537 51.491 1.00 7.11 116 ASP C C 1
ATOM 2751 O O . ASP C 1 116 ? 53.192 35.783 51.846 1.00 8.04 116 ASP C O 1
ATOM 2756 N N . VAL C 1 117 ? 54.811 37.303 52.340 1.00 6.39 117 VAL C N 1
ATOM 2757 C CA . VAL C 1 117 ? 54.470 37.277 53.781 1.00 5.93 117 VAL C CA 1
ATOM 2758 C C . VAL C 1 117 ? 53.123 37.988 53.972 1.00 5.45 117 VAL C C 1
ATOM 2759 O O . VAL C 1 117 ? 52.615 38.671 53.077 1.00 5.92 117 VAL C O 1
ATOM 2763 N N . LYS C 1 118 ? 52.599 37.861 55.159 1.00 5.60 118 LYS C N 1
ATOM 2764 C CA . LYS C 1 118 ? 51.309 38.448 55.494 1.00 5.78 118 LYS C CA 1
ATOM 2765 C C . LYS C 1 118 ? 51.421 39.794 56.190 1.00 5.20 118 LYS C C 1
ATOM 2766 O O . LYS C 1 118 ? 50.398 40.449 56.351 1.00 4.89 118 LYS C O 1
ATOM 2772 N N . ILE C 1 119 ? 52.620 40.201 56.595 1.00 4.72 119 ILE C N 1
ATOM 2773 C CA . ILE C 1 119 ? 52.805 41.442 57.347 1.00 4.45 119 ILE C CA 1
ATOM 2774 C C . ILE C 1 119 ? 54.233 41.948 57.236 1.00 4.59 119 ILE C C 1
ATOM 2775 O O . ILE C 1 119 ? 55.158 41.151 57.090 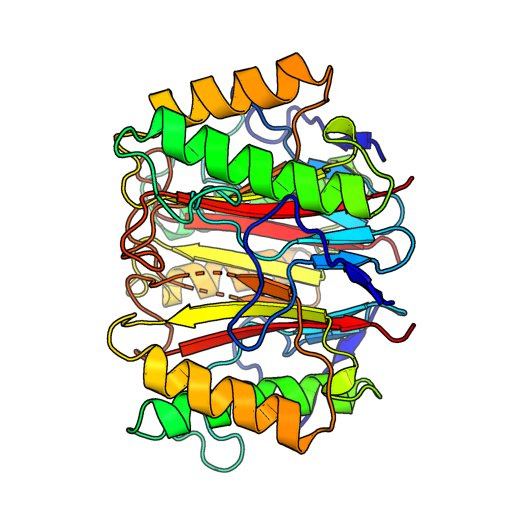1.00 4.61 119 ILE C O 1
ATOM 2780 N N . GLU C 1 120 ? 54.361 43.266 57.294 1.00 4.02 120 GLU C N 1
ATOM 2781 C CA . GLU C 1 120 ? 55.668 43.938 57.295 1.00 3.81 120 GLU C CA 1
ATOM 2782 C C . GLU C 1 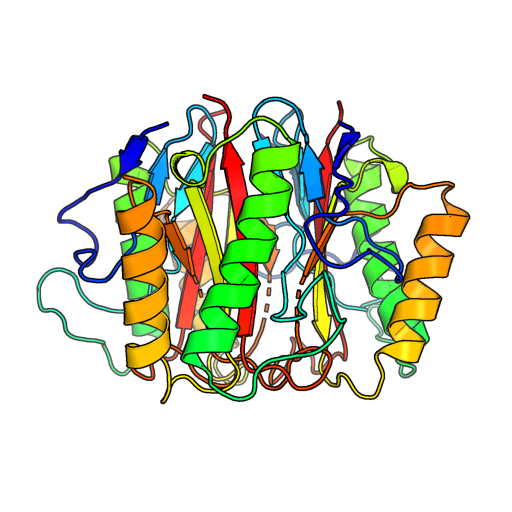120 ? 55.491 45.119 58.249 1.00 3.77 120 GLU C C 1
ATOM 2783 O O . GLU C 1 120 ? 54.507 45.874 58.112 1.00 4.01 120 GLU C O 1
ATOM 2789 N N . ILE C 1 121 ? 56.418 45.302 59.173 1.00 3.35 121 ILE C N 1
ATOM 2790 C CA . ILE C 1 121 ? 56.304 46.382 60.161 1.00 3.57 121 ILE C CA 1
ATOM 2791 C C . ILE C 1 121 ? 57.596 47.173 60.255 1.00 3.38 121 ILE C C 1
ATOM 2792 O O . ILE C 1 121 ? 58.665 46.614 60.488 1.00 3.55 121 ILE C O 1
ATOM 2797 N N . GLU C 1 122 ? 57.456 48.487 60.086 1.00 3.62 122 GLU C N 1
ATOM 2798 C CA . GLU C 1 122 ? 58.594 49.396 60.249 1.00 3.82 122 GLU C CA 1
ATOM 2799 C C . GLU C 1 122 ? 58.342 50.201 61.524 1.00 3.47 122 GLU C C 1
ATOM 2800 O O . GLU C 1 122 ? 57.176 50.402 61.924 1.00 3.81 122 GLU C O 1
ATOM 2806 N N . ALA C 1 123 ? 59.418 50.651 62.151 1.00 4.17 123 ALA C N 1
ATOM 2807 C CA . ALA C 1 123 ? 59.272 51.377 63.409 1.00 4.16 123 ALA C CA 1
ATOM 2808 C C . ALA C 1 123 ? 60.271 52.493 63.570 1.00 3.85 123 ALA C C 1
ATOM 2809 O O . ALA C 1 123 ? 61.371 52.469 62.978 1.00 4.05 123 ALA C O 1
ATOM 2811 N N . ILE C 1 124 ? 59.869 53.494 64.325 1.00 3.64 124 ILE C N 1
ATOM 2812 C CA . ILE C 1 124 ? 60.674 54.631 64.724 1.00 4.00 124 ILE C CA 1
ATOM 2813 C C . ILE C 1 124 ? 60.714 54.613 66.259 1.00 3.37 124 ILE C C 1
ATOM 2814 O O . ILE C 1 124 ? 59.620 54.497 66.855 1.00 3.97 124 ILE C O 1
ATOM 2819 N N . ALA C 1 125 ? 61.880 54.752 66.842 1.00 3.70 125 ALA C N 1
ATOM 2820 C CA . ALA C 1 125 ? 62.068 54.808 68.301 1.00 4.32 125 ALA C CA 1
ATOM 2821 C C . ALA C 1 125 ? 62.930 56.028 68.635 1.00 3.88 125 ALA C C 1
ATOM 2822 O O . ALA C 1 125 ? 63.665 56.523 67.777 1.00 4.96 125 ALA C O 1
ATOM 2824 N N . VAL C 1 126 ? 62.787 56.521 69.872 1.00 4.73 126 VAL C N 1
ATOM 2825 C CA . VAL C 1 126 ? 63.588 57.683 70.287 1.00 5.32 126 VAL C CA 1
ATOM 2826 C C . VAL C 1 126 ? 64.218 57.397 71.648 1.00 5.65 126 VAL C C 1
ATOM 2827 O O . VAL C 1 126 ? 63.670 56.687 72.479 1.00 6.01 126 VAL C O 1
ATOM 2831 N N . ARG C 1 127 ? 65.384 58.004 71.813 1.00 5.90 127 ARG C N 1
ATOM 2832 C CA . ARG C 1 127 ? 66.095 57.867 73.105 1.00 8.86 127 ARG C CA 1
ATOM 2833 C C . ARG C 1 127 ? 65.483 58.748 74.200 1.00 10.67 127 ARG C C 1
ATOM 2834 O O . ARG C 1 127 ? 65.521 58.297 75.374 1.00 12.25 127 ARG C O 1
ATOM 2842 N N . ARG C 1 128 ? 65.001 59.905 73.836 1.00 12.46 128 ARG C N 1
ATOM 2843 C CA . ARG C 1 128 ? 64.407 60.872 74.766 1.00 14.89 128 ARG C CA 1
ATOM 2844 C C . ARG C 1 128 ? 62.918 61.127 74.505 1.00 16.10 128 ARG C C 1
ATOM 2845 O O . ARG C 1 128 ? 62.583 61.112 73.288 1.00 17.58 128 ARG C O 1
#

CATH classification: 3.30.1330.40

Sequence (378 aa):
SKTIATENAPAAIGPYVQGVDLGNMIITSGQIPVNPKTGEVPADVAAQARQSLDNVKAIVEAAGLKVGDIVKTTVFVKDLNDFATVNATYEAFFTEHNATFPARSVEVARLPKDVKIEIEAIAVRRSKTIATENAPAAIGPYVQGVDLGNMIITSGQIPVNPKTGEVPADVAAQARQSLDNVKAIVEAAGLKVGDIVKTTVFVKDLNDFATVNATYEAFFTEHNATFPARSVEVARLPKDVKIEIEAIAVRRSKTIATENAPAAIGPYVQGVDLGNMIITSGQIPVNPKTGEVPADVAAQARQSLDNVKAIVEAAGLKVGDIVKTTVFVKDLNDFATVNATYEAFFTEHNATFPARSVEVARLPKDVKIEIEAIAVRR

Nearest PDB structures (foldseek):
  1qu9-assembly1_A  TM=1.005E+00  e=5.189E-28  Escherichia coli
  2uyk-assembly1_C  TM=9.971E-01  e=5.248E-24  Escherichia coli
  3vcz-assembly1_A  TM=9.989E-01  e=2.213E-23  Vibrio vulnificus CMCP6
  5y6u-assembly1_C  TM=9.302E-01  e=4.776E-17  Bacillus subtilis subsp. natto BEST195
  3lme-assembly4_K  TM=9.192E-01  e=2.975E-11  Rhodopseudomonas palustris

Radius of gyration: 19.03 Å; Cα contacts (8 Å, |Δi|>4): 966; chains: 3; bounding box: 50×50×50 Å

Solvent-accessible surface area: 14690 Å² total

InterPro domains:
  IPR006056 RidA family [TIGR00004] (3-126)
  IPR006175 YjgF/YER057c/UK114 family [PF01042] (7-126)
  IPR006175 YjgF/YER057c/UK114 family [PTHR11803] (3-126)
  IPR019897 RidA, conserved site [PS01094] (103-121)
  IPR035959 RutC-like superfamily [G3DSA:3.30.1330.40] (1-128)
  IPR035959 RutC-like superfamily [SSF55298] (4-127)

=== Feature glossary ===
Feature key, reading from the visual/contextual features back to the raw sequence:

Rendered structure images. Six rendered views show the 3D structure from the faces of a cube — i.e. along ±x, ±y, ±z. Rendering representation is drawn randomly per protein from cartoon (secondary-structure ribbons), sticks (backbone bonds), or molecular surface; coloring is either N→C rainbow (blue at the N-terminus through red at the C-terminus) or one color per chain.

Contact-map, Ramachandran, and PAE plots. The contact map is a binary N×N matrix image: pixel (i, j) is dark where Cα_i and Cα_j are within 8 Å and |i−j|>4. Because the |i−j|>4 filter removes local helical contacts, off-diagonal stripes parallel to the main diagonal indicate parallel β-sheets; stripes perpendicular to it indicate antiparallel β-sheets. The Ramachandran plot scatters every residue's (φ, ψ) pair against the sterically allowed regions. The PAE heatmap renders the predicted-aligned-error matrix.

InterPro / GO / CATH / organism. Database cross-references. InterPro integrates a dozen domain/family signature databases into unified entries with residue-range hits. GO terms attach function/process/location labels with evidence codes. CATH codes position the fold in a four-level structural taxonomy. Organism is the NCBI-taxonomy species name.

Nearest PDB structures. The Foldseek neighbor list gives the closest experimentally determined structures in the PDB, ranked by structural alignment. TM-score near 1 means near-identical fold; near 0.3 means only rough topology match. This is how one finds what a novel AlphaFold prediction most resembles in the solved-structure universe.

Predicted aligned error. PAE(i, j) answers: if I align the predicted and true structures on residue i, how far off (in Å) do I expect residue j to be? A block-diagonal PAE matrix with low values on the blocks and high values off-diagonal is the signature of a multi-domain protein with confidently predicted domains but uncertain inter-domain orientation.

Solvent-accessible surface area. Accessible surface area quantifies burial. A residue with SASA near zero is packed into the hydrophobic core; one with SASA >100 Å² sits on the surface. Computed here via the Shrake–Rupley numerical algorithm with a 1.4 Å probe.

B-factor. B-factor (Debye–Waller factor) reflects atomic displacement in the crystal lattice. It is an experimental observable (units Å²), not a prediction; low values mean the atom is pinned down, high values mean it moves or is heterogeneous across the crystal.

pLDDT. For AlphaFold models, the B-factor field carries pLDDT — the model's own estimate of local accuracy on a 0–100 scale. Regions with pLDDT<50 should be treated as essentially unmodeled; they often correspond to intrinsically disordered segments.

Backbone torsions (φ/ψ). φ (phi) and ψ (psi) are the two rotatable backbone dihedrals per residue: φ is the C(i-1)–N–Cα–C torsion, ψ is the N–Cα–C–N(i+1) torsion, both in degrees on (−180°, 180°]. α-helical residues cluster near (−60°, −45°); β-strand residues near (−120°, +130°). A Ramachandran plot is simply a scatter of (φ, ψ) for every residue.

Radius of gyration, Cα contacts, bounding box. Radius of gyration (Rg) is the root-mean-square distance of Cα atoms from their centroid — a single number for overall size and compactness. A globular domain of N residues has Rg ≈ 2.2·N^0.38 Å; an extended or disordered chain has a much larger Rg. The Cα contact count is the number of residue pairs whose Cα atoms are within 8 Å and are more than four positions apart in sequence — a standard proxy for tertiary packing density. The bounding box is the smallest axis-aligned box enclosing all Cα atoms.

Secondary structure (3-state, P-SEA). Three-state secondary structure (P-SEA) collapses the eight DSSP classes into helix (a), strand (b), and coil (c). P-SEA assigns these from Cα geometry alone — distances and angles — without requiring backbone oxygens, so it works on any Cα trace.

Secondary structure (8-state, DSSP). DSSP 8-state secondary structure assigns each residue one of H (α-helix), G (3₁₀-helix), I (π-helix), E (extended β-strand), B (isolated β-bridge), T (hydrogen-bonded turn), S (bend), or '-' (coil). The assignment is computed from backbone hydrogen-bond geometry via the Kabsch–Sander algorithm.

Foldseek 3Di. A 3Di character summarizes, for each residue, the relative orientation of the Cα frame of its nearest spatial neighbor. Because it encodes fold topology rather than chemistry, 3Di alignments detect remote structural similarity that sequence alignment misses.

mmCIF coordinates. The mmCIF block holds the 3D Cartesian coordinates of each backbone atom (N, Cα, C, O) in ångströms. mmCIF is the PDB's canonical archive format — a tagged-loop text representation of the atomic model.

Sequence. Sequence gives the chain of amino acids in standard one-letter code (A=alanine, C=cysteine, …, Y=tyrosine), read N→C. It is the only feature that is directly encoded by the gene; all structural features are derived from the folded form of this sequence.